Protein AF-0000000085040860 (afdb_homodimer)

Sequence (448 aa):
MHRIMRNIIIPVSHDIFIKDPLSSALGKRILKESLALIEVKGIEAFNFKMLSSKVECTEAAIYRYFENKNKLLLYYINWYWGWLEYNLVYCTANLESPADKLKMAISLLVEGPLYQENQYLNIHSLNRVVWEESNKSFMIRELKSDTKSKMLQQFYDFSERLKDLIIAYKPDFPFPKVLVSTLIWSSILNTFSQRHMADLIEENFNGQNKVDFYYNMVFNSLKRMHRIMRNIIIPVSHDIFIKDPLSSALGKRILKESLALIEVKGIEAFNFKMLSSKVECTEAAIYRYFENKNKLLLYYINWYWGWLEYNLVYCTANLESPADKLKMAISLLVEGPLYQENQYLNIHSLNRVVWEESNKSFMIRELKSDTKSKMLQQFYDFSERLKDLIIAYKPDFPFPKVLVSTLIWSSILNTFSQRHMADLIEENFNGQNKVDFYYNMVFNSLKR

Radius of gyration: 22.67 Å; Cα contacts (8 Å,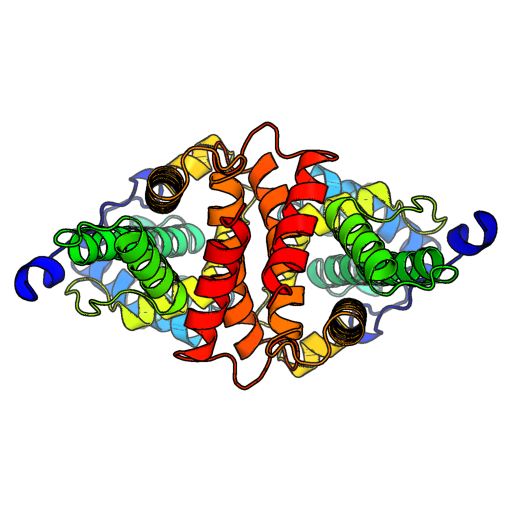 |Δi|>4): 546; chains: 2; bounding box: 59×66×40 Å

Solvent-accessible surface area (backbone atoms only — not comparable to full-atom values): 24306 Å² total; per-residue (Å²): 107,72,66,60,51,26,67,62,74,60,86,67,59,70,88,43,36,74,35,69,36,83,77,41,71,65,33,40,47,49,52,49,52,44,52,55,46,31,57,74,59,29,69,85,73,46,50,58,67,63,43,16,62,74,71,67,53,53,53,69,64,51,48,53,29,26,87,43,71,65,32,49,49,45,49,53,44,29,38,48,32,33,48,40,40,51,41,44,53,62,73,33,65,85,51,81,49,43,64,57,38,42,52,50,47,50,43,34,68,66,73,38,57,85,74,60,61,40,77,83,50,62,42,65,56,49,50,51,35,38,53,70,45,38,66,54,60,75,58,48,70,87,43,51,37,71,55,37,51,56,65,39,40,36,49,51,52,40,50,50,51,52,26,51,36,45,37,68,59,40,71,82,57,89,55,44,38,46,53,42,49,32,52,53,48,21,47,41,48,51,56,40,32,56,75,50,32,77,82,52,37,59,91,74,64,45,72,65,53,40,47,47,49,52,49,44,40,52,55,35,50,66,51,134,109,71,67,60,53,24,67,63,75,60,86,68,58,70,86,43,37,71,35,69,36,82,77,39,71,65,33,41,47,49,53,50,53,44,51,54,45,32,57,74,60,29,70,84,74,46,51,61,65,62,43,16,62,74,72,69,54,53,52,69,62,51,49,53,27,26,87,43,71,65,32,49,50,44,50,52,45,30,38,49,33,36,49,40,40,51,40,44,53,62,71,34,66,85,52,82,50,43,62,59,38,42,52,49,48,50,43,36,69,68,72,37,59,84,73,60,61,40,76,82,50,62,41,66,55,49,52,52,34,37,51,69,47,38,67,55,60,75,57,48,70,84,43,52,38,70,54,37,51,57,65,37,40,35,49,51,51,40,50,50,52,51,25,51,34,46,36,67,61,40,72,82,56,88,54,44,39,47,51,42,49,33,51,53,47,22,47,41,49,51,53,40,33,58,75,50,32,78,84,53,37,58,91,74,64,44,73,67,54,41,47,49,49,53,50,44,40,53,54,34,51,67,50,133

pLDDT: mean 89.94, std 10.3, range [53.0, 98.12]

Structure (mmCIF, N/CA/C/O backbone):
data_AF-0000000085040860-model_v1
#
loop_
_entity.id
_entity.type
_entity.pdbx_description
1 polymer 'Regulatory protein TetR'
#
loop_
_atom_site.group_PDB
_atom_site.id
_atom_site.type_symbol
_atom_site.label_atom_id
_atom_site.label_alt_id
_atom_site.label_comp_id
_atom_site.label_asym_id
_atom_site.label_entity_id
_atom_site.label_seq_id
_atom_site.pdbx_PDB_ins_code
_atom_site.Cartn_x
_atom_site.Cartn_y
_atom_site.Cartn_z
_atom_site.occupancy
_atom_site.B_iso_or_equiv
_atom_site.auth_seq_id
_atom_site.auth_comp_id
_atom_site.auth_asym_id
_atom_site.auth_atom_id
_atom_site.pdbx_PDB_model_num
ATOM 1 N N . MET A 1 1 ? -4.262 -34.125 -9.727 1 55.53 1 MET A N 1
ATOM 2 C CA . MET A 1 1 ? -4.328 -32.656 -9.672 1 55.53 1 MET A CA 1
ATOM 3 C C . MET A 1 1 ? -3.086 -32.094 -9 1 55.53 1 MET A C 1
ATOM 5 O O . MET A 1 1 ? -2.486 -31.141 -9.508 1 55.53 1 MET A O 1
ATOM 9 N N . HIS A 1 2 ? -2.717 -32.781 -8.031 1 63.69 2 HIS A N 1
ATOM 10 C CA . HIS A 1 2 ? -1.529 -32.406 -7.277 1 63.69 2 HIS A CA 1
ATOM 11 C C . HIS A 1 2 ? -0.275 -32.5 -8.141 1 63.69 2 HIS A C 1
ATOM 13 O O . HIS A 1 2 ? 0.582 -31.609 -8.094 1 63.69 2 HIS A O 1
ATOM 19 N N . ARG A 1 3 ? -0.386 -33.406 -9.125 1 69.75 3 ARG A N 1
ATOM 20 C CA . ARG A 1 3 ? 0.808 -33.594 -9.945 1 69.75 3 ARG A CA 1
ATOM 21 C C . ARG A 1 3 ? 0.935 -32.469 -10.969 1 69.75 3 ARG A C 1
ATOM 23 O O . ARG A 1 3 ? 2.033 -31.969 -11.219 1 69.75 3 ARG A O 1
ATOM 30 N N . ILE A 1 4 ? -0.145 -32.062 -11.547 1 73.56 4 ILE A N 1
ATOM 31 C CA . ILE A 1 4 ? -0.14 -31.016 -12.578 1 73.56 4 ILE A CA 1
ATOM 32 C C . ILE A 1 4 ? 0.316 -29.688 -11.977 1 73.56 4 ILE A C 1
ATOM 34 O O . ILE A 1 4 ? 1.155 -29 -12.555 1 73.56 4 ILE A O 1
ATOM 38 N N . MET A 1 5 ? -0.189 -29.375 -10.859 1 77.75 5 MET A N 1
ATOM 39 C CA . MET A 1 5 ? 0.132 -28.109 -10.211 1 77.75 5 MET A CA 1
ATOM 40 C C . MET A 1 5 ? 1.605 -28.047 -9.82 1 77.75 5 MET A C 1
ATOM 42 O O . MET A 1 5 ? 2.23 -26.984 -9.891 1 77.75 5 MET A O 1
ATOM 46 N N . ARG A 1 6 ? 2.119 -29.172 -9.594 1 83.56 6 ARG A N 1
ATOM 47 C CA . ARG A 1 6 ? 3.504 -29.25 -9.133 1 83.56 6 ARG A CA 1
ATOM 48 C C . ARG A 1 6 ? 4.469 -28.828 -10.242 1 83.56 6 ARG A C 1
ATOM 50 O O . ARG A 1 6 ? 5.543 -28.297 -9.969 1 83.56 6 ARG A O 1
ATOM 57 N N . ASN A 1 7 ? 4.023 -28.969 -11.453 1 87.06 7 ASN A N 1
ATOM 58 C CA . ASN A 1 7 ? 4.949 -28.75 -12.562 1 87.06 7 ASN A CA 1
ATOM 59 C C . ASN A 1 7 ? 4.613 -27.469 -13.328 1 87.06 7 ASN A C 1
ATOM 61 O O . ASN A 1 7 ? 5.234 -27.172 -14.352 1 87.06 7 ASN A O 1
ATOM 65 N N . ILE A 1 8 ? 3.736 -26.766 -12.828 1 89.06 8 ILE A N 1
ATOM 66 C CA . ILE A 1 8 ? 3.309 -25.547 -13.523 1 89.06 8 ILE A CA 1
ATOM 67 C C . ILE A 1 8 ? 4.387 -24.484 -13.398 1 89.06 8 ILE A C 1
ATOM 69 O O . ILE A 1 8 ? 4.906 -24.234 -12.305 1 89.06 8 ILE A O 1
ATOM 73 N N . ILE A 1 9 ? 4.734 -23.969 -14.539 1 91.56 9 ILE A N 1
ATOM 74 C CA . ILE A 1 9 ? 5.633 -22.812 -14.578 1 91.56 9 ILE A CA 1
ATOM 75 C C .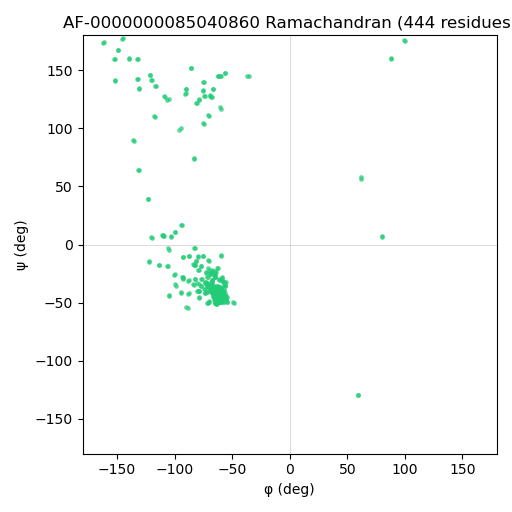 ILE A 1 9 ? 4.848 -21.562 -14.945 1 91.56 9 ILE A C 1
ATOM 77 O O . ILE A 1 9 ? 4.113 -21.547 -15.938 1 91.56 9 ILE A O 1
ATOM 81 N N . ILE A 1 10 ? 4.918 -20.594 -14.164 1 92.12 10 ILE A N 1
ATOM 82 C CA . ILE A 1 10 ? 4.25 -19.328 -14.445 1 92.12 10 ILE A CA 1
ATOM 83 C C . ILE A 1 10 ? 5.09 -18.5 -15.414 1 92.12 10 ILE A C 1
ATOM 85 O O . ILE A 1 10 ? 6.262 -18.219 -15.148 1 92.12 10 ILE A O 1
ATOM 89 N N . PRO A 1 11 ? 4.445 -18.203 -16.484 1 89.94 11 PRO A N 1
ATOM 90 C CA . PRO A 1 11 ? 5.195 -17.375 -17.422 1 89.94 11 PRO A CA 1
ATOM 91 C C . PRO A 1 11 ? 5.469 -15.969 -16.875 1 89.94 11 PRO A C 1
ATOM 93 O O . PRO A 1 11 ? 4.578 -15.344 -16.297 1 89.94 11 PRO A O 1
ATOM 96 N N . VAL A 1 12 ? 6.66 -15.562 -17.016 1 90.88 12 VAL A N 1
ATOM 97 C CA . VAL A 1 12 ? 7.07 -14.219 -16.609 1 90.88 12 VAL A CA 1
ATOM 98 C C . VAL A 1 12 ? 7.602 -13.453 -17.828 1 90.88 12 VAL A C 1
ATOM 100 O O . VAL A 1 12 ? 8.273 -14.023 -18.688 1 90.88 12 VAL A O 1
ATOM 103 N N . SER A 1 13 ? 7.277 -12.188 -17.859 1 88.81 13 SER A N 1
ATOM 104 C CA . SER A 1 13 ? 7.68 -11.336 -18.984 1 88.81 13 SER A CA 1
ATOM 105 C C . SER A 1 13 ? 9.195 -11.359 -19.172 1 88.81 13 SER A C 1
ATOM 107 O O . SER A 1 13 ? 9.945 -11.344 -18.203 1 88.81 13 SER A O 1
ATOM 109 N N . HIS A 1 14 ? 9.617 -11.227 -20.438 1 90.19 14 HIS A N 1
ATOM 110 C CA . HIS A 1 14 ? 11.031 -11.258 -20.766 1 90.19 14 HIS A CA 1
ATOM 111 C C . HIS A 1 14 ? 11.719 -9.953 -20.375 1 90.19 14 HIS A C 1
ATOM 113 O O . HIS A 1 14 ? 12.945 -9.867 -20.375 1 90.19 14 HIS A O 1
ATOM 119 N N . ASP A 1 15 ? 10.945 -9.023 -20.031 1 89.19 15 ASP A N 1
ATOM 120 C CA . ASP A 1 15 ? 11.508 -7.742 -19.641 1 89.19 15 ASP A CA 1
ATOM 121 C C . ASP A 1 15 ? 12.016 -7.793 -18.203 1 89.19 15 ASP A C 1
ATOM 123 O O . ASP A 1 15 ? 12.734 -6.891 -17.75 1 89.19 15 ASP A O 1
ATOM 127 N N . ILE A 1 16 ? 11.703 -8.812 -17.516 1 92.81 16 ILE A N 1
ATOM 128 C CA . ILE A 1 16 ? 11.992 -8.891 -16.094 1 92.81 16 ILE A CA 1
ATOM 129 C C . ILE A 1 16 ? 13.344 -9.57 -15.875 1 92.81 16 ILE A C 1
ATOM 131 O O . ILE A 1 16 ? 14.047 -9.273 -14.906 1 92.81 16 ILE A O 1
ATOM 135 N N . PHE A 1 17 ? 13.695 -10.391 -16.766 1 95.44 17 PHE A N 1
ATOM 136 C CA . PHE A 1 17 ? 14.953 -11.109 -16.625 1 95.44 17 PHE A CA 1
ATOM 137 C C . PHE A 1 17 ? 15.75 -11.047 -17.938 1 95.44 17 PHE A C 1
ATOM 139 O O . PHE A 1 17 ? 15.203 -10.695 -18.984 1 95.44 17 PHE A O 1
ATOM 146 N N . ILE A 1 18 ? 16.984 -11.273 -17.812 1 96.75 18 ILE A N 1
ATOM 147 C CA . ILE A 1 18 ? 17.859 -11.305 -18.984 1 96.75 18 ILE A CA 1
ATOM 148 C C . ILE A 1 18 ? 17.922 -12.727 -19.547 1 96.75 18 ILE A C 1
ATOM 150 O O . ILE A 1 18 ? 17.641 -12.938 -20.734 1 96.75 18 ILE A O 1
ATOM 154 N N . LYS A 1 19 ? 18.25 -13.625 -18.734 1 96.88 19 LYS A N 1
ATOM 155 C CA . LYS A 1 19 ? 18.203 -15.055 -19.016 1 96.88 19 LYS A CA 1
ATOM 156 C C . LYS A 1 19 ? 17.203 -15.773 -18.125 1 96.88 19 LYS A C 1
ATOM 158 O O . LYS A 1 19 ? 17.156 -15.516 -16.906 1 96.88 19 LYS A O 1
ATOM 163 N N . ASP A 1 20 ? 16.438 -16.656 -18.734 1 96.31 20 ASP A N 1
ATOM 164 C CA . ASP A 1 20 ? 15.453 -17.375 -17.938 1 96.31 20 ASP A CA 1
ATOM 165 C C . ASP A 1 20 ? 16.125 -18.188 -16.844 1 96.31 20 ASP A C 1
ATOM 167 O O . ASP A 1 20 ? 16.875 -19.141 -17.109 1 96.31 20 ASP A O 1
ATOM 171 N N . PRO A 1 21 ? 15.781 -17.828 -15.633 1 97.19 21 PRO A N 1
ATOM 172 C CA . PRO A 1 21 ? 16.469 -18.5 -14.539 1 97.19 21 PRO A CA 1
ATOM 173 C C . PRO A 1 21 ? 16.109 -19.984 -14.43 1 97.19 21 PRO A C 1
ATOM 175 O O . PRO A 1 21 ? 16.875 -20.781 -13.891 1 97.19 21 PRO A O 1
ATOM 178 N N . LEU A 1 22 ? 15.031 -20.344 -14.93 1 96 22 LEU A N 1
ATOM 179 C CA . LEU A 1 22 ? 14.602 -21.734 -14.82 1 96 22 LEU A CA 1
ATOM 180 C C . LEU A 1 22 ? 15.258 -22.594 -15.898 1 96 22 LEU A C 1
ATOM 182 O O . LEU A 1 22 ? 15.141 -23.812 -15.883 1 96 22 LEU A O 1
ATOM 186 N N . SER A 1 23 ? 16.031 -21.969 -16.766 1 95.19 23 SER A N 1
ATOM 187 C CA . SER A 1 23 ? 16.625 -22.672 -17.906 1 95.19 23 SER A CA 1
ATOM 188 C C . SER A 1 23 ? 17.969 -23.297 -17.531 1 95.19 23 SER A C 1
ATOM 190 O O . SER A 1 23 ? 18.547 -24.047 -18.312 1 95.19 23 SER A O 1
ATOM 192 N N . SER A 1 24 ? 18.5 -22.984 -16.391 1 96.56 24 SER A N 1
ATOM 193 C CA . SER A 1 24 ? 19.812 -23.484 -15.992 1 96.56 24 SER A CA 1
ATOM 194 C C . SER A 1 24 ? 19.812 -23.875 -14.516 1 96.56 24 SER A C 1
ATOM 196 O O . SER A 1 24 ? 18.969 -23.422 -13.742 1 96.56 24 SER A O 1
ATOM 198 N N . ALA A 1 25 ? 20.75 -24.672 -14.188 1 96.75 25 ALA A N 1
ATOM 199 C CA . ALA A 1 25 ? 20.906 -25.078 -12.797 1 96.75 25 ALA A CA 1
ATOM 200 C C . ALA A 1 25 ? 21.281 -23.891 -11.914 1 96.75 25 ALA A C 1
ATOM 202 O O . ALA A 1 25 ? 20.781 -23.766 -10.797 1 96.75 25 ALA A O 1
ATOM 203 N N . LEU A 1 26 ? 22.109 -23.109 -12.414 1 97.06 26 LEU A N 1
ATOM 204 C CA . LEU A 1 26 ? 22.531 -21.938 -11.656 1 97.06 26 LEU A CA 1
ATOM 205 C C . LEU A 1 26 ? 21.344 -21 -11.422 1 97.06 26 LEU A C 1
ATOM 207 O O . LEU A 1 26 ? 21.141 -20.516 -10.305 1 97.06 26 LEU A O 1
ATOM 211 N N . GLY A 1 27 ? 20.594 -20.75 -12.445 1 97.75 27 GLY A N 1
ATOM 212 C CA . GLY A 1 27 ? 19.422 -19.906 -12.32 1 97.75 27 GLY A CA 1
ATOM 213 C C . GLY A 1 27 ? 18.438 -20.391 -11.281 1 97.75 27 GLY A C 1
ATOM 214 O O . GLY A 1 27 ? 17.906 -19.609 -10.5 1 97.75 27 GLY A O 1
ATOM 215 N N . LYS A 1 28 ? 18.266 -21.672 -11.305 1 97.44 28 LYS A N 1
ATOM 216 C CA . LYS A 1 28 ? 17.359 -22.281 -10.328 1 97.44 28 LYS A CA 1
ATOM 217 C C . LYS A 1 28 ? 17.891 -22.109 -8.906 1 97.44 28 LYS A C 1
ATOM 219 O O . LYS A 1 28 ? 17.109 -21.859 -7.984 1 97.44 28 LYS A O 1
ATOM 224 N N . ARG A 1 29 ? 19.141 -22.25 -8.773 1 97.31 29 ARG A N 1
ATOM 225 C CA . ARG A 1 29 ? 19.75 -22.062 -7.461 1 97.31 29 ARG A CA 1
ATOM 226 C C . ARG A 1 29 ? 19.641 -20.609 -7.016 1 97.31 29 ARG A C 1
ATOM 228 O O . ARG A 1 29 ? 19.406 -20.328 -5.84 1 97.31 29 ARG A O 1
ATOM 235 N N . ILE A 1 30 ? 19.797 -19.75 -7.941 1 98.06 30 ILE A N 1
ATOM 236 C CA . ILE A 1 30 ? 19.688 -18.328 -7.668 1 98.06 30 ILE A CA 1
ATOM 237 C C . ILE A 1 30 ? 18.266 -18.016 -7.16 1 98.06 30 ILE A C 1
ATOM 239 O O . ILE A 1 30 ? 18.109 -17.328 -6.152 1 98.06 30 ILE A O 1
ATOM 243 N N . LEU A 1 31 ? 17.328 -18.578 -7.797 1 97.94 31 LEU A N 1
ATOM 244 C CA . LEU A 1 31 ? 15.938 -18.344 -7.402 1 97.94 31 LEU A CA 1
ATOM 245 C C . LEU A 1 31 ? 15.672 -18.922 -6.016 1 97.94 31 LEU A C 1
ATOM 247 O O . LEU A 1 31 ? 15.094 -18.234 -5.164 1 97.94 31 LEU A O 1
ATOM 251 N N . LYS A 1 32 ? 16.125 -20.078 -5.844 1 97.5 32 LYS A N 1
ATOM 252 C CA . LYS A 1 32 ? 15.875 -20.766 -4.578 1 97.5 32 LYS A CA 1
ATOM 253 C C . LYS A 1 32 ? 16.531 -20.031 -3.412 1 97.5 32 LYS A C 1
ATOM 255 O O . LYS A 1 32 ? 15.859 -19.703 -2.43 1 97.5 32 LYS A O 1
ATOM 260 N N . GLU A 1 33 ? 17.75 -19.719 -3.52 1 97.81 33 GLU A N 1
ATOM 261 C CA . GLU A 1 33 ? 18.516 -19.141 -2.416 1 97.81 33 GLU A CA 1
ATOM 262 C C . GLU A 1 33 ? 18.141 -17.688 -2.186 1 97.81 33 GLU A C 1
ATOM 264 O O . GLU A 1 33 ? 18.125 -17.219 -1.046 1 97.81 33 GLU A O 1
ATOM 269 N N . SER A 1 34 ? 17.922 -17 -3.27 1 98 34 SER A N 1
ATOM 270 C CA . SER A 1 34 ? 17.547 -15.594 -3.105 1 98 34 SER A CA 1
ATOM 271 C C . SER A 1 34 ? 16.172 -15.469 -2.432 1 98 34 SER A C 1
ATOM 273 O O . SER A 1 34 ? 15.977 -14.586 -1.594 1 98 34 SER A O 1
ATOM 275 N N . LEU A 1 35 ? 15.266 -16.328 -2.803 1 97.31 35 LEU A N 1
ATOM 276 C CA . LEU A 1 35 ? 13.945 -16.297 -2.168 1 97.31 35 LEU A CA 1
ATOM 277 C C . LEU A 1 35 ? 14.07 -16.516 -0.664 1 97.31 35 LEU A C 1
ATOM 279 O O . LEU A 1 35 ? 13.453 -15.789 0.122 1 97.31 35 LEU A O 1
ATOM 283 N N . ALA A 1 36 ? 14.891 -17.453 -0.312 1 96.5 36 ALA A N 1
ATOM 284 C CA . ALA A 1 36 ? 15.109 -17.75 1.101 1 96.5 36 ALA A CA 1
ATOM 285 C C . ALA A 1 36 ? 15.758 -16.562 1.814 1 96.5 36 ALA A C 1
ATOM 287 O O . ALA A 1 36 ? 15.359 -16.219 2.928 1 96.5 36 ALA A O 1
ATOM 288 N N . LEU A 1 37 ? 16.703 -15.977 1.196 1 96.75 37 LEU A N 1
ATOM 289 C CA . LEU A 1 37 ? 17.422 -14.844 1.784 1 96.75 37 LEU A CA 1
ATOM 290 C C . LEU A 1 37 ? 16.484 -13.648 1.949 1 96.75 37 LEU A C 1
ATOM 292 O O . LEU A 1 37 ? 16.5 -12.992 2.992 1 96.75 37 LEU A O 1
ATOM 296 N N . ILE A 1 38 ? 15.695 -13.406 0.936 1 94.62 38 ILE A N 1
ATOM 297 C CA . ILE A 1 38 ? 14.797 -12.266 0.969 1 94.62 38 ILE A CA 1
ATOM 298 C C . ILE A 1 38 ? 13.727 -12.484 2.037 1 94.62 38 ILE A C 1
ATOM 300 O O . ILE A 1 38 ? 13.312 -11.539 2.713 1 94.62 38 ILE A O 1
ATOM 304 N N . GLU A 1 39 ? 13.305 -13.672 2.17 1 93.56 39 GLU A N 1
ATOM 305 C CA . GLU A 1 39 ? 12.305 -14 3.182 1 93.56 39 GLU A CA 1
ATOM 306 C C . GLU A 1 39 ? 12.805 -13.664 4.582 1 93.56 39 GLU A C 1
ATOM 308 O O . GLU A 1 39 ? 12.062 -13.133 5.406 1 93.56 39 GLU A O 1
ATOM 313 N N . VAL A 1 40 ? 14.062 -13.891 4.816 1 92.5 40 VAL A N 1
ATOM 314 C CA . VAL A 1 40 ? 14.633 -13.734 6.148 1 92.5 40 VAL A CA 1
ATOM 315 C C . VAL A 1 40 ? 15.094 -12.297 6.355 1 92.5 40 VAL A C 1
ATOM 317 O O . VAL A 1 40 ? 14.781 -11.672 7.371 1 92.5 40 VAL A O 1
ATOM 320 N N . LYS A 1 41 ? 15.727 -11.695 5.355 1 90.44 41 LYS A N 1
ATOM 321 C CA . LYS A 1 41 ? 16.406 -10.422 5.547 1 90.44 41 LYS A CA 1
ATOM 322 C C . LYS A 1 41 ? 15.562 -9.258 5.047 1 90.44 41 LYS A C 1
ATOM 324 O O . LYS A 1 41 ? 15.75 -8.117 5.469 1 90.44 41 LYS A O 1
ATOM 329 N N . GLY A 1 42 ? 14.695 -9.609 4.102 1 88.19 42 GLY A N 1
ATOM 330 C CA . GLY A 1 42 ? 14.016 -8.539 3.398 1 88.19 42 GLY A CA 1
ATOM 331 C C . GLY A 1 42 ? 14.773 -8.039 2.186 1 88.19 42 GLY A C 1
ATOM 332 O O . GLY A 1 42 ? 16 -8.172 2.115 1 88.19 42 GLY A O 1
ATOM 333 N N . ILE A 1 43 ? 14.062 -7.402 1.305 1 87.69 43 ILE A N 1
ATOM 334 C CA . ILE A 1 43 ? 14.633 -7.016 0.017 1 87.69 43 ILE A CA 1
ATOM 335 C C . ILE A 1 43 ? 15.633 -5.883 0.215 1 87.69 43 ILE A C 1
ATOM 337 O O . ILE A 1 43 ? 16.625 -5.789 -0.513 1 87.69 43 ILE A O 1
ATOM 341 N N . GLU A 1 44 ? 15.414 -5.023 1.148 1 81.31 44 GLU A N 1
ATOM 342 C CA . GLU A 1 44 ? 16.297 -3.881 1.369 1 81.31 44 GLU A CA 1
ATOM 343 C C . GLU A 1 44 ? 17.672 -4.332 1.853 1 81.31 44 GLU A C 1
ATOM 345 O O . GLU A 1 44 ? 18.688 -3.82 1.397 1 81.31 44 GLU A O 1
ATOM 350 N N . ALA A 1 45 ? 17.719 -5.246 2.705 1 87.56 45 ALA A N 1
ATOM 351 C CA . ALA A 1 45 ? 18.953 -5.742 3.275 1 87.56 45 ALA A CA 1
ATOM 352 C C . ALA A 1 45 ? 19.609 -6.773 2.355 1 87.56 45 ALA A C 1
ATOM 354 O O . ALA A 1 45 ? 20.797 -7.074 2.496 1 87.56 45 ALA A O 1
ATOM 355 N N . PHE A 1 46 ? 18.859 -7.324 1.431 1 93.19 46 PHE A N 1
ATOM 356 C CA . PHE A 1 46 ? 19.328 -8.305 0.452 1 93.19 46 PHE A CA 1
ATOM 357 C C . PHE A 1 46 ? 20.172 -7.633 -0.628 1 93.19 46 PHE A C 1
ATOM 359 O O . PHE A 1 46 ? 19.891 -6.492 -1.018 1 93.19 46 PHE A O 1
ATOM 366 N N . ASN A 1 47 ? 21.25 -8.273 -1.047 1 95.25 47 ASN A N 1
ATOM 367 C CA . ASN A 1 47 ? 22 -7.812 -2.209 1 95.25 47 ASN A CA 1
ATOM 368 C C . ASN A 1 47 ? 22.656 -8.977 -2.945 1 95.25 47 ASN A C 1
ATOM 370 O O . ASN A 1 47 ? 22.719 -10.094 -2.426 1 95.25 47 ASN A O 1
ATOM 374 N N . PHE A 1 48 ? 23.125 -8.688 -4.129 1 97.38 48 PHE A N 1
ATOM 375 C CA . PHE A 1 48 ? 23.656 -9.742 -4.992 1 97.38 48 PHE A CA 1
ATOM 376 C C . PHE A 1 48 ? 25 -10.234 -4.48 1 97.38 48 PHE A C 1
ATOM 378 O O . PHE A 1 48 ? 25.375 -11.391 -4.711 1 97.38 48 PHE A O 1
ATOM 385 N N . LYS A 1 49 ? 25.688 -9.398 -3.734 1 97.19 49 LYS A N 1
ATOM 386 C CA . LYS A 1 49 ? 26.938 -9.852 -3.123 1 97.19 49 LYS A CA 1
ATOM 387 C C . LYS A 1 49 ? 26.672 -10.977 -2.123 1 97.19 49 LYS A C 1
ATOM 389 O O . LYS A 1 49 ? 27.328 -12.016 -2.164 1 97.19 49 LYS A O 1
ATOM 394 N N . MET A 1 50 ? 25.734 -10.797 -1.222 1 96.94 50 MET A N 1
ATOM 395 C CA . MET A 1 50 ? 25.312 -11.812 -0.254 1 96.94 50 MET A CA 1
ATOM 396 C C . MET A 1 50 ? 24.859 -13.086 -0.959 1 96.94 50 MET A C 1
ATOM 398 O O . MET A 1 50 ? 25.219 -14.188 -0.543 1 96.94 50 MET A O 1
ATOM 402 N N . LEU A 1 51 ? 24.109 -12.922 -2 1 98 51 LEU A N 1
ATOM 403 C CA . LEU A 1 51 ? 23.547 -14.047 -2.746 1 98 51 LEU A CA 1
ATOM 404 C C . LEU A 1 51 ? 24.656 -14.859 -3.406 1 98 51 LEU A C 1
ATOM 406 O O . LEU A 1 51 ? 24.625 -16.094 -3.381 1 98 51 LEU A O 1
ATOM 410 N N . SER A 1 52 ? 25.562 -14.172 -4.07 1 98.06 52 SER A N 1
ATOM 411 C CA . SER A 1 52 ? 26.656 -14.867 -4.746 1 98.06 52 SER A CA 1
ATOM 412 C C . SER A 1 52 ? 27.453 -15.734 -3.775 1 98.06 52 SER A C 1
ATOM 414 O O . SER A 1 52 ? 27.859 -16.844 -4.121 1 98.06 52 SER A O 1
ATOM 416 N N . SER A 1 53 ? 27.656 -15.227 -2.594 1 97.62 53 SER A N 1
ATOM 417 C CA . SER A 1 53 ? 28.344 -15.992 -1.567 1 97.62 53 SER A CA 1
ATOM 418 C C . SER A 1 53 ? 27.562 -17.25 -1.184 1 97.62 53 SER A C 1
ATOM 420 O O . SER A 1 53 ? 28.125 -18.328 -1.05 1 97.62 53 SER A O 1
ATOM 422 N N . LYS A 1 54 ? 26.281 -17.094 -1.027 1 96.62 54 LYS A N 1
ATOM 423 C CA . LYS A 1 54 ? 25.422 -18.188 -0.624 1 96.62 54 LYS A CA 1
ATOM 424 C C . LYS A 1 54 ? 25.359 -19.266 -1.707 1 96.62 54 LYS A C 1
ATOM 426 O O . LYS A 1 54 ? 25.391 -20.453 -1.405 1 96.62 54 LYS A O 1
ATOM 431 N N . VAL A 1 55 ? 25.234 -18.844 -2.961 1 97 55 VAL A N 1
ATOM 432 C CA . VAL A 1 55 ? 25.109 -19.734 -4.109 1 97 55 VAL A CA 1
ATOM 433 C C . VAL A 1 55 ? 26.5 -20.234 -4.527 1 97 55 VAL A C 1
ATOM 435 O O . VAL A 1 55 ? 26.609 -21.234 -5.25 1 97 55 VAL A O 1
ATOM 438 N N . GLU A 1 56 ? 27.516 -19.609 -4.027 1 95.88 56 GLU A N 1
ATOM 439 C CA . GLU A 1 56 ? 28.906 -19.922 -4.375 1 95.88 56 GLU A CA 1
ATOM 440 C C . GLU A 1 56 ? 29.172 -19.688 -5.859 1 95.88 56 GLU A C 1
ATOM 442 O O . GLU A 1 56 ? 29.656 -20.578 -6.562 1 95.88 56 GLU A O 1
ATOM 447 N N . CYS A 1 57 ? 28.938 -18.484 -6.305 1 97.31 57 CYS A N 1
ATOM 448 C CA . CYS A 1 57 ? 29.188 -18.016 -7.656 1 97.31 57 CYS A CA 1
ATOM 449 C C . CYS A 1 57 ? 29.625 -16.547 -7.652 1 97.31 57 CYS A C 1
ATOM 451 O O . CYS A 1 57 ? 29.781 -15.953 -6.586 1 97.31 57 CYS A O 1
ATOM 453 N N . THR A 1 58 ? 29.938 -16.031 -8.766 1 96.38 58 THR A N 1
ATOM 454 C CA . THR A 1 58 ? 30.328 -14.625 -8.844 1 96.38 58 THR A CA 1
ATOM 455 C C . THR A 1 58 ? 29.094 -13.734 -8.992 1 96.38 58 THR A C 1
ATOM 457 O O . THR A 1 58 ? 28.047 -14.172 -9.461 1 96.38 58 THR A O 1
ATOM 460 N N . GLU A 1 59 ? 29.234 -12.523 -8.516 1 96.69 59 GLU A N 1
ATOM 461 C CA . GLU A 1 59 ? 28.156 -11.562 -8.734 1 96.69 59 GLU A CA 1
ATOM 462 C C . GLU A 1 59 ? 27.844 -11.406 -10.219 1 96.69 59 GLU A C 1
ATOM 464 O O . GLU A 1 59 ? 26.688 -11.258 -10.602 1 96.69 59 GLU A O 1
ATOM 469 N N . ALA A 1 60 ? 28.844 -11.477 -11.031 1 96.62 60 ALA A N 1
ATOM 470 C CA . ALA A 1 60 ? 28.688 -11.344 -12.477 1 96.62 60 ALA A CA 1
ATOM 471 C C . ALA A 1 60 ? 27.766 -12.422 -13.023 1 96.62 60 ALA A C 1
ATOM 473 O O . ALA A 1 60 ? 26.969 -12.164 -13.938 1 96.62 60 ALA A O 1
ATOM 474 N N . ALA A 1 61 ? 27.844 -13.547 -12.508 1 97.44 61 ALA A N 1
ATOM 475 C CA . ALA A 1 61 ? 27 -14.656 -12.945 1 97.44 61 ALA A CA 1
ATOM 476 C C . ALA A 1 61 ? 25.531 -14.367 -12.656 1 97.44 61 ALA A C 1
ATOM 478 O O . ALA A 1 61 ? 24.656 -14.727 -13.445 1 97.44 61 ALA A O 1
ATOM 479 N N . ILE A 1 62 ? 25.266 -13.758 -11.523 1 98.12 62 ILE A N 1
ATOM 480 C CA . ILE A 1 62 ? 23.906 -13.414 -11.148 1 98.12 62 ILE A CA 1
ATOM 481 C C . ILE A 1 62 ? 23.344 -12.359 -12.109 1 98.12 62 ILE A C 1
ATOM 483 O O . ILE A 1 62 ? 22.188 -12.445 -12.531 1 98.12 62 ILE A O 1
ATOM 487 N N . TYR A 1 63 ? 24.203 -11.5 -12.492 1 97.69 63 TYR A N 1
ATOM 488 C CA . TYR A 1 63 ? 23.812 -10.398 -13.359 1 97.69 63 TYR A CA 1
ATOM 489 C C . TYR A 1 63 ? 23.5 -10.898 -14.766 1 97.69 63 TYR A C 1
ATOM 491 O O . TYR A 1 63 ? 22.922 -10.172 -15.578 1 97.69 63 TYR A O 1
ATOM 499 N N . ARG A 1 64 ? 23.844 -12.062 -15.062 1 97.31 64 ARG A N 1
ATOM 500 C CA . ARG A 1 64 ? 23.453 -12.68 -16.328 1 97.31 64 ARG A CA 1
ATOM 501 C C . ARG A 1 64 ? 21.953 -12.977 -16.344 1 97.31 64 ARG A C 1
ATOM 503 O O . ARG A 1 64 ? 21.359 -13.148 -17.422 1 97.31 64 ARG A O 1
ATOM 510 N N . TYR A 1 65 ? 21.438 -13.062 -15.188 1 97.94 65 TYR A N 1
ATOM 511 C CA . TYR A 1 65 ? 20.016 -13.422 -15.102 1 97.94 65 TYR A CA 1
ATOM 512 C C . TYR A 1 65 ? 19.172 -12.203 -14.766 1 97.94 65 TYR A C 1
ATOM 514 O O . TYR A 1 65 ? 18.094 -12.016 -15.344 1 97.94 65 TYR A O 1
ATOM 522 N N . PHE A 1 66 ? 19.609 -11.422 -13.852 1 97.38 66 PHE A N 1
ATOM 523 C CA . PHE A 1 66 ? 18.844 -10.281 -13.383 1 97.38 66 PHE A CA 1
ATOM 524 C C . PHE A 1 66 ? 19.688 -9.016 -13.352 1 97.38 66 PHE A C 1
ATOM 526 O O . PHE A 1 66 ? 20.797 -9.023 -12.789 1 97.38 66 PHE A O 1
ATOM 533 N N . GLU A 1 67 ? 19.125 -7.973 -13.859 1 95.44 67 GLU A N 1
ATOM 534 C CA . GLU A 1 67 ? 19.812 -6.691 -13.93 1 95.44 67 GLU A CA 1
ATOM 535 C C . GLU A 1 67 ? 20.031 -6.105 -12.539 1 95.44 67 GLU A C 1
ATOM 537 O O . GLU A 1 67 ? 21.031 -5.422 -12.305 1 95.44 67 GLU A O 1
ATOM 542 N N . ASN A 1 68 ? 19.094 -6.312 -11.648 1 92.06 68 ASN A N 1
ATOM 543 C CA . ASN A 1 68 ? 19.141 -5.82 -10.273 1 92.06 68 ASN A CA 1
ATOM 544 C C . ASN A 1 68 ? 18.156 -6.578 -9.375 1 92.06 68 ASN A C 1
ATOM 546 O O . ASN A 1 68 ? 17.391 -7.41 -9.852 1 92.06 68 ASN A O 1
ATOM 550 N N . LYS A 1 69 ? 18.266 -6.262 -8.164 1 91.88 69 LYS A N 1
ATOM 551 C CA . LYS A 1 69 ? 17.469 -7.012 -7.195 1 91.88 69 LYS A CA 1
ATOM 552 C C . LYS A 1 69 ? 15.984 -6.703 -7.352 1 91.88 69 LYS A C 1
ATOM 554 O O . LYS A 1 69 ? 15.133 -7.52 -6.992 1 91.88 69 LYS A O 1
ATOM 559 N N . ASN A 1 70 ? 15.641 -5.578 -7.855 1 87 70 ASN A N 1
ATOM 560 C CA . ASN A 1 70 ? 14.234 -5.227 -8.055 1 87 70 ASN A CA 1
ATOM 561 C C . ASN A 1 70 ? 13.602 -6.074 -9.156 1 87 70 ASN A C 1
ATOM 563 O O . ASN A 1 70 ? 12.438 -6.465 -9.047 1 87 70 ASN A O 1
ATOM 567 N N . LYS A 1 71 ? 14.32 -6.309 -10.141 1 91.5 71 LYS A N 1
ATOM 568 C CA . LYS A 1 71 ? 13.836 -7.191 -11.203 1 91.5 71 LYS A CA 1
ATOM 569 C C . LYS A 1 71 ? 13.641 -8.617 -10.688 1 91.5 71 LYS A C 1
ATOM 571 O O . LYS A 1 71 ? 12.688 -9.289 -11.07 1 91.5 71 LYS A O 1
ATOM 576 N N . LEU A 1 72 ? 14.547 -9.031 -9.875 1 94.38 72 LEU A N 1
ATOM 577 C CA . LEU A 1 72 ? 14.406 -10.336 -9.234 1 94.38 72 LEU A CA 1
ATOM 578 C C . LEU A 1 72 ? 13.133 -10.391 -8.398 1 94.38 72 LEU A C 1
ATOM 580 O O . LEU A 1 72 ? 12.375 -11.367 -8.469 1 94.38 72 LEU A O 1
ATOM 584 N N . LEU A 1 73 ? 12.875 -9.383 -7.648 1 92.5 73 LEU A N 1
ATOM 585 C CA . LEU A 1 73 ? 11.664 -9.305 -6.844 1 92.5 73 LEU A CA 1
ATOM 586 C C . LEU A 1 73 ? 10.422 -9.328 -7.727 1 92.5 73 LEU A C 1
ATOM 588 O O . LEU A 1 73 ? 9.445 -10.016 -7.41 1 92.5 73 LEU A O 1
ATOM 592 N N . LEU A 1 74 ? 10.484 -8.609 -8.781 1 91.31 74 LEU A N 1
ATOM 593 C CA . LEU A 1 74 ? 9.367 -8.578 -9.719 1 91.31 74 LEU A CA 1
ATOM 594 C C . LEU A 1 74 ? 9.078 -9.977 -10.266 1 91.31 74 LEU A C 1
ATOM 596 O O . LEU A 1 74 ? 7.926 -10.328 -10.516 1 91.31 74 LEU A O 1
ATOM 600 N N . TYR A 1 75 ? 10.133 -10.719 -10.508 1 93.62 75 TYR A N 1
ATOM 601 C CA . TYR A 1 75 ? 9.977 -12.094 -10.945 1 93.62 75 TYR A CA 1
ATOM 602 C C . TYR A 1 75 ? 9.125 -12.891 -9.969 1 93.62 75 TYR A C 1
ATOM 604 O O . TYR A 1 75 ? 8.172 -13.57 -10.367 1 93.62 75 TYR A O 1
ATOM 612 N N . TYR A 1 76 ? 9.414 -12.773 -8.719 1 94.56 76 TYR A N 1
ATOM 613 C CA . TYR A 1 76 ? 8.672 -13.484 -7.68 1 94.56 76 TYR A CA 1
ATOM 614 C C . TYR A 1 76 ? 7.23 -12.992 -7.605 1 94.56 76 TYR A C 1
ATOM 616 O O . TYR A 1 76 ? 6.301 -13.789 -7.461 1 94.56 76 TYR A O 1
ATOM 624 N N . ILE A 1 77 ? 7.031 -11.727 -7.684 1 92.25 77 ILE A N 1
ATOM 625 C CA . ILE A 1 77 ? 5.707 -11.125 -7.613 1 92.25 77 ILE A CA 1
ATOM 626 C C . ILE A 1 77 ? 4.84 -11.641 -8.758 1 92.25 77 ILE A C 1
ATOM 628 O O . ILE A 1 77 ? 3.693 -12.039 -8.547 1 92.25 77 ILE A O 1
ATOM 632 N N . ASN A 1 78 ? 5.438 -11.648 -9.891 1 91.94 78 ASN A N 1
ATOM 633 C CA . ASN A 1 78 ? 4.707 -12.164 -11.039 1 91.94 78 ASN A CA 1
ATOM 634 C C . ASN A 1 78 ? 4.359 -13.641 -10.875 1 91.94 78 ASN A C 1
ATOM 636 O O . ASN A 1 78 ? 3.244 -14.055 -11.18 1 91.94 78 ASN A O 1
ATOM 640 N N . TRP A 1 79 ? 5.301 -14.367 -10.43 1 93.75 79 TRP A N 1
ATOM 641 C CA . TRP A 1 79 ? 5.062 -15.789 -10.195 1 93.75 79 TRP A CA 1
ATOM 642 C C . TRP A 1 79 ? 3.922 -15.992 -9.203 1 93.75 79 TRP A C 1
ATOM 644 O O . TRP A 1 79 ? 3.049 -16.828 -9.414 1 93.75 79 TRP A O 1
ATOM 654 N N . TYR A 1 80 ? 3.885 -15.234 -8.188 1 94.44 80 TYR A N 1
ATOM 655 C CA . TYR A 1 80 ? 2.873 -15.375 -7.141 1 94.44 80 TYR A CA 1
ATOM 656 C C . TYR A 1 80 ? 1.479 -15.094 -7.695 1 94.44 80 TYR A C 1
ATOM 658 O O . TYR A 1 80 ? 0.561 -15.898 -7.504 1 94.44 80 TYR A O 1
ATOM 666 N N . TRP A 1 81 ? 1.344 -14 -8.352 1 93 81 TRP A N 1
ATOM 667 C CA . TRP A 1 81 ? 0.029 -13.617 -8.852 1 93 81 TRP A CA 1
ATOM 668 C C . TRP A 1 81 ? -0.451 -14.586 -9.93 1 93 81 TRP A C 1
ATOM 670 O O . TRP A 1 81 ? -1.647 -14.867 -10.031 1 93 81 TRP A O 1
ATOM 680 N N . GLY A 1 82 ? 0.537 -15.016 -10.75 1 93.75 82 GLY A N 1
ATOM 681 C CA . GLY A 1 82 ? 0.184 -16.062 -11.695 1 93.75 82 GLY A CA 1
ATOM 682 C C . GLY A 1 82 ? -0.275 -17.344 -11.023 1 93.75 82 GLY A C 1
ATOM 683 O O . GLY A 1 82 ? -1.254 -17.953 -11.445 1 93.75 82 GLY A O 1
ATOM 684 N N . TRP A 1 83 ? 0.448 -17.688 -9.992 1 94.5 83 TRP A N 1
ATOM 685 C CA . TRP A 1 83 ? 0.098 -18.875 -9.234 1 94.5 83 TRP A CA 1
ATOM 686 C C . TRP A 1 83 ? -1.285 -18.75 -8.609 1 94.5 83 TRP A C 1
ATOM 688 O O . TRP A 1 83 ? -2.086 -19.688 -8.641 1 94.5 83 TRP A O 1
ATOM 698 N N . LEU A 1 84 ? -1.587 -17.641 -8.086 1 94.25 84 LEU A N 1
ATOM 699 C CA . LEU A 1 84 ? -2.891 -17.375 -7.484 1 94.25 84 LEU A CA 1
ATOM 700 C C . LEU A 1 84 ? -3.998 -17.469 -8.531 1 94.25 84 LEU A C 1
ATOM 702 O O . LEU A 1 84 ? -5.078 -17.984 -8.242 1 94.25 84 LEU A O 1
ATOM 706 N N . GLU A 1 85 ? -3.742 -16.953 -9.656 1 93 85 GLU A N 1
ATOM 707 C CA . GLU A 1 85 ? -4.719 -17.031 -10.742 1 93 85 GLU A CA 1
ATOM 708 C C . GLU A 1 85 ? -5.016 -18.484 -11.109 1 93 85 GLU A C 1
ATOM 710 O O . GLU A 1 85 ? -6.172 -18.844 -11.32 1 93 85 GLU A O 1
ATOM 715 N N . TYR A 1 86 ? -3.975 -19.25 -11.203 1 92 86 TYR A N 1
ATOM 716 C CA . TYR A 1 86 ? -4.16 -20.656 -11.516 1 92 86 TYR A CA 1
ATOM 717 C C . TYR A 1 86 ? -4.992 -21.344 -10.438 1 92 86 TYR A C 1
ATOM 719 O O . TYR A 1 86 ? -5.867 -22.156 -10.75 1 92 86 TYR A O 1
ATOM 727 N N . ASN A 1 87 ? -4.676 -21.047 -9.219 1 94.31 87 ASN A N 1
ATOM 728 C CA . ASN A 1 87 ? -5.488 -21.562 -8.125 1 94.31 87 ASN A CA 1
ATOM 729 C C . ASN A 1 87 ? -6.953 -21.172 -8.273 1 94.31 87 ASN A C 1
ATOM 731 O O . ASN A 1 87 ? -7.848 -22 -8.086 1 94.31 87 ASN A O 1
ATOM 735 N N . LEU A 1 88 ? -7.195 -19.953 -8.617 1 94.12 88 LEU A N 1
ATOM 736 C CA . LEU A 1 88 ? -8.555 -19.453 -8.773 1 94.12 88 LEU A CA 1
ATOM 737 C C . LEU A 1 88 ? -9.305 -20.234 -9.852 1 94.12 88 LEU A C 1
ATOM 739 O O . LEU A 1 88 ? -10.43 -20.672 -9.625 1 94.12 88 LEU A O 1
ATOM 743 N N . VAL A 1 89 ? -8.68 -20.359 -10.953 1 91.81 89 VAL A N 1
ATOM 744 C CA . VAL A 1 89 ? -9.297 -21.062 -12.078 1 91.81 89 VAL A CA 1
ATOM 745 C C . VAL A 1 89 ? -9.609 -22.516 -11.672 1 91.81 89 VAL A C 1
ATOM 747 O O . VAL A 1 89 ? -10.719 -23 -11.906 1 91.81 89 VAL A O 1
ATOM 750 N N . TYR A 1 90 ? -8.688 -23.062 -11.039 1 90.75 90 TYR A N 1
ATOM 751 C CA . TYR A 1 90 ? -8.836 -24.469 -10.641 1 90.75 90 TYR A CA 1
ATOM 752 C C . TYR A 1 90 ? -9.945 -24.625 -9.609 1 90.75 90 TYR A C 1
ATOM 754 O O . TYR A 1 90 ? -10.789 -25.5 -9.727 1 90.75 90 TYR A O 1
ATOM 762 N N . CYS A 1 91 ? -9.953 -23.766 -8.648 1 92.75 91 CYS A N 1
ATOM 763 C CA . CYS A 1 91 ? -10.859 -23.906 -7.512 1 92.75 91 CYS A CA 1
ATOM 764 C C . CYS A 1 91 ? -12.273 -23.484 -7.891 1 92.75 91 CYS A C 1
ATOM 766 O O . CYS A 1 91 ? -13.234 -23.828 -7.195 1 92.75 91 CYS A O 1
ATOM 768 N N . THR A 1 92 ? -12.445 -22.75 -8.938 1 93.5 92 THR A N 1
ATOM 769 C CA . THR A 1 92 ? -13.766 -22.266 -9.305 1 93.5 92 THR A CA 1
ATOM 770 C C . THR A 1 92 ? -14.32 -23.031 -10.5 1 93.5 92 THR A C 1
ATOM 772 O O . THR A 1 92 ? -15.445 -22.797 -10.938 1 93.5 92 THR A O 1
ATOM 775 N N . ALA A 1 93 ? -13.555 -23.938 -11.062 1 90.38 93 ALA A N 1
ATOM 776 C CA . ALA A 1 93 ? -13.914 -24.641 -12.289 1 90.38 93 ALA A CA 1
ATOM 777 C C . ALA A 1 93 ? -15.242 -25.375 -12.133 1 90.38 93 ALA A C 1
ATOM 779 O O . ALA A 1 93 ? -16.047 -25.422 -13.07 1 90.38 93 ALA A O 1
ATOM 780 N N . ASN A 1 94 ? -15.555 -25.844 -10.977 1 90.88 94 ASN A N 1
ATOM 781 C CA . ASN A 1 94 ? -16.75 -26.656 -10.797 1 90.88 94 ASN A CA 1
ATOM 782 C C . ASN A 1 94 ? -17.828 -25.906 -10.016 1 90.88 94 ASN A C 1
ATOM 784 O O . ASN A 1 94 ? -18.828 -26.5 -9.594 1 90.88 94 ASN A O 1
ATOM 788 N N . LEU A 1 95 ? -17.531 -24.688 -9.805 1 93.19 95 LEU A N 1
ATOM 789 C CA . LEU A 1 95 ? -18.531 -23.875 -9.125 1 93.19 95 LEU A CA 1
ATOM 790 C C . LEU A 1 95 ? -19.469 -23.203 -10.125 1 93.19 95 LEU A C 1
ATOM 792 O O . LEU A 1 95 ? -19.031 -22.766 -11.188 1 93.19 95 LEU A O 1
ATOM 796 N N . GLU A 1 96 ? -20.703 -23.281 -9.844 1 89 96 GLU A N 1
ATOM 797 C CA . GLU A 1 96 ? -21.672 -22.688 -10.766 1 89 96 GLU A CA 1
ATOM 798 C C . GLU A 1 96 ? -22.109 -21.297 -10.273 1 89 96 GLU A C 1
ATOM 800 O O . GLU A 1 96 ? -22.25 -20.375 -11.07 1 89 96 GLU A O 1
ATOM 805 N N . SER A 1 97 ? -22.234 -21.062 -9.023 1 94.25 97 SER A N 1
ATOM 806 C CA . SER A 1 97 ? -22.75 -19.844 -8.43 1 94.25 97 SER A CA 1
ATOM 807 C C . SER A 1 97 ? -21.688 -18.75 -8.438 1 94.25 97 SER A C 1
ATOM 809 O O . SER A 1 97 ? -20.594 -18.922 -7.902 1 94.25 97 SER A O 1
ATOM 811 N N . PRO A 1 98 ? -22.094 -17.625 -9.055 1 93.19 98 PRO A N 1
ATOM 812 C CA . PRO A 1 98 ? -21.156 -16.5 -9 1 93.19 98 PRO A CA 1
ATOM 813 C C . PRO A 1 98 ? -20.766 -16.109 -7.574 1 93.19 98 PRO A C 1
ATOM 815 O O . PRO A 1 98 ? -19.625 -15.719 -7.324 1 93.19 98 PRO A O 1
ATOM 818 N N . ALA A 1 99 ? -21.734 -16.234 -6.738 1 95.31 99 ALA A N 1
ATOM 819 C CA . ALA A 1 99 ? -21.469 -15.938 -5.336 1 95.31 99 ALA A CA 1
ATOM 820 C C . ALA A 1 99 ? -20.391 -16.875 -4.766 1 95.31 99 ALA A C 1
ATOM 822 O O . ALA A 1 99 ? -19.484 -16.422 -4.07 1 95.31 99 ALA A O 1
ATOM 823 N N . ASP A 1 100 ? -20.516 -18.094 -5.09 1 96.69 100 ASP A N 1
ATOM 824 C CA . ASP A 1 100 ? -19.562 -19.078 -4.586 1 96.69 100 ASP A CA 1
ATOM 825 C C . ASP A 1 100 ? -18.188 -18.859 -5.195 1 96.69 100 ASP A C 1
ATOM 827 O O . ASP A 1 100 ? -17.172 -19 -4.508 1 96.69 100 ASP A O 1
ATOM 831 N N . LYS A 1 101 ? -18.141 -18.562 -6.441 1 96.75 101 LYS A N 1
ATOM 832 C CA . LYS A 1 101 ? -16.875 -18.266 -7.098 1 96.75 101 LYS A CA 1
ATOM 833 C C . LYS A 1 101 ? -16.203 -17.047 -6.473 1 96.75 101 LYS A C 1
ATOM 835 O O . LYS A 1 101 ? -14.984 -17.062 -6.246 1 96.75 101 LYS A O 1
ATOM 840 N N . LEU A 1 102 ? -17 -16.062 -6.238 1 96.06 102 LEU A N 1
ATOM 841 C CA . LEU A 1 102 ? -16.484 -14.844 -5.625 1 96.06 102 LEU A CA 1
ATOM 842 C C . LEU A 1 102 ? -15.953 -15.117 -4.223 1 96.06 102 LEU A C 1
ATOM 844 O O . LEU A 1 102 ? -14.883 -14.641 -3.852 1 96.06 102 LEU A O 1
ATOM 848 N N . LYS A 1 103 ? -16.672 -15.891 -3.471 1 96.56 103 LYS A N 1
ATOM 849 C CA . LYS A 1 103 ? -16.219 -16.266 -2.139 1 96.56 103 LYS A CA 1
ATOM 850 C C . LYS A 1 103 ? -14.875 -17 -2.201 1 96.56 103 LYS A C 1
ATOM 852 O O . LYS A 1 103 ? -13.984 -16.734 -1.396 1 96.56 103 LYS A O 1
ATOM 857 N N . MET A 1 104 ? -14.773 -17.859 -3.143 1 96.12 104 MET A N 1
ATOM 858 C CA . MET A 1 104 ? -13.523 -18.594 -3.316 1 96.12 104 MET A CA 1
ATOM 859 C C . MET A 1 104 ? -12.375 -17.656 -3.67 1 96.12 104 MET A C 1
ATOM 861 O O . MET A 1 104 ? -11.281 -17.781 -3.121 1 96.12 104 MET A O 1
ATOM 865 N N . ALA A 1 105 ? -12.641 -16.75 -4.555 1 96.12 105 ALA A N 1
ATOM 866 C CA . ALA A 1 105 ? -11.625 -15.773 -4.961 1 96.12 105 ALA A CA 1
ATOM 867 C C . ALA A 1 105 ? -11.156 -14.945 -3.771 1 96.12 105 ALA A C 1
ATOM 869 O O . ALA A 1 105 ? -9.953 -14.727 -3.598 1 96.12 105 ALA A O 1
ATOM 870 N N . ILE A 1 106 ? -12.094 -14.523 -2.955 1 96.31 106 ILE A N 1
ATOM 871 C CA . ILE A 1 106 ? -11.773 -13.734 -1.772 1 96.31 106 ILE A CA 1
ATOM 872 C C . ILE A 1 106 ? -10.922 -14.562 -0.81 1 96.31 106 ILE A C 1
ATOM 874 O O . ILE A 1 106 ? -9.914 -14.078 -0.285 1 96.31 106 ILE A O 1
ATOM 878 N N . SER A 1 107 ? -11.305 -15.773 -0.631 1 96.19 107 SER A N 1
ATOM 879 C CA . SER A 1 107 ? -10.562 -16.656 0.267 1 96.19 107 SER A CA 1
ATOM 880 C C . SER A 1 107 ? -9.125 -16.844 -0.208 1 96.19 107 SER A C 1
ATOM 882 O O . SER A 1 107 ? -8.188 -16.797 0.594 1 96.19 107 SER A O 1
ATOM 884 N N . LEU A 1 108 ? -8.945 -17.016 -1.482 1 95 108 LEU A N 1
ATOM 885 C CA . LEU A 1 108 ? -7.609 -17.203 -2.045 1 95 108 LEU A CA 1
ATOM 886 C C . LEU A 1 108 ? -6.766 -15.945 -1.848 1 95 108 LEU A C 1
ATOM 888 O O . LEU A 1 108 ? -5.578 -16.047 -1.519 1 95 108 LEU A O 1
ATOM 892 N N . LEU A 1 109 ? -7.387 -14.82 -2.029 1 93.38 109 LEU A N 1
ATOM 893 C CA . LEU A 1 109 ? -6.68 -13.555 -1.879 1 93.38 109 LEU A CA 1
ATOM 894 C C . LEU A 1 109 ? -6.254 -13.336 -0.43 1 93.38 109 LEU A C 1
ATOM 896 O O . LEU A 1 109 ? -5.133 -12.891 -0.168 1 93.38 109 LEU A O 1
ATOM 900 N N . VAL A 1 110 ? -7.133 -13.688 0.481 1 93.06 110 VAL A N 1
ATOM 901 C CA . VAL A 1 110 ? -6.953 -13.359 1.891 1 93.06 110 VAL A CA 1
ATOM 902 C C . VAL A 1 110 ? -6.051 -14.398 2.555 1 93.06 110 VAL A C 1
ATOM 904 O O . VAL A 1 110 ? -5.219 -14.055 3.4 1 93.06 110 VAL A O 1
ATOM 907 N N . GLU A 1 111 ? -6.148 -15.594 2.141 1 92.44 111 GLU A N 1
ATOM 908 C CA . GLU A 1 111 ? -5.465 -16.688 2.834 1 92.44 111 GLU A CA 1
ATOM 909 C C . GLU A 1 111 ? -4.254 -17.172 2.041 1 92.44 111 GLU A C 1
ATOM 911 O O . GLU A 1 111 ? -3.379 -17.844 2.586 1 92.44 111 GLU A O 1
ATOM 916 N N . GLY A 1 112 ? -4.254 -16.844 0.802 1 92.5 112 GLY A N 1
ATOM 917 C CA . GLY A 1 112 ? -3.207 -17.391 -0.056 1 92.5 112 GLY A CA 1
ATOM 918 C C . GLY A 1 112 ? -3.664 -18.578 -0.881 1 92.5 112 GLY A C 1
ATOM 919 O O . GLY A 1 112 ? -4.82 -18.984 -0.795 1 92.5 112 GLY A O 1
ATOM 920 N N . PRO A 1 113 ? -2.742 -19 -1.726 1 93.31 113 PRO A N 1
ATOM 921 C CA . PRO A 1 113 ? -3.09 -20.094 -2.627 1 93.31 113 PRO A CA 1
ATOM 922 C C . PRO A 1 113 ? -3.434 -21.391 -1.881 1 93.31 113 PRO A C 1
ATOM 924 O O . PRO A 1 113 ? -2.842 -21.672 -0.838 1 93.31 113 PRO A O 1
ATOM 927 N N . LEU A 1 114 ? -4.352 -22.109 -2.424 1 90.19 114 LEU A N 1
ATOM 928 C CA . LEU A 1 114 ? -4.766 -23.375 -1.833 1 90.19 114 LEU A CA 1
ATOM 929 C C . LEU A 1 114 ? -3.688 -24.438 -2.02 1 90.19 114 LEU A C 1
ATOM 931 O O . LEU A 1 114 ? -3.416 -25.219 -1.104 1 90.19 114 LEU A O 1
ATOM 935 N N . TYR A 1 115 ? -3.131 -24.422 -3.195 1 89.25 115 TYR A N 1
ATOM 936 C CA . TYR A 1 115 ? -2.055 -25.359 -3.494 1 89.25 115 TYR A CA 1
ATOM 937 C C . TYR A 1 115 ? -0.696 -24.75 -3.154 1 89.25 115 TYR A C 1
ATOM 939 O O . TYR A 1 115 ? -0.351 -23.672 -3.637 1 89.25 115 TYR A O 1
ATOM 947 N N . GLN A 1 116 ? 0.073 -25.469 -2.436 1 90 116 GLN A N 1
ATOM 948 C CA . GLN A 1 116 ? 1.306 -24.906 -1.9 1 90 116 GLN A CA 1
ATOM 949 C C . GLN A 1 116 ? 2.525 -25.672 -2.393 1 90 116 GLN A C 1
ATOM 951 O O . GLN A 1 116 ? 3.643 -25.453 -1.921 1 90 116 GLN A O 1
ATOM 956 N N . GLU A 1 117 ? 2.318 -26.578 -3.26 1 90.44 117 GLU A N 1
ATOM 957 C CA . GLU A 1 117 ? 3.424 -27.391 -3.736 1 90.44 117 GLU A CA 1
ATOM 958 C C . GLU A 1 117 ? 3.805 -27.031 -5.168 1 90.44 117 GLU A C 1
ATOM 960 O O . GLU A 1 117 ? 2.953 -27.031 -6.059 1 90.44 117 GLU A O 1
ATOM 965 N N . ASN A 1 118 ? 5.02 -26.75 -5.426 1 92.69 118 ASN A N 1
ATOM 966 C CA . ASN A 1 118 ? 5.605 -26.484 -6.734 1 92.69 118 ASN A CA 1
ATOM 967 C C . ASN A 1 118 ? 7.086 -26.875 -6.77 1 92.69 118 ASN A C 1
ATOM 969 O O . ASN A 1 118 ? 7.797 -26.688 -5.781 1 92.69 118 ASN A O 1
ATOM 973 N N . GLN A 1 119 ? 7.508 -27.406 -7.828 1 91.56 119 GLN A N 1
ATOM 974 C CA . GLN A 1 119 ? 8.859 -27.953 -7.883 1 91.56 119 GLN A CA 1
ATOM 975 C C . GLN A 1 119 ? 9.891 -26.844 -8.102 1 91.56 119 GLN A C 1
ATOM 977 O O . GLN A 1 119 ? 11.078 -27.031 -7.816 1 91.56 119 GLN A O 1
ATOM 982 N N . TYR A 1 120 ? 9.469 -25.766 -8.609 1 92.69 120 TYR A N 1
ATOM 983 C CA . TYR A 1 120 ? 10.414 -24.734 -9.008 1 92.69 120 TYR A CA 1
ATOM 984 C C . TYR A 1 120 ? 10.602 -23.703 -7.898 1 92.69 120 TYR A C 1
ATOM 986 O O . TYR A 1 120 ? 11.719 -23.25 -7.648 1 92.69 120 TYR A O 1
ATOM 994 N N . LEU A 1 121 ? 9.516 -23.359 -7.281 1 94.56 121 LEU A N 1
ATOM 995 C CA . LEU A 1 121 ? 9.586 -22.344 -6.234 1 94.56 121 LEU A CA 1
ATOM 996 C C . LEU A 1 121 ? 8.828 -22.797 -4.988 1 94.56 121 LEU A C 1
ATOM 998 O O . LEU A 1 121 ? 7.797 -23.469 -5.09 1 94.56 121 LEU A O 1
ATOM 1002 N N . ASN A 1 122 ? 9.359 -22.484 -3.828 1 95.19 122 ASN A N 1
ATOM 1003 C CA . ASN A 1 122 ? 8.648 -22.672 -2.568 1 95.19 122 ASN A CA 1
ATOM 1004 C C . ASN A 1 122 ? 7.492 -21.688 -2.42 1 95.19 122 ASN A C 1
ATOM 1006 O O . ASN A 1 122 ? 7.707 -20.5 -2.141 1 95.19 122 ASN A O 1
ATOM 1010 N N . ILE A 1 123 ? 6.316 -22.172 -2.477 1 94.56 123 ILE A N 1
ATOM 1011 C CA . ILE A 1 123 ? 5.133 -21.328 -2.559 1 94.56 123 ILE A CA 1
ATOM 1012 C C . ILE A 1 123 ? 4.906 -20.625 -1.222 1 94.56 123 ILE A C 1
ATOM 1014 O O . ILE A 1 123 ? 4.461 -19.469 -1.186 1 94.56 123 ILE A O 1
ATOM 1018 N N . HIS A 1 124 ? 5.176 -21.281 -0.155 1 93.62 124 HIS A N 1
ATOM 1019 C CA . HIS A 1 124 ? 5.031 -20.656 1.159 1 93.62 124 HIS A CA 1
ATOM 1020 C C . HIS A 1 124 ? 5.941 -19.438 1.301 1 93.62 124 HIS A C 1
ATOM 1022 O O . HIS A 1 124 ? 5.492 -18.375 1.716 1 93.62 124 HIS A O 1
ATOM 1028 N N . SER A 1 125 ? 7.156 -19.625 0.914 1 94.75 125 SER A N 1
ATOM 1029 C CA . SER A 1 125 ? 8.117 -18.531 0.953 1 94.75 125 SER A CA 1
ATOM 1030 C C . SER A 1 125 ? 7.738 -17.422 -0.021 1 94.75 125 SER A C 1
ATOM 1032 O O . SER A 1 125 ? 7.867 -16.25 0.296 1 94.75 125 SER A O 1
ATOM 1034 N N . LEU A 1 126 ? 7.301 -17.875 -1.133 1 94.94 126 LEU A N 1
ATOM 1035 C CA . LEU A 1 126 ? 6.863 -16.922 -2.15 1 94.94 126 LEU A CA 1
ATOM 1036 C C . LEU A 1 126 ? 5.73 -16.047 -1.625 1 94.94 126 LEU A C 1
ATOM 1038 O O . LEU A 1 126 ? 5.77 -14.82 -1.773 1 94.94 126 LEU A O 1
ATOM 1042 N N . ASN A 1 127 ? 4.785 -16.672 -0.995 1 91.81 127 ASN A N 1
ATOM 1043 C CA . ASN A 1 127 ? 3.658 -15.961 -0.393 1 91.81 127 ASN A CA 1
ATOM 1044 C C . ASN A 1 127 ? 4.125 -14.945 0.647 1 91.81 127 ASN A C 1
ATOM 1046 O O . ASN A 1 127 ? 3.703 -13.789 0.624 1 91.81 127 ASN A O 1
ATOM 1050 N N . ARG A 1 128 ? 4.984 -15.367 1.47 1 89.44 128 ARG A N 1
ATOM 1051 C CA . ARG A 1 128 ? 5.496 -14.508 2.533 1 89.44 128 ARG A CA 1
ATOM 1052 C C . ARG A 1 128 ? 6.246 -13.312 1.958 1 89.44 128 ARG A C 1
ATOM 1054 O O . ARG A 1 128 ? 6.043 -12.18 2.395 1 89.44 128 ARG A O 1
ATOM 1061 N N . VAL A 1 129 ? 7.062 -13.562 1 1 91.06 129 VAL A N 1
ATOM 1062 C CA . VAL A 1 129 ? 7.891 -12.516 0.403 1 91.06 129 VAL A CA 1
ATOM 1063 C C . VAL A 1 129 ? 7.004 -11.492 -0.303 1 91.06 129 VAL A C 1
ATOM 1065 O O . VAL A 1 129 ? 7.195 -10.289 -0.15 1 91.06 129 VAL A O 1
ATOM 1068 N N . VAL A 1 130 ? 6.07 -11.969 -1.031 1 87.62 130 VAL A N 1
ATOM 1069 C CA . VAL A 1 130 ? 5.215 -11.07 -1.796 1 87.62 130 VAL A CA 1
ATOM 1070 C C . VAL A 1 130 ? 4.363 -10.234 -0.844 1 87.62 130 VAL A C 1
ATOM 1072 O O . VAL A 1 130 ? 4.211 -9.023 -1.033 1 87.62 130 VAL A O 1
ATOM 1075 N N . TRP A 1 131 ? 3.875 -10.789 0.191 1 83.38 131 TRP A N 1
ATOM 1076 C CA . TRP A 1 131 ? 3.049 -10.078 1.161 1 83.38 131 TRP A CA 1
ATOM 1077 C C . TRP A 1 131 ? 3.871 -9.047 1.924 1 83.38 131 TRP A C 1
ATOM 1079 O O . TRP A 1 131 ? 3.373 -7.965 2.256 1 83.38 131 TRP A O 1
ATOM 1089 N N . GLU A 1 132 ? 5.102 -9.383 2.096 1 81.38 132 GLU A N 1
ATOM 1090 C CA . GLU A 1 132 ? 5.961 -8.516 2.896 1 81.38 132 GLU A CA 1
ATOM 1091 C C . GLU A 1 132 ? 6.598 -7.426 2.041 1 81.38 132 GLU A C 1
ATOM 1093 O O . GLU A 1 132 ? 6.871 -6.324 2.527 1 81.38 132 GLU A O 1
ATOM 1098 N N . GLU A 1 133 ? 6.812 -7.805 0.765 1 79.19 133 GLU A N 1
ATOM 1099 C CA . GLU A 1 133 ? 7.66 -6.926 -0.036 1 79.19 133 GLU A CA 1
ATOM 1100 C C . GLU A 1 133 ? 6.863 -6.27 -1.159 1 79.19 133 GLU A C 1
ATOM 1102 O O . GLU A 1 133 ? 7.336 -5.316 -1.787 1 79.19 133 GLU A O 1
ATOM 1107 N N . SER A 1 134 ? 5.727 -6.797 -1.48 1 70.69 134 SER A N 1
ATOM 1108 C CA . SER A 1 134 ? 5.023 -6.426 -2.705 1 70.69 134 SER A CA 1
ATOM 1109 C C . SER A 1 134 ? 4.652 -4.949 -2.703 1 70.69 134 SER A C 1
ATOM 1111 O O . SER A 1 134 ? 4.656 -4.301 -3.754 1 70.69 134 SER A O 1
ATOM 1113 N N . ASN A 1 135 ? 4.305 -4.516 -1.607 1 64.94 135 ASN A N 1
ATOM 1114 C CA . ASN A 1 135 ? 3.852 -3.127 -1.596 1 64.94 135 ASN A CA 1
ATOM 1115 C C . ASN A 1 135 ? 4.938 -2.182 -2.107 1 64.94 135 ASN A C 1
ATOM 1117 O O . ASN A 1 135 ? 4.633 -1.168 -2.738 1 64.94 135 ASN A O 1
ATOM 1121 N N . LYS A 1 136 ? 6.148 -2.521 -1.941 1 63.34 136 LYS A N 1
ATOM 1122 C CA . LYS A 1 136 ? 7.277 -1.715 -2.395 1 63.34 136 LYS A CA 1
ATOM 1123 C C . LYS A 1 136 ? 7.387 -1.723 -3.916 1 63.34 136 LYS A C 1
ATOM 1125 O O . LYS A 1 136 ? 7.738 -0.71 -4.523 1 63.34 136 LYS A O 1
ATOM 1130 N N . SER A 1 137 ? 7.094 -2.779 -4.457 1 60.41 137 SER A N 1
ATOM 1131 C CA . SER A 1 137 ? 7.277 -2.955 -5.895 1 60.41 137 SER A CA 1
ATOM 1132 C C . SER A 1 137 ? 6.152 -2.295 -6.684 1 60.41 137 SER A C 1
ATOM 1134 O O . SER A 1 137 ? 6.379 -1.758 -7.77 1 60.41 137 SER A O 1
ATOM 1136 N N . PHE A 1 138 ? 4.992 -2.432 -6.164 1 60.56 138 PHE A N 1
ATOM 1137 C CA . PHE A 1 138 ? 3.842 -1.833 -6.832 1 60.56 138 PHE A CA 1
ATOM 1138 C C . PHE A 1 138 ? 3.975 -0.315 -6.883 1 60.56 138 PHE A C 1
ATOM 1140 O O . PHE A 1 138 ? 3.404 0.335 -7.762 1 60.56 138 PHE A O 1
ATOM 1147 N N . MET A 1 139 ? 4.793 0.02 -5.988 1 57.91 139 MET A N 1
ATOM 1148 C CA . MET A 1 139 ? 4.824 1.463 -5.77 1 57.91 139 MET A CA 1
ATOM 1149 C C . MET A 1 139 ? 6.055 2.088 -6.418 1 57.91 139 MET A C 1
ATOM 1151 O O . MET A 1 139 ? 6.336 3.268 -6.215 1 57.91 139 MET A O 1
ATOM 1155 N N . ILE A 1 140 ? 6.727 1.278 -7.109 1 57.47 140 ILE A N 1
ATOM 1156 C CA . ILE A 1 140 ? 7.895 1.826 -7.789 1 57.47 140 ILE A CA 1
ATOM 1157 C C . ILE A 1 140 ? 7.449 2.662 -8.984 1 57.47 140 ILE A C 1
ATOM 1159 O O . ILE A 1 140 ? 6.82 2.146 -9.914 1 57.47 140 ILE A O 1
ATOM 1163 N N . ARG A 1 141 ? 7.5 4.023 -8.828 1 55.75 141 ARG A N 1
ATOM 1164 C CA . ARG A 1 141 ? 7.125 5.039 -9.805 1 55.75 141 ARG A CA 1
ATOM 1165 C C . ARG A 1 141 ? 7.887 4.855 -11.109 1 55.75 141 ARG A C 1
ATOM 1167 O O . ARG A 1 141 ? 7.426 5.281 -12.172 1 55.75 141 ARG A O 1
ATOM 1174 N N . GLU A 1 142 ? 9.117 4.371 -10.992 1 53 142 GLU A N 1
ATOM 1175 C CA . GLU A 1 142 ? 10.023 4.383 -12.133 1 53 142 GLU A CA 1
ATOM 1176 C C . GLU A 1 142 ? 9.453 3.59 -13.305 1 53 142 GLU A C 1
ATOM 1178 O O . GLU A 1 142 ? 9.906 3.734 -14.438 1 53 142 GLU A O 1
ATOM 1183 N N . LEU A 1 143 ? 8.391 2.93 -12.977 1 55.44 143 LEU A N 1
ATOM 1184 C CA . LEU A 1 143 ? 7.914 2.172 -14.125 1 55.44 143 LEU A CA 1
ATOM 1185 C C . LEU A 1 143 ? 6.812 2.932 -14.859 1 55.44 143 LEU A C 1
ATOM 1187 O O . LEU A 1 143 ? 5.848 3.387 -14.242 1 55.44 143 LEU A O 1
ATOM 1191 N N . LYS A 1 144 ? 7.203 3.605 -15.93 1 56.09 144 LYS A N 1
ATOM 1192 C CA . LYS A 1 144 ? 6.16 4.191 -16.766 1 56.09 144 LYS A CA 1
ATOM 1193 C C . LYS A 1 144 ? 4.926 3.299 -16.812 1 56.09 144 LYS A C 1
ATOM 1195 O O . LYS A 1 144 ? 5.035 2.074 -16.719 1 56.09 144 LYS A O 1
ATOM 1200 N N . SER A 1 145 ? 3.787 3.809 -16.875 1 56.75 145 SER A N 1
ATOM 1201 C CA . SER A 1 145 ? 2.512 3.104 -16.812 1 56.75 145 SER A CA 1
ATOM 1202 C C . SER A 1 145 ? 2.49 1.905 -17.75 1 56.75 145 SER A C 1
ATOM 1204 O O . SER A 1 145 ? 2.094 0.806 -17.359 1 56.75 145 SER A O 1
ATOM 1206 N N . ASP A 1 146 ? 2.824 2.113 -18.859 1 55.28 146 ASP A N 1
ATOM 1207 C CA . ASP A 1 146 ? 2.812 1.045 -19.859 1 55.28 146 ASP A CA 1
ATOM 1208 C C . ASP A 1 146 ? 3.781 -0.073 -19.469 1 55.28 146 ASP A C 1
ATOM 1210 O O . ASP A 1 146 ? 3.459 -1.255 -19.609 1 55.28 146 ASP A O 1
ATOM 1214 N N . THR A 1 147 ? 4.879 0.307 -18.953 1 60.81 147 THR A N 1
ATOM 1215 C CA . THR A 1 147 ? 5.895 -0.662 -18.562 1 60.81 147 THR A CA 1
ATOM 1216 C C . THR A 1 147 ? 5.441 -1.447 -17.328 1 60.81 147 THR A C 1
ATOM 1218 O O . THR A 1 147 ? 5.66 -2.658 -17.25 1 60.81 147 THR A O 1
ATOM 1221 N N . LYS A 1 148 ? 4.668 -0.81 -16.625 1 65.88 148 LYS A N 1
ATOM 1222 C CA . LYS A 1 148 ? 4.191 -1.495 -15.438 1 65.88 148 LYS A CA 1
ATOM 1223 C C . LYS A 1 148 ? 3.166 -2.57 -15.789 1 65.88 148 LYS A C 1
ATOM 1225 O O . LYS A 1 148 ? 3.215 -3.682 -15.258 1 65.88 148 LYS A O 1
ATOM 1230 N N . SER A 1 149 ? 2.326 -2.18 -16.703 1 66.62 149 SER A N 1
ATOM 1231 C CA . SER A 1 149 ? 1.307 -3.146 -17.094 1 66.62 149 SER A CA 1
ATOM 1232 C C . SER A 1 149 ? 1.935 -4.402 -17.688 1 66.62 149 SER A C 1
ATOM 1234 O O . SER A 1 149 ? 1.452 -5.516 -17.453 1 66.62 149 SER A O 1
ATOM 1236 N N . LYS A 1 150 ? 2.953 -4.207 -18.219 1 71.88 150 LYS A N 1
ATOM 1237 C CA . LYS A 1 150 ? 3.633 -5.355 -18.812 1 71.88 150 LYS A CA 1
ATOM 1238 C C . LYS A 1 150 ? 4.387 -6.156 -17.75 1 71.88 150 LYS A C 1
ATOM 1240 O O . LYS A 1 150 ? 4.355 -7.387 -17.766 1 71.88 150 LYS A O 1
ATOM 1245 N N . MET A 1 151 ? 4.852 -5.379 -16.812 1 78.94 151 MET A N 1
ATOM 1246 C CA . MET A 1 151 ? 5.699 -6.027 -15.82 1 78.94 151 MET A CA 1
ATOM 1247 C C . MET A 1 151 ? 4.855 -6.688 -14.734 1 78.94 151 MET A C 1
ATOM 1249 O O . MET A 1 151 ? 5.309 -7.617 -14.07 1 78.94 151 MET A O 1
ATOM 1253 N N . LEU A 1 152 ? 3.617 -6.242 -14.711 1 86.25 152 LEU A N 1
ATOM 1254 C CA . LEU A 1 152 ? 2.727 -6.785 -13.688 1 86.25 152 LEU A CA 1
ATOM 1255 C C . LEU A 1 152 ? 1.492 -7.414 -14.328 1 86.25 152 LEU A C 1
ATOM 1257 O O . LEU A 1 152 ? 0.387 -7.301 -13.789 1 86.25 152 LEU A O 1
ATOM 1261 N N . GLN A 1 153 ? 1.723 -8.055 -15.414 1 87.19 153 GLN A N 1
ATOM 1262 C CA . GLN A 1 153 ? 0.619 -8.578 -16.203 1 87.19 153 GLN A CA 1
ATOM 1263 C C . GLN A 1 153 ? -0.203 -9.594 -15.406 1 87.19 153 GLN A C 1
ATOM 1265 O O . GLN A 1 153 ? -1.433 -9.602 -15.492 1 87.19 153 GLN A O 1
ATOM 1270 N N . GLN A 1 154 ? 0.457 -10.383 -14.719 1 88.25 154 GLN A N 1
ATOM 1271 C CA . GLN A 1 154 ? -0.237 -11.414 -13.953 1 88.25 154 GLN A CA 1
ATOM 1272 C C . GLN A 1 154 ? -1.137 -10.805 -12.883 1 88.25 154 GLN A C 1
ATOM 1274 O O . GLN A 1 154 ? -2.23 -11.305 -12.625 1 88.25 154 GLN A O 1
ATOM 1279 N N . PHE A 1 155 ? -0.711 -9.758 -12.32 1 89.19 155 PHE A N 1
ATOM 1280 C CA . PHE A 1 155 ? -1.518 -9.023 -11.344 1 89.19 155 PHE A CA 1
ATOM 1281 C C . PHE A 1 155 ? -2.76 -8.438 -12.008 1 89.19 155 PHE A C 1
ATOM 1283 O O . PHE A 1 155 ? -3.865 -8.562 -11.477 1 89.19 155 PHE A O 1
ATOM 1290 N N . TYR A 1 156 ? -2.561 -7.895 -13.102 1 89.56 156 TYR A N 1
ATOM 1291 C CA . TYR A 1 156 ? -3.664 -7.297 -13.844 1 89.56 156 TYR A CA 1
ATOM 1292 C C . TYR A 1 156 ? -4.68 -8.352 -14.258 1 89.56 156 TYR A C 1
ATOM 1294 O O . TYR A 1 156 ? -5.887 -8.125 -14.18 1 89.56 156 TYR A O 1
ATOM 1302 N N . ASP A 1 157 ? -4.133 -9.453 -14.664 1 91.12 157 ASP A N 1
ATOM 1303 C CA . ASP A 1 157 ? -5.016 -10.539 -15.07 1 91.12 157 ASP A CA 1
ATOM 1304 C C . ASP A 1 157 ? -5.867 -11.031 -13.898 1 91.12 157 ASP A C 1
ATOM 1306 O O . ASP A 1 157 ? -7.07 -11.258 -14.047 1 91.12 157 ASP A O 1
ATOM 1310 N N . PHE A 1 158 ? -5.242 -11.18 -12.82 1 92.56 158 PHE A N 1
ATOM 1311 C CA . PHE A 1 158 ? -5.969 -11.617 -11.633 1 92.56 158 PHE A CA 1
ATOM 1312 C C . PHE A 1 158 ? -7.031 -10.602 -11.242 1 92.56 158 PHE A C 1
ATOM 1314 O O . PHE A 1 158 ? -8.172 -10.969 -10.961 1 92.56 158 PHE A O 1
ATOM 1321 N N . SER A 1 159 ? -6.672 -9.383 -11.219 1 93.5 159 SER A N 1
ATOM 1322 C CA . SER A 1 159 ? -7.598 -8.305 -10.891 1 93.5 159 SER A CA 1
ATOM 1323 C C . SER A 1 159 ? -8.789 -8.297 -11.836 1 93.5 159 SER A C 1
ATOM 1325 O O . SER A 1 159 ? -9.938 -8.117 -11.406 1 93.5 159 SER A O 1
ATOM 1327 N N . GLU A 1 160 ? -8.477 -8.477 -13.078 1 94.19 160 GLU A N 1
ATOM 1328 C CA . GLU A 1 160 ? -9.523 -8.492 -14.094 1 94.19 160 GLU A CA 1
ATOM 1329 C C . GLU A 1 160 ? -10.484 -9.664 -13.875 1 94.19 160 GLU A C 1
ATOM 1331 O O . GLU A 1 160 ? -11.695 -9.523 -14.062 1 94.19 160 GLU A O 1
ATOM 1336 N N . ARG A 1 161 ? -9.992 -10.734 -13.523 1 93.88 161 ARG A N 1
ATOM 1337 C CA . ARG A 1 161 ? -10.828 -11.906 -13.25 1 93.88 161 ARG A CA 1
ATOM 1338 C C . ARG A 1 161 ? -11.758 -11.641 -12.078 1 93.88 161 ARG A C 1
ATOM 1340 O O . ARG A 1 161 ? -12.93 -12.031 -12.102 1 93.88 161 ARG A O 1
ATOM 1347 N N . LEU A 1 162 ? -11.227 -11.062 -11.055 1 95.44 162 LEU A N 1
ATOM 1348 C CA . LEU A 1 162 ? -12.055 -10.719 -9.898 1 95.44 162 LEU A CA 1
ATOM 1349 C C . LEU A 1 162 ? -13.156 -9.742 -10.289 1 95.44 162 LEU A C 1
ATOM 1351 O O . LEU A 1 162 ? -14.297 -9.875 -9.852 1 95.44 162 LEU A O 1
ATOM 1355 N N . LYS A 1 163 ? -12.758 -8.789 -11.055 1 96.5 163 LYS A N 1
ATOM 1356 C CA . LYS A 1 163 ? -13.727 -7.828 -11.562 1 96.5 163 LYS A CA 1
ATOM 1357 C C . LYS A 1 163 ? -14.867 -8.531 -12.297 1 96.5 163 LYS A C 1
ATOM 1359 O O . LYS A 1 163 ? -16.047 -8.227 -12.07 1 96.5 163 LYS A O 1
ATOM 1364 N N . ASP A 1 164 ? -14.523 -9.5 -13.141 1 96.06 164 ASP A N 1
ATOM 1365 C CA . ASP A 1 164 ? -15.516 -10.25 -13.898 1 96.06 164 ASP A CA 1
ATOM 1366 C C . ASP A 1 164 ? -16.453 -11.023 -12.977 1 96.06 164 ASP A C 1
ATOM 1368 O O . ASP A 1 164 ? -17.641 -11.141 -13.25 1 96.06 164 ASP A O 1
ATOM 1372 N N . LEU A 1 165 ? -15.93 -11.523 -11.93 1 96.06 165 LEU A N 1
ATOM 1373 C CA . LEU A 1 165 ? -16.734 -12.258 -10.961 1 96.06 165 LEU A CA 1
ATOM 1374 C C . LEU A 1 165 ? -17.734 -11.328 -10.266 1 96.06 165 LEU A C 1
ATOM 1376 O O . LEU A 1 165 ? -18.875 -11.711 -10.023 1 96.06 165 LEU A O 1
ATOM 1380 N N . ILE A 1 166 ? -17.297 -10.141 -9.953 1 96.69 166 ILE A N 1
ATOM 1381 C CA . ILE A 1 166 ? -18.156 -9.156 -9.312 1 96.69 166 ILE A CA 1
ATOM 1382 C C . ILE A 1 166 ? -19.297 -8.781 -10.25 1 96.69 166 ILE A C 1
ATOM 1384 O O . ILE A 1 166 ? -20.469 -8.719 -9.844 1 96.69 166 ILE A O 1
ATOM 1388 N N . ILE A 1 167 ? -18.938 -8.57 -11.5 1 96.44 167 ILE A N 1
ATOM 1389 C CA . ILE A 1 167 ? -19.922 -8.18 -12.492 1 96.44 167 ILE A CA 1
ATOM 1390 C C . ILE A 1 167 ? -20.922 -9.32 -12.695 1 96.44 167 ILE A C 1
ATOM 1392 O O . ILE A 1 167 ? -22.125 -9.07 -12.883 1 96.44 167 ILE A O 1
ATOM 1396 N N . ALA A 1 168 ? -20.453 -10.531 -12.695 1 95.31 168 ALA A N 1
ATOM 1397 C CA . ALA A 1 168 ? -21.328 -11.688 -12.82 1 95.31 168 ALA A CA 1
ATOM 1398 C C . ALA A 1 168 ? -22.312 -11.766 -11.648 1 95.31 168 ALA A C 1
ATOM 1400 O O . ALA A 1 168 ? -23.469 -12.164 -11.82 1 95.31 168 ALA A O 1
ATOM 1401 N N . TYR A 1 169 ? -21.875 -11.398 -10.516 1 95.56 169 TYR A N 1
ATOM 1402 C CA . TYR A 1 169 ? -22.703 -11.43 -9.32 1 95.56 169 TYR A CA 1
ATOM 1403 C C . TYR A 1 169 ? -23.656 -10.242 -9.281 1 95.56 169 TYR A C 1
ATOM 1405 O O . TYR A 1 169 ? -24.828 -10.383 -8.969 1 95.56 169 TYR A O 1
ATOM 1413 N N . LYS A 1 170 ? -23.188 -9.047 -9.555 1 96.06 170 LYS A N 1
ATOM 1414 C CA . LYS A 1 170 ? -23.938 -7.797 -9.586 1 96.06 170 LYS A CA 1
ATOM 1415 C C . LYS A 1 170 ? -23.578 -6.965 -10.812 1 96.06 170 LYS A C 1
ATOM 1417 O O . LYS A 1 170 ? -22.781 -6.031 -10.719 1 96.06 170 LYS A O 1
ATOM 1422 N N . PRO A 1 171 ? -24.25 -7.145 -11.922 1 94.81 171 PRO A N 1
ATOM 1423 C CA . PRO A 1 171 ? -23.891 -6.543 -13.203 1 94.81 171 PRO A CA 1
ATOM 1424 C C . PRO A 1 171 ? -23.984 -5.02 -13.188 1 94.81 171 PRO A C 1
ATOM 1426 O O . PRO A 1 171 ? -23.281 -4.34 -13.938 1 94.81 171 PRO A O 1
ATOM 1429 N N . ASP A 1 172 ? -24.781 -4.418 -12.297 1 93.56 172 ASP A N 1
ATOM 1430 C CA . ASP A 1 172 ? -25.016 -2.977 -12.344 1 93.56 172 ASP A CA 1
ATOM 1431 C C . ASP A 1 172 ? -24.141 -2.252 -11.32 1 93.56 172 ASP A C 1
ATOM 1433 O O . ASP A 1 172 ? -24.328 -1.062 -11.062 1 93.56 172 ASP A O 1
ATOM 1437 N N . PHE A 1 173 ? -23.203 -2.977 -10.758 1 94.5 173 PHE A N 1
ATOM 1438 C CA . PHE A 1 173 ? -22.328 -2.328 -9.789 1 94.5 173 PHE A CA 1
ATOM 1439 C C . PHE A 1 173 ? -21.406 -1.325 -10.484 1 94.5 173 PHE A C 1
ATOM 1441 O O . PHE A 1 173 ? -20.719 -1.671 -11.438 1 94.5 173 PHE A O 1
ATOM 1448 N N . PRO A 1 174 ? -21.344 -0.131 -10.031 1 93.62 174 PRO A N 1
ATOM 1449 C CA . PRO A 1 174 ? -20.703 0.941 -10.797 1 93.62 174 PRO A CA 1
ATOM 1450 C C . PRO A 1 174 ? -19.188 0.882 -10.742 1 93.62 174 PRO A C 1
ATOM 1452 O O . PRO A 1 174 ? -18.516 1.322 -11.68 1 93.62 174 PRO A O 1
ATOM 1455 N N . PHE A 1 175 ? -18.578 0.387 -9.68 1 96.06 175 PHE A N 1
ATOM 1456 C CA . PHE A 1 175 ? -17.141 0.478 -9.5 1 96.06 175 PHE A CA 1
ATOM 1457 C C . PHE A 1 175 ? -16.547 -0.878 -9.125 1 96.06 175 PHE A C 1
ATOM 1459 O O . PHE A 1 175 ? -15.93 -1.021 -8.07 1 96.06 175 PHE A O 1
ATOM 1466 N N . PRO A 1 176 ? -16.672 -1.794 -10.047 1 97 176 PRO A N 1
ATOM 1467 C CA . PRO A 1 176 ? -16.141 -3.123 -9.734 1 97 176 PRO A CA 1
ATOM 1468 C C . PRO A 1 176 ? -14.609 -3.146 -9.656 1 97 176 PRO A C 1
ATOM 1470 O O . PRO A 1 176 ? -14.039 -3.869 -8.836 1 97 176 PRO A O 1
ATOM 1473 N N . LYS A 1 177 ? -13.914 -2.375 -10.484 1 96.94 177 LYS A N 1
ATOM 1474 C CA . LYS A 1 177 ? -12.453 -2.348 -10.469 1 96.94 177 LYS A CA 1
ATOM 1475 C C . LYS A 1 177 ? -11.93 -1.775 -9.156 1 96.94 177 LYS A C 1
ATOM 1477 O O . LYS A 1 177 ? -11.008 -2.326 -8.555 1 96.94 177 LYS A O 1
ATOM 1482 N N . VAL A 1 178 ? -12.555 -0.731 -8.688 1 96.88 178 VAL A N 1
ATOM 1483 C CA . VAL A 1 178 ? -12.141 -0.089 -7.445 1 96.88 178 VAL A CA 1
ATOM 1484 C C . VAL A 1 178 ? -12.375 -1.037 -6.273 1 96.88 178 VAL A C 1
ATOM 1486 O O . VAL A 1 178 ? -11.555 -1.104 -5.352 1 96.88 178 VAL A O 1
ATOM 1489 N N . LEU A 1 179 ? -13.484 -1.711 -6.281 1 97.38 179 LEU A N 1
ATOM 1490 C CA . LEU A 1 179 ? -13.773 -2.658 -5.211 1 97.38 179 LEU A CA 1
ATOM 1491 C C . LEU A 1 179 ? -12.727 -3.766 -5.168 1 97.38 179 LEU A C 1
ATOM 1493 O O . LEU A 1 179 ? -12.242 -4.129 -4.094 1 97.38 179 LEU A O 1
ATOM 1497 N N . VAL A 1 180 ? -12.352 -4.254 -6.336 1 96.88 180 VAL A N 1
ATOM 1498 C CA . VAL A 1 180 ? -11.336 -5.297 -6.43 1 96.88 180 VAL A CA 1
ATOM 1499 C C . VAL A 1 180 ? -10.008 -4.766 -5.902 1 96.88 180 VAL A C 1
ATOM 1501 O O . VAL A 1 180 ? -9.352 -5.418 -5.082 1 96.88 180 VAL A O 1
ATOM 1504 N N . SER A 1 181 ? -9.648 -3.625 -6.371 1 94.44 181 SER A N 1
ATOM 1505 C CA . SER A 1 181 ? -8.398 -3.016 -5.93 1 94.44 181 SER A CA 1
ATOM 1506 C C . SER A 1 181 ? -8.391 -2.793 -4.422 1 94.44 181 SER A C 1
ATOM 1508 O O . SER A 1 181 ? -7.391 -3.053 -3.752 1 94.44 181 SER A O 1
ATOM 1510 N N . THR A 1 182 ? -9.484 -2.297 -3.912 1 95.75 182 THR A N 1
ATOM 1511 C CA . THR A 1 182 ? -9.633 -2.1 -2.475 1 95.75 182 THR A CA 1
ATOM 1512 C C . THR A 1 182 ? -9.414 -3.408 -1.723 1 95.75 182 THR A C 1
ATOM 1514 O O . THR A 1 182 ? -8.688 -3.445 -0.729 1 95.75 182 THR A O 1
ATOM 1517 N N . LEU A 1 183 ? -10.023 -4.402 -2.252 1 96.12 183 LEU A N 1
ATOM 1518 C CA . LEU A 1 183 ? -9.914 -5.723 -1.646 1 96.12 183 LEU A CA 1
ATOM 1519 C C . LEU A 1 183 ? -8.461 -6.203 -1.652 1 96.12 183 LEU A C 1
ATOM 1521 O O . LEU A 1 183 ? -7.945 -6.641 -0.623 1 96.12 183 LEU A O 1
ATOM 1525 N N . ILE A 1 184 ? -7.836 -6.078 -2.73 1 92.94 184 ILE A N 1
ATOM 1526 C CA . ILE A 1 184 ? -6.465 -6.551 -2.893 1 92.94 184 ILE A CA 1
ATOM 1527 C C . ILE A 1 184 ? -5.535 -5.754 -1.979 1 92.94 184 ILE A C 1
ATOM 1529 O O . ILE A 1 184 ? -4.828 -6.332 -1.15 1 92.94 184 ILE A O 1
ATOM 1533 N N . TRP A 1 185 ? -5.613 -4.457 -2.014 1 89.19 185 TRP A N 1
ATOM 1534 C CA . TRP A 1 185 ? -4.715 -3.594 -1.254 1 89.19 185 TRP A CA 1
ATOM 1535 C C . TRP A 1 185 ? -4.918 -3.783 0.245 1 89.19 185 TRP A C 1
ATOM 1537 O O . TRP A 1 185 ? -3.949 -3.943 0.994 1 89.19 185 TRP A O 1
ATOM 1547 N N . SER A 1 186 ? -6.066 -3.773 0.603 1 92.94 186 SER A N 1
ATOM 1548 C CA . SER A 1 186 ? -6.332 -3.857 2.035 1 92.94 186 SER A CA 1
ATOM 1549 C C . SER A 1 186 ? -5.938 -5.223 2.59 1 92.94 186 SER A C 1
ATOM 1551 O O . SER A 1 186 ? -5.441 -5.324 3.715 1 92.94 186 SER A O 1
ATOM 1553 N N . SER A 1 187 ? -6.199 -6.277 1.816 1 91.94 187 SER A N 1
ATOM 1554 C CA . SER A 1 187 ? -5.824 -7.605 2.285 1 91.94 187 SER A CA 1
ATOM 1555 C C . SER A 1 187 ? -4.316 -7.711 2.506 1 91.94 187 SER A C 1
ATOM 1557 O O . SER A 1 187 ? -3.871 -8.219 3.535 1 91.94 187 SER A O 1
ATOM 1559 N N . ILE A 1 188 ? -3.625 -7.191 1.602 1 87.5 188 ILE A N 1
ATOM 1560 C CA . ILE A 1 188 ? -2.168 -7.25 1.673 1 87.5 188 ILE A CA 1
ATOM 1561 C C . ILE A 1 188 ? -1.671 -6.355 2.805 1 87.5 188 ILE A C 1
ATOM 1563 O O . ILE A 1 188 ? -0.935 -6.805 3.686 1 87.5 188 ILE A O 1
ATOM 1567 N N . LEU A 1 189 ? -2.105 -5.176 2.873 1 88 189 LEU A N 1
ATOM 1568 C CA . LEU A 1 189 ? -1.542 -4.184 3.779 1 88 189 LEU A CA 1
ATOM 1569 C C . LEU A 1 189 ? -2.027 -4.414 5.207 1 88 189 LEU A C 1
ATOM 1571 O O . LEU A 1 189 ? -1.295 -4.156 6.164 1 88 189 LEU A O 1
ATOM 1575 N N . ASN A 1 190 ? -3.232 -4.832 5.324 1 90.81 190 ASN A N 1
ATOM 1576 C CA . ASN A 1 190 ? -3.678 -5.168 6.672 1 90.81 190 ASN A CA 1
ATOM 1577 C C . ASN A 1 190 ? -2.893 -6.344 7.25 1 90.81 190 ASN A C 1
ATOM 1579 O O . ASN A 1 190 ? -2.617 -6.383 8.445 1 90.81 190 ASN A O 1
ATOM 1583 N N . THR A 1 191 ? -2.602 -7.27 6.422 1 87.19 191 THR A N 1
ATOM 1584 C CA . THR A 1 191 ? -1.764 -8.375 6.859 1 87.19 191 THR A CA 1
ATOM 1585 C C . THR A 1 191 ? -0.371 -7.883 7.242 1 87.19 191 THR A C 1
ATOM 1587 O O . THR A 1 191 ? 0.167 -8.273 8.281 1 87.19 191 THR A O 1
ATOM 1590 N N . PHE A 1 192 ? 0.14 -7.066 6.492 1 84.31 192 PHE A N 1
ATOM 1591 C CA . PHE A 1 192 ? 1.433 -6.461 6.789 1 84.31 192 PHE A CA 1
ATOM 1592 C C . PHE A 1 192 ? 1.378 -5.684 8.094 1 84.31 192 PHE A C 1
ATOM 1594 O O . PHE A 1 192 ? 2.25 -5.836 8.953 1 84.31 192 PHE A O 1
ATOM 1601 N N . SER A 1 193 ? 0.367 -4.855 8.18 1 86.69 193 SER A N 1
ATOM 1602 C CA . SER A 1 193 ? 0.216 -4.012 9.359 1 86.69 193 SER A CA 1
ATOM 1603 C C . SER A 1 193 ? 0.073 -4.855 10.625 1 86.69 193 SER A C 1
ATOM 1605 O O . SER A 1 193 ? 0.56 -4.473 11.695 1 86.69 193 SER A O 1
ATOM 1607 N N . GLN A 1 194 ? -0.593 -5.895 10.516 1 87.06 194 GLN A N 1
ATOM 1608 C CA . GLN A 1 194 ? -0.78 -6.781 11.664 1 87.06 194 GLN A CA 1
ATOM 1609 C C . GLN A 1 194 ? 0.56 -7.285 12.188 1 87.06 194 GLN A C 1
ATOM 1611 O O . GLN A 1 194 ? 0.731 -7.457 13.398 1 87.06 194 GLN A O 1
ATOM 1616 N N . ARG A 1 195 ? 1.463 -7.418 11.367 1 80.69 195 ARG A N 1
ATOM 1617 C CA . ARG A 1 195 ? 2.756 -7.988 11.734 1 80.69 195 ARG A CA 1
ATOM 1618 C C . ARG A 1 195 ? 3.742 -6.898 12.133 1 80.69 195 ARG A C 1
ATOM 1620 O O . ARG A 1 195 ? 4.594 -7.113 13 1 80.69 195 ARG A O 1
ATOM 1627 N N . HIS A 1 196 ? 3.592 -5.723 11.57 1 80.88 196 HIS A N 1
ATOM 1628 C CA . HIS A 1 196 ? 4.688 -4.77 11.711 1 80.88 196 HIS A CA 1
ATOM 1629 C C . HIS A 1 196 ? 4.211 -3.477 12.367 1 80.88 196 HIS A C 1
ATOM 1631 O O . HIS A 1 196 ? 5.027 -2.629 12.742 1 80.88 196 HIS A O 1
ATOM 1637 N N . MET A 1 197 ? 2.928 -3.35 12.398 1 83.56 197 MET A N 1
ATOM 1638 C CA . MET A 1 197 ? 2.396 -2.119 12.977 1 83.56 197 MET A CA 1
ATOM 1639 C C . MET A 1 197 ? 1.55 -2.422 14.211 1 83.56 197 MET A C 1
ATOM 1641 O O . MET A 1 197 ? 0.399 -2.846 14.086 1 83.56 197 MET A O 1
ATOM 1645 N N . ALA A 1 198 ? 2.123 -2.025 15.258 1 81.38 198 ALA A N 1
ATOM 1646 C CA . ALA A 1 198 ? 1.489 -2.371 16.531 1 81.38 198 ALA A CA 1
ATOM 1647 C C . ALA A 1 198 ? 0.164 -1.633 16.703 1 81.38 198 ALA A C 1
ATOM 1649 O O . ALA A 1 198 ? 0.079 -0.429 16.438 1 81.38 198 ALA A O 1
ATOM 1650 N N . ASP A 1 199 ? -0.887 -2.334 16.969 1 86.38 199 ASP A N 1
ATOM 1651 C CA . ASP A 1 199 ? -2.16 -1.805 17.453 1 86.38 199 ASP A CA 1
ATOM 1652 C C . ASP A 1 199 ? -2.979 -1.218 16.312 1 86.38 199 ASP A C 1
ATOM 1654 O O . ASP A 1 199 ? -4.016 -0.589 16.531 1 86.38 199 ASP A O 1
ATOM 1658 N N . LEU A 1 200 ? -2.537 -1.382 15.102 1 89.94 200 LEU A N 1
ATOM 1659 C CA . LEU A 1 200 ? -3.297 -0.833 13.984 1 89.94 200 LEU A CA 1
ATOM 1660 C C . LEU A 1 200 ? -4.438 -1.767 13.594 1 89.94 200 LEU A C 1
ATOM 1662 O O . LEU A 1 200 ? -5.457 -1.319 13.062 1 89.94 200 LEU A O 1
ATOM 1666 N N . ILE A 1 201 ? -4.18 -3.002 13.828 1 93.31 201 ILE A N 1
ATOM 1667 C CA . ILE A 1 201 ? -5.141 -4.039 13.461 1 93.31 201 ILE A CA 1
ATOM 1668 C C . ILE A 1 201 ? -5.547 -4.828 14.711 1 93.31 201 ILE A C 1
ATOM 1670 O O . ILE A 1 201 ? -4.738 -5.016 15.617 1 93.31 201 ILE A O 1
ATOM 1674 N N . GLU A 1 202 ? -6.77 -5.246 14.742 1 95.75 202 GLU A N 1
ATOM 1675 C CA . GLU A 1 202 ? -7.238 -6.062 15.859 1 95.75 202 GLU A CA 1
ATOM 1676 C C . GLU A 1 202 ? -6.438 -7.359 15.969 1 95.75 202 GLU A C 1
ATOM 1678 O O . GLU A 1 202 ? -6.105 -7.973 14.953 1 95.75 202 GLU A O 1
ATOM 1683 N N . GLU A 1 203 ? -6.199 -7.828 17.156 1 91.25 203 GLU A N 1
ATOM 1684 C CA . GLU A 1 203 ? -5.383 -9.016 17.406 1 91.25 203 GLU A CA 1
ATOM 1685 C C . GLU A 1 203 ? -6.066 -10.273 16.875 1 91.25 203 GLU A C 1
ATOM 1687 O O . GLU A 1 203 ? -5.398 -11.227 16.469 1 91.25 203 GLU A O 1
ATOM 1692 N N . ASN A 1 204 ? -7.379 -10.258 16.891 1 92.31 204 ASN A N 1
ATOM 1693 C CA . ASN A 1 204 ? -8.117 -11.453 16.5 1 92.31 204 ASN A CA 1
ATOM 1694 C C . ASN A 1 204 ? -8.484 -11.422 15.016 1 92.31 204 ASN A C 1
ATOM 1696 O O . ASN A 1 204 ? -9.344 -12.18 14.57 1 92.31 204 ASN A O 1
ATOM 1700 N N . PHE A 1 205 ? -7.84 -10.594 14.312 1 93.94 205 PHE A N 1
ATOM 1701 C CA . PHE A 1 205 ? -8.055 -10.516 12.875 1 93.94 205 PHE A CA 1
ATOM 1702 C C . PHE A 1 205 ? -7.23 -11.57 12.148 1 93.94 205 PHE A C 1
ATOM 1704 O O . PHE A 1 205 ? -6.227 -11.242 11.508 1 93.94 205 PHE A O 1
ATOM 1711 N N . ASN A 1 206 ? -7.695 -12.797 12.25 1 91.25 206 ASN A N 1
ATOM 1712 C CA . ASN A 1 206 ? -7.008 -13.938 11.648 1 91.25 206 ASN A CA 1
ATOM 1713 C C . ASN A 1 206 ? -7.98 -15.062 11.305 1 91.25 206 ASN A C 1
ATOM 1715 O O . ASN A 1 206 ? -9.133 -15.039 11.734 1 91.25 206 ASN A O 1
ATOM 1719 N N . GLY A 1 207 ? -7.492 -15.898 10.406 1 91.25 207 GLY A N 1
ATOM 1720 C CA . GLY A 1 207 ? -8.297 -17.062 10.062 1 91.25 207 GLY A CA 1
ATOM 1721 C C . GLY A 1 207 ? -9.664 -16.688 9.516 1 91.25 207 GLY A C 1
ATOM 1722 O O . GLY A 1 207 ? -9.773 -15.891 8.586 1 91.25 207 GLY A O 1
ATOM 1723 N N . GLN A 1 208 ? -10.672 -17.281 10.062 1 94.06 208 GLN A N 1
ATOM 1724 C CA . GLN A 1 208 ? -12.039 -17.125 9.562 1 94.06 208 GLN A CA 1
ATOM 1725 C C . GLN A 1 208 ? -12.539 -15.703 9.781 1 94.06 208 GLN A C 1
ATOM 1727 O O . GLN A 1 208 ? -13.305 -15.172 8.969 1 94.06 208 GLN A O 1
ATOM 1732 N N . ASN A 1 209 ? -12.109 -15.07 10.867 1 95.19 209 ASN A N 1
ATOM 1733 C CA . ASN A 1 209 ? -12.492 -13.688 11.117 1 95.19 209 ASN A CA 1
ATOM 1734 C C . ASN A 1 209 ? -12.055 -12.766 9.977 1 95.19 209 ASN A C 1
ATOM 1736 O O . ASN A 1 209 ? -12.812 -11.891 9.555 1 95.19 209 ASN A O 1
ATOM 1740 N N . LYS A 1 210 ? -10.883 -13.023 9.547 1 94.94 210 LYS A N 1
ATOM 1741 C CA . LYS A 1 210 ? -10.328 -12.242 8.445 1 94.94 210 LYS A CA 1
ATOM 1742 C C . LYS A 1 210 ? -11.125 -12.453 7.164 1 94.94 210 LYS A C 1
ATOM 1744 O O . LYS A 1 210 ? -11.516 -11.484 6.508 1 94.94 210 LYS A O 1
ATOM 1749 N N . VAL A 1 211 ? -11.391 -13.68 6.855 1 96 211 VAL A N 1
ATOM 1750 C CA . VAL A 1 211 ? -12.133 -14.023 5.645 1 96 211 VAL A CA 1
ATOM 1751 C C . VAL A 1 211 ? -13.539 -13.438 5.723 1 96 211 VAL A C 1
ATOM 1753 O O . VAL A 1 211 ? -14.023 -12.836 4.758 1 96 211 VAL A O 1
ATOM 1756 N N . ASP A 1 212 ? -14.148 -13.555 6.852 1 95.94 212 ASP A N 1
ATOM 1757 C CA . ASP A 1 212 ? -15.516 -13.07 7.043 1 95.94 212 ASP A CA 1
ATOM 1758 C C . ASP A 1 212 ? -15.578 -11.547 6.895 1 95.94 212 ASP A C 1
ATOM 1760 O O . ASP A 1 212 ? -16.562 -11.016 6.379 1 95.94 212 ASP A O 1
ATOM 1764 N N . PHE A 1 213 ? -14.602 -10.953 7.387 1 96.88 213 PHE A N 1
ATOM 1765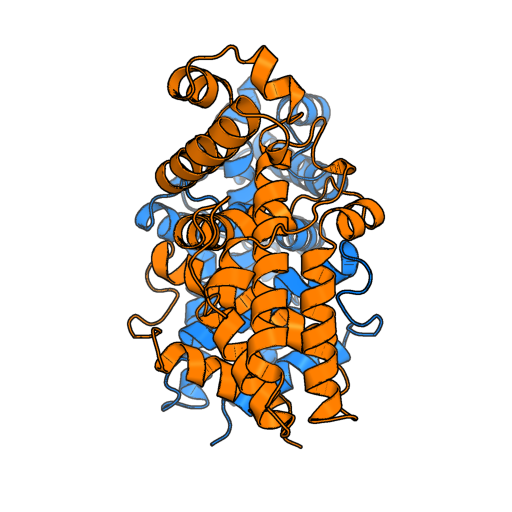 C CA . PHE A 1 213 ? -14.555 -9.508 7.254 1 96.88 213 PHE A CA 1
ATOM 1766 C C . PHE A 1 213 ? -14.625 -9.094 5.785 1 96.88 213 PHE A C 1
ATOM 1768 O O . PHE A 1 213 ? -15.438 -8.25 5.41 1 96.88 213 PHE A O 1
ATOM 1775 N N . TYR A 1 214 ? -13.812 -9.703 5.008 1 96.81 214 TYR A N 1
ATOM 1776 C CA . TYR A 1 214 ? -13.742 -9.312 3.602 1 96.81 214 TYR A CA 1
ATOM 1777 C C . TYR A 1 214 ? -14.969 -9.805 2.842 1 96.81 214 TYR A C 1
ATOM 1779 O O . TYR A 1 214 ? -15.43 -9.148 1.906 1 96.81 214 TYR A O 1
ATOM 1787 N N . TYR A 1 215 ? -15.508 -10.984 3.242 1 96 215 TYR A N 1
ATOM 1788 C CA . TYR A 1 215 ? -16.797 -11.391 2.688 1 96 215 TYR A CA 1
ATOM 1789 C C . TYR A 1 215 ? -17.859 -10.32 2.9 1 96 215 TYR A C 1
ATOM 1791 O O . TYR A 1 215 ? -18.5 -9.867 1.944 1 96 215 TYR A O 1
ATOM 1799 N N . ASN A 1 216 ? -17.922 -9.891 4.109 1 94.56 216 ASN A N 1
ATOM 1800 C CA . ASN A 1 216 ? -18.938 -8.906 4.469 1 94.56 216 ASN A CA 1
ATOM 1801 C C . ASN A 1 216 ? -18.703 -7.578 3.75 1 94.56 216 ASN A C 1
ATOM 1803 O O . ASN A 1 216 ? -19.656 -6.957 3.262 1 94.56 216 ASN A O 1
ATOM 1807 N N . MET A 1 217 ? -17.5 -7.211 3.715 1 94.69 217 MET A N 1
ATOM 1808 C CA . MET A 1 217 ? -17.172 -5.949 3.055 1 94.69 217 MET A CA 1
ATOM 1809 C C . MET A 1 217 ? -17.594 -5.977 1.59 1 94.69 217 MET A C 1
ATOM 1811 O O . MET A 1 217 ? -18.266 -5.059 1.114 1 94.69 217 MET A O 1
ATOM 1815 N N . VAL A 1 218 ? -17.25 -7.066 0.897 1 96 218 VAL A N 1
ATOM 1816 C CA . VAL A 1 218 ? -17.516 -7.168 -0.533 1 96 218 VAL A CA 1
ATOM 1817 C C . VAL A 1 218 ? -19.016 -7.348 -0.765 1 96 218 VAL A C 1
ATOM 1819 O O . VAL A 1 218 ? -19.625 -6.57 -1.493 1 96 218 VAL A O 1
ATOM 1822 N N . PHE A 1 219 ? -19.625 -8.25 -0.115 1 95.38 219 PHE A N 1
ATOM 1823 C CA . PHE A 1 219 ? -21.016 -8.586 -0.407 1 95.38 219 PHE A CA 1
ATOM 1824 C C . PHE A 1 219 ? -21.953 -7.488 0.084 1 95.38 219 PHE A C 1
ATOM 1826 O O . PHE A 1 219 ? -22.984 -7.234 -0.529 1 95.38 219 PHE A O 1
ATOM 1833 N N . ASN A 1 220 ? -21.609 -6.812 1.159 1 93.81 220 ASN A N 1
ATOM 1834 C CA . ASN A 1 220 ? -22.422 -5.68 1.603 1 93.81 220 ASN A CA 1
ATOM 1835 C C . ASN A 1 220 ? -22.297 -4.496 0.649 1 93.81 220 ASN A C 1
ATOM 1837 O O . ASN A 1 220 ? -23.25 -3.748 0.451 1 93.81 220 ASN A O 1
ATOM 1841 N N . SER A 1 221 ? -21.109 -4.352 0.15 1 92.75 221 SER A N 1
ATOM 1842 C CA . SER A 1 221 ? -20.906 -3.279 -0.823 1 92.75 221 SER A CA 1
ATOM 1843 C C . SER A 1 221 ? -21.719 -3.529 -2.09 1 92.75 221 SER A C 1
ATOM 1845 O O . SER A 1 221 ? -22.078 -2.586 -2.803 1 92.75 221 SER A O 1
ATOM 1847 N N . LEU A 1 222 ? -21.984 -4.812 -2.295 1 92.94 222 LEU A N 1
ATOM 1848 C CA . LEU A 1 222 ? -22.688 -5.188 -3.52 1 92.94 222 LEU A CA 1
ATOM 1849 C C . LEU A 1 222 ? -24.188 -5.234 -3.295 1 92.94 222 LEU A C 1
ATOM 1851 O O . LEU A 1 222 ? -24.953 -5.398 -4.246 1 92.94 222 LEU A O 1
ATOM 1855 N N . LYS A 1 223 ? -24.547 -5.152 -2.07 1 83.44 223 LYS A N 1
ATOM 1856 C CA . LYS A 1 223 ? -25.969 -5.172 -1.756 1 83.44 223 LYS A CA 1
ATOM 1857 C C . LYS A 1 223 ? -26.625 -3.834 -2.094 1 83.44 223 LYS A C 1
ATOM 1859 O O . LYS A 1 223 ? -25.969 -2.789 -2.057 1 83.44 223 LYS A O 1
ATOM 1864 N N . ARG A 1 224 ? -27.875 -3.746 -2.826 1 62.97 224 ARG A N 1
ATOM 1865 C CA . ARG A 1 224 ? -28.766 -2.629 -3.135 1 62.97 224 ARG A CA 1
ATOM 1866 C C . ARG A 1 224 ? -29.25 -1.944 -1.859 1 62.97 224 ARG A C 1
ATOM 1868 O O . ARG A 1 224 ? -29.469 -2.604 -0.841 1 62.97 224 ARG A O 1
ATOM 1875 N N . MET B 1 1 ? -10.648 31.984 11.531 1 54.88 1 MET B N 1
ATOM 1876 C CA . MET B 1 1 ? -10.352 30.562 11.469 1 54.88 1 MET B CA 1
ATOM 1877 C C . MET B 1 1 ? -9.203 30.281 10.508 1 54.88 1 MET B C 1
ATOM 1879 O O . MET B 1 1 ? -8.281 29.531 10.836 1 54.88 1 MET B O 1
ATOM 1883 N N . HIS B 1 2 ? -9.258 31.016 9.5 1 63.41 2 HIS B N 1
ATOM 1884 C CA . HIS B 1 2 ? -8.234 30.922 8.461 1 63.41 2 HIS B CA 1
ATOM 1885 C C . HIS B 1 2 ? -6.875 31.359 8.984 1 63.41 2 HIS B C 1
ATOM 1887 O O . HIS B 1 2 ? -5.859 30.719 8.695 1 63.41 2 HIS B O 1
ATOM 1893 N N . ARG B 1 3 ? -6.969 32.219 10.008 1 70.19 3 ARG B N 1
ATOM 1894 C CA . ARG B 1 3 ? -5.695 32.75 10.5 1 70.19 3 ARG B CA 1
ATOM 1895 C C . ARG B 1 3 ? -5.023 31.734 11.43 1 70.19 3 ARG B C 1
ATOM 1897 O O . ARG B 1 3 ? -3.809 31.531 11.367 1 70.19 3 ARG B O 1
ATOM 1904 N N . ILE B 1 4 ? -5.781 31.078 12.25 1 73.69 4 ILE B N 1
ATOM 1905 C CA . ILE B 1 4 ? -5.246 30.125 13.211 1 73.69 4 ILE B CA 1
ATOM 1906 C C . ILE B 1 4 ? -4.625 28.938 12.477 1 73.69 4 ILE B C 1
ATOM 1908 O O . ILE B 1 4 ? -3.514 28.516 12.805 1 73.69 4 ILE B O 1
ATOM 1912 N N . MET B 1 5 ? -5.293 28.453 11.508 1 77.94 5 MET B N 1
ATOM 1913 C CA . MET B 1 5 ? -4.82 27.281 10.758 1 77.94 5 MET B CA 1
ATOM 1914 C C . MET B 1 5 ? -3.531 27.609 10.008 1 77.94 5 MET B C 1
ATOM 1916 O O . MET B 1 5 ? -2.65 26.75 9.891 1 77.94 5 MET B O 1
ATOM 1920 N N . ARG B 1 6 ? -3.406 28.812 9.695 1 83.75 6 ARG B N 1
ATOM 1921 C CA . ARG B 1 6 ? -2.254 29.234 8.906 1 83.75 6 ARG B CA 1
ATOM 1922 C C . ARG B 1 6 ? -0.968 29.125 9.719 1 83.75 6 ARG B C 1
ATOM 1924 O O . ARG B 1 6 ? 0.106 28.891 9.164 1 83.75 6 ARG B O 1
ATOM 1931 N N . ASN B 1 7 ? -1.115 29.172 11 1 87.31 7 ASN B N 1
ATOM 1932 C CA . ASN B 1 7 ? 0.086 29.25 11.828 1 87.31 7 ASN B CA 1
ATOM 1933 C C . ASN B 1 7 ? 0.309 27.969 12.617 1 87.31 7 ASN B C 1
ATOM 1935 O O . ASN B 1 7 ? 1.226 27.891 13.438 1 87.31 7 ASN B O 1
ATOM 1939 N N . ILE B 1 8 ? -0.441 27.031 12.328 1 89.19 8 ILE B N 1
ATOM 1940 C CA . ILE B 1 8 ? -0.341 25.781 13.07 1 89.19 8 ILE B CA 1
ATOM 1941 C C . ILE B 1 8 ? 0.916 25.016 12.641 1 89.19 8 ILE B C 1
ATOM 1943 O O . ILE B 1 8 ? 1.188 24.891 11.445 1 89.19 8 ILE B O 1
ATOM 1947 N N . ILE B 1 9 ? 1.669 24.672 13.633 1 91.81 9 ILE B N 1
ATOM 1948 C CA . ILE B 1 9 ? 2.824 23.812 13.406 1 91.81 9 ILE B CA 1
ATOM 1949 C C . ILE B 1 9 ? 2.518 22.406 13.906 1 91.81 9 ILE B C 1
ATOM 1951 O O . ILE B 1 9 ? 2.09 22.219 15.047 1 91.81 9 ILE B O 1
ATOM 1955 N N . ILE B 1 10 ? 2.658 21.453 13.102 1 92.25 10 ILE B N 1
ATOM 1956 C CA . ILE B 1 10 ? 2.443 20.062 13.492 1 92.25 10 ILE B CA 1
ATOM 1957 C C . ILE B 1 10 ? 3.689 19.531 14.195 1 92.25 10 ILE B C 1
ATOM 1959 O O . ILE B 1 10 ? 4.789 19.562 13.633 1 92.25 10 ILE B O 1
ATOM 1963 N N . PRO B 1 11 ? 3.428 19.109 15.383 1 90 11 PRO B N 1
ATOM 1964 C CA . PRO B 1 11 ? 4.586 18.547 16.078 1 90 11 PRO B CA 1
ATOM 1965 C C . PRO B 1 11 ? 5.082 17.25 15.43 1 90 11 PRO B C 1
ATOM 1967 O O . PRO B 1 11 ? 4.277 16.391 15.062 1 90 11 PRO B O 1
ATOM 1970 N N . VAL B 1 12 ? 6.332 17.172 15.258 1 90.88 12 VAL B N 1
ATOM 1971 C CA . VAL B 1 12 ? 6.969 15.977 14.719 1 90.88 12 VAL B CA 1
ATOM 1972 C C . VAL B 1 12 ? 7.973 15.422 15.727 1 90.88 12 VAL B C 1
ATOM 1974 O O . VAL B 1 12 ? 8.664 16.188 16.406 1 90.88 12 VAL B O 1
ATOM 1977 N N . SER B 1 13 ? 8.016 14.117 15.789 1 88.88 13 SER B N 1
ATOM 1978 C CA . SER B 1 13 ? 8.898 13.445 16.734 1 88.88 13 SER B CA 1
ATOM 1979 C C . SER B 1 13 ? 10.352 13.875 16.547 1 88.88 13 SER B C 1
ATOM 1981 O O . SER B 1 13 ? 10.812 14.031 15.406 1 88.88 13 SER B O 1
ATOM 1983 N N . HIS B 1 14 ? 11.102 13.898 17.641 1 90.19 14 HIS B N 1
ATOM 1984 C CA . HIS B 1 14 ? 12.492 14.312 17.609 1 90.19 14 HIS B CA 1
ATOM 1985 C C . HIS B 1 14 ? 13.383 13.227 17.016 1 90.19 14 HIS B C 1
ATOM 1987 O O . HIS B 1 14 ? 14.547 13.477 16.688 1 90.19 14 HIS B O 1
ATOM 1993 N N . ASP B 1 15 ? 12.82 12.125 16.844 1 89.19 15 ASP B N 1
ATOM 1994 C CA . ASP B 1 15 ? 13.586 11.023 16.266 1 89.19 15 ASP B CA 1
ATOM 1995 C C . ASP B 1 15 ? 13.68 11.156 14.75 1 89.19 15 ASP B C 1
ATOM 1997 O O . ASP B 1 15 ? 14.469 10.461 14.109 1 89.19 15 ASP B O 1
ATOM 2001 N N . ILE B 1 16 ? 12.953 12.039 14.211 1 92.88 16 ILE B N 1
ATOM 2002 C CA . ILE B 1 16 ? 12.844 12.148 12.766 1 92.88 16 ILE B CA 1
ATOM 2003 C C . ILE B 1 16 ? 13.867 13.156 12.242 1 92.88 16 ILE B C 1
ATOM 2005 O O . ILE B 1 16 ? 14.352 13.023 11.117 1 92.88 16 ILE B O 1
ATOM 2009 N N . PHE B 1 17 ? 14.195 14.07 13.039 1 95.5 17 PHE B N 1
ATOM 2010 C CA . PHE B 1 17 ? 15.148 15.094 12.625 1 95.5 17 PHE B CA 1
ATOM 2011 C C . PHE B 1 17 ? 16.234 15.289 13.68 1 95.5 17 PHE B C 1
ATOM 2013 O O . PHE B 1 17 ? 16.078 14.844 14.82 1 95.5 17 PHE B O 1
ATOM 2020 N N . ILE B 1 18 ? 17.297 15.828 13.266 1 96.75 18 ILE B N 1
ATOM 2021 C CA . ILE B 1 18 ? 18.391 16.141 14.172 1 96.75 18 ILE B CA 1
ATOM 2022 C C . ILE B 1 18 ? 18.203 17.531 14.758 1 96.75 18 ILE B C 1
ATOM 2024 O O . ILE B 1 18 ? 18.188 17.703 15.977 1 96.75 18 ILE B O 1
ATOM 2028 N N . LYS B 1 19 ? 18.062 18.469 13.906 1 96.94 19 LYS B N 1
ATOM 2029 C CA . LYS B 1 19 ? 17.719 19.844 14.25 1 96.94 19 LYS B CA 1
ATOM 2030 C C . LYS B 1 19 ? 16.375 20.234 13.656 1 96.94 19 LYS B C 1
ATOM 2032 O O . LYS B 1 19 ? 16.078 19.938 12.5 1 96.94 19 LYS B O 1
ATOM 2037 N N . ASP B 1 20 ? 15.586 20.891 14.477 1 96.38 20 ASP B N 1
ATOM 2038 C CA . ASP B 1 20 ? 14.273 21.312 13.992 1 96.38 20 ASP B CA 1
ATOM 2039 C C . ASP B 1 20 ? 14.398 22.234 12.781 1 96.38 20 ASP B C 1
ATOM 2041 O O . ASP B 1 20 ? 14.914 23.344 12.891 1 96.38 20 ASP B O 1
ATOM 2045 N N . PRO B 1 21 ? 13.875 21.75 11.695 1 97.25 21 PRO B N 1
ATOM 2046 C CA . PRO B 1 21 ? 14.062 22.547 10.477 1 97.25 21 PRO B CA 1
ATOM 2047 C C . PRO B 1 21 ? 13.305 23.859 10.523 1 97.25 21 PRO B C 1
ATOM 2049 O O . PRO B 1 21 ? 13.672 24.812 9.828 1 97.25 21 PRO B O 1
ATOM 2052 N N . LEU B 1 22 ? 12.328 23.953 11.297 1 96.12 22 LEU B N 1
ATOM 2053 C CA . LEU B 1 22 ? 11.539 25.172 11.344 1 96.12 22 LEU B CA 1
ATOM 2054 C C . LEU B 1 22 ? 12.195 26.203 12.25 1 96.12 22 LEU B C 1
ATOM 2056 O O . LEU B 1 22 ? 11.758 27.359 12.312 1 96.12 22 LEU B O 1
ATOM 2060 N N . SER B 1 23 ? 13.297 25.844 12.875 1 95.31 23 SER B N 1
ATOM 2061 C CA . SER B 1 23 ? 13.953 26.719 13.844 1 95.31 23 SER B CA 1
ATOM 2062 C C . SER B 1 23 ? 14.938 27.656 13.164 1 95.31 23 SER B C 1
ATOM 2064 O O . SER B 1 23 ? 15.477 28.562 13.805 1 95.31 23 SER B O 1
ATOM 2066 N N . SER B 1 24 ? 15.227 27.469 11.914 1 96.62 24 SER B N 1
ATOM 2067 C CA . SER B 1 24 ? 16.203 28.281 11.211 1 96.62 24 SER B CA 1
ATOM 2068 C C . SER B 1 24 ? 15.734 28.609 9.797 1 96.62 24 SER B C 1
ATOM 2070 O O . SER B 1 24 ? 14.875 27.922 9.25 1 96.62 24 SER B O 1
ATOM 2072 N N . ALA B 1 25 ? 16.328 29.609 9.266 1 96.81 25 ALA B N 1
ATOM 2073 C CA . ALA B 1 25 ? 16.016 30 7.895 1 96.81 25 ALA B CA 1
ATOM 2074 C C . ALA B 1 25 ? 16.453 28.922 6.906 1 96.81 25 ALA B C 1
ATOM 2076 O O . ALA B 1 25 ? 15.727 28.625 5.949 1 96.81 25 ALA B O 1
ATOM 2077 N N . LEU B 1 26 ? 17.547 28.406 7.164 1 97.12 26 LEU B N 1
ATOM 2078 C CA . LEU B 1 26 ? 18.062 27.359 6.289 1 97.12 26 LEU B CA 1
ATOM 2079 C C . LEU B 1 26 ? 17.156 26.141 6.328 1 97.12 26 LEU B C 1
ATOM 2081 O O . LEU B 1 26 ? 16.797 25.578 5.281 1 97.12 26 LEU B O 1
ATOM 2085 N N . GLY B 1 27 ? 16.766 25.734 7.5 1 97.75 27 GLY B N 1
ATOM 2086 C CA . GLY B 1 27 ? 15.875 24.594 7.652 1 97.75 27 GLY B CA 1
ATOM 2087 C C . GLY B 1 27 ? 14.562 24.781 6.914 1 97.75 27 GLY B C 1
ATOM 2088 O O . GLY B 1 27 ? 14.078 23.844 6.27 1 97.75 27 GLY B O 1
ATOM 2089 N N . LYS B 1 28 ? 14.07 25.969 7.004 1 97.5 28 LYS B N 1
ATOM 2090 C CA . LYS B 1 28 ? 12.82 26.281 6.316 1 97.5 28 LYS B CA 1
ATOM 2091 C C . LYS B 1 28 ? 12.992 26.203 4.801 1 97.5 28 LYS B C 1
ATOM 2093 O O . LYS B 1 28 ? 12.109 25.719 4.094 1 97.5 28 LYS B O 1
ATOM 2098 N N . ARG B 1 29 ? 14.094 26.656 4.363 1 97.38 29 ARG B N 1
ATOM 2099 C CA . ARG B 1 29 ? 14.383 26.578 2.936 1 97.38 29 ARG B CA 1
ATOM 2100 C C . ARG B 1 29 ? 14.547 25.141 2.484 1 97.38 29 ARG B C 1
ATOM 2102 O O . ARG B 1 29 ? 14.109 24.766 1.395 1 97.38 29 ARG B O 1
ATOM 2109 N N . ILE B 1 30 ? 15.156 24.391 3.305 1 98.12 30 ILE B N 1
ATOM 2110 C CA . ILE B 1 30 ? 15.352 22.969 3.023 1 98.12 30 ILE B CA 1
ATOM 2111 C C . ILE B 1 30 ? 14 22.281 2.879 1 98.12 30 ILE B C 1
ATOM 2113 O O . ILE B 1 30 ? 13.773 21.547 1.92 1 98.12 30 ILE B O 1
ATOM 2117 N N . LEU B 1 31 ? 13.133 22.594 3.762 1 97.94 31 LEU B N 1
ATOM 2118 C CA . LEU B 1 31 ? 11.805 22 3.723 1 97.94 31 LEU B CA 1
ATOM 2119 C C . LEU B 1 31 ? 11.055 22.422 2.465 1 97.94 31 LEU B C 1
ATOM 2121 O O . LEU B 1 31 ? 10.477 21.578 1.768 1 97.94 31 LEU B O 1
ATOM 2125 N N . LYS B 1 32 ? 11.125 23.656 2.227 1 97.56 32 LYS B N 1
ATOM 2126 C CA . LYS B 1 32 ? 10.391 24.203 1.092 1 97.56 32 LYS B CA 1
ATOM 2127 C C . LYS B 1 32 ? 10.898 23.625 -0.226 1 97.56 32 LYS B C 1
ATOM 2129 O O . LYS B 1 32 ? 10.117 23.094 -1.018 1 97.56 32 LYS B O 1
ATOM 2134 N N . GLU B 1 33 ? 12.156 23.672 -0.446 1 97.88 33 GLU B N 1
ATOM 2135 C CA . GLU B 1 33 ? 12.734 23.281 -1.727 1 97.88 33 GLU B CA 1
ATOM 2136 C C . GLU B 1 33 ? 12.719 21.766 -1.904 1 97.88 33 GLU B C 1
ATOM 2138 O O . GLU B 1 33 ? 12.539 21.266 -3.018 1 97.88 33 GLU B O 1
ATOM 2143 N N . SER B 1 34 ? 12.969 21.078 -0.83 1 98.06 34 SER B N 1
ATOM 2144 C CA . SER B 1 34 ? 12.945 19.609 -0.94 1 98.06 34 SER B CA 1
ATOM 2145 C C . SER B 1 34 ? 11.539 19.109 -1.253 1 98.06 34 SER B C 1
ATOM 2147 O O . SER B 1 34 ? 11.375 18.172 -2.041 1 98.06 34 SER B O 1
ATOM 2149 N N . LEU B 1 35 ? 10.555 19.688 -0.637 1 97.38 35 LEU B N 1
ATOM 2150 C CA . LEU B 1 35 ? 9.18 19.297 -0.919 1 97.38 35 LEU B CA 1
ATOM 2151 C C . LEU B 1 35 ? 8.852 19.484 -2.396 1 97.38 35 LEU B C 1
ATOM 2153 O O . LEU B 1 35 ? 8.273 18.594 -3.027 1 97.38 35 LEU B O 1
ATOM 2157 N N . ALA B 1 36 ? 9.273 20.609 -2.908 1 96.56 36 ALA B N 1
ATOM 2158 C CA . ALA B 1 36 ? 9.047 20.906 -4.32 1 96.56 36 ALA B CA 1
ATOM 2159 C C . ALA B 1 36 ? 9.789 19.922 -5.215 1 96.56 36 ALA B C 1
ATOM 2161 O O . ALA B 1 36 ? 9.234 19.438 -6.203 1 96.56 36 ALA B O 1
ATOM 2162 N N . LEU B 1 37 ? 10.984 19.625 -4.875 1 96.81 37 LEU B N 1
ATOM 2163 C CA . LEU B 1 37 ? 11.797 18.703 -5.66 1 96.81 37 LEU B CA 1
ATOM 2164 C C . LEU B 1 37 ? 11.211 17.297 -5.629 1 96.81 37 LEU B C 1
ATOM 2166 O O . LEU B 1 37 ? 11.133 16.625 -6.664 1 96.81 37 LEU B O 1
ATOM 2170 N N . ILE B 1 38 ? 10.797 16.875 -4.469 1 94.75 38 ILE B N 1
ATOM 2171 C CA . ILE B 1 38 ? 10.25 15.531 -4.312 1 94.75 38 ILE B CA 1
ATOM 2172 C C . ILE B 1 38 ? 8.93 15.422 -5.074 1 94.75 38 ILE B C 1
ATOM 2174 O O . ILE B 1 38 ? 8.625 14.375 -5.652 1 94.75 38 ILE B O 1
ATOM 2178 N N . GLU B 1 39 ? 8.188 16.453 -5.055 1 93.75 39 GLU B N 1
ATOM 2179 C CA . GLU B 1 39 ? 6.918 16.469 -5.773 1 93.75 39 GLU B CA 1
ATOM 2180 C C . GLU B 1 39 ? 7.125 16.234 -7.266 1 93.75 39 GLU B C 1
ATOM 2182 O O . GLU B 1 39 ? 6.363 15.492 -7.891 1 93.75 39 GLU B O 1
ATOM 2187 N N . VAL B 1 40 ? 8.164 16.781 -7.793 1 92.56 40 VAL B N 1
ATOM 2188 C CA . VAL B 1 40 ? 8.406 16.734 -9.234 1 92.56 40 VAL B CA 1
ATOM 2189 C C . VAL B 1 40 ? 9.172 15.469 -9.594 1 92.56 40 VAL B C 1
ATOM 2191 O O . VAL B 1 40 ? 8.789 14.75 -10.516 1 92.56 40 VAL B O 1
ATOM 2194 N N . LYS B 1 41 ? 10.164 15.086 -8.805 1 90.62 41 LYS B N 1
ATOM 2195 C CA . LYS B 1 41 ? 11.102 14.039 -9.203 1 90.62 41 LYS B CA 1
ATOM 2196 C C . LYS B 1 41 ? 10.742 12.711 -8.547 1 90.62 41 LYS B C 1
ATOM 2198 O O . LYS B 1 41 ? 11.125 11.648 -9.039 1 90.62 41 LYS B O 1
ATOM 2203 N N . GLY B 1 42 ? 10.086 12.852 -7.414 1 88.19 42 GLY B N 1
ATOM 2204 C CA . GLY B 1 42 ? 9.914 11.664 -6.598 1 88.19 42 GLY B CA 1
ATOM 2205 C C . GLY B 1 42 ? 11.062 11.43 -5.637 1 88.19 42 GLY B C 1
ATOM 2206 O O . GLY B 1 42 ? 12.18 11.898 -5.871 1 88.19 42 GLY B O 1
ATOM 2207 N N . ILE B 1 43 ? 10.797 10.648 -4.629 1 87.69 43 ILE B N 1
ATOM 2208 C CA . ILE B 1 43 ? 11.75 10.469 -3.539 1 87.69 43 ILE B CA 1
ATOM 2209 C C . ILE B 1 43 ? 12.938 9.648 -4.023 1 87.69 43 ILE B C 1
ATOM 2211 O O . ILE B 1 43 ? 14.07 9.852 -3.574 1 87.69 43 ILE B O 1
ATOM 2215 N N . GLU B 1 44 ? 12.727 8.734 -4.898 1 81.38 44 GLU B N 1
ATOM 2216 C CA . GLU B 1 44 ? 13.797 7.863 -5.371 1 81.38 44 GLU B CA 1
ATOM 2217 C C . GLU B 1 44 ? 14.828 8.648 -6.176 1 81.38 44 GLU B C 1
ATOM 2219 O O . GLU B 1 44 ? 16.031 8.445 -6.016 1 81.38 44 GLU B O 1
ATOM 2224 N N . ALA B 1 45 ? 14.398 9.508 -6.984 1 87.44 45 ALA B N 1
ATOM 2225 C CA . ALA B 1 45 ? 15.281 10.305 -7.836 1 87.44 45 ALA B CA 1
ATOM 2226 C C . ALA B 1 45 ? 15.844 11.5 -7.082 1 87.44 45 ALA B C 1
ATOM 2228 O O . ALA B 1 45 ? 16.812 12.117 -7.52 1 87.44 45 ALA B O 1
ATOM 2229 N N . PHE B 1 46 ? 15.242 11.859 -5.973 1 93.31 46 PHE B N 1
ATOM 2230 C CA . PHE B 1 46 ? 15.656 12.961 -5.109 1 93.31 46 PHE B CA 1
ATOM 2231 C C . PHE B 1 46 ? 16.891 12.57 -4.297 1 93.31 46 PHE B C 1
ATOM 2233 O O . PHE B 1 46 ? 17.031 11.414 -3.898 1 93.31 46 PHE B O 1
ATOM 2240 N N . ASN B 1 47 ? 17.828 13.5 -4.137 1 95.25 47 ASN B N 1
ATOM 2241 C CA . ASN B 1 47 ? 18.953 13.305 -3.213 1 95.25 47 ASN B CA 1
ATOM 2242 C C . ASN B 1 47 ? 19.438 14.625 -2.625 1 95.25 47 ASN B C 1
ATOM 2244 O O . ASN B 1 47 ? 19.047 15.695 -3.1 1 95.25 47 ASN B O 1
ATOM 2248 N N . PHE B 1 48 ? 20.25 14.508 -1.612 1 97.44 48 PHE B N 1
ATOM 2249 C CA . PHE B 1 48 ? 20.672 15.688 -0.872 1 97.44 48 PHE B CA 1
ATOM 2250 C C . PHE B 1 48 ? 21.672 16.516 -1.688 1 97.44 48 PHE B C 1
ATOM 2252 O O . PHE B 1 48 ? 21.75 17.734 -1.523 1 97.44 48 PHE B O 1
ATOM 2259 N N . LYS B 1 49 ? 22.328 15.867 -2.602 1 97.19 49 LYS B N 1
ATOM 2260 C CA . LYS B 1 49 ? 23.219 16.625 -3.488 1 97.19 49 LYS B CA 1
ATOM 2261 C C . LYS B 1 49 ? 22.422 17.594 -4.352 1 97.19 49 LYS B C 1
ATOM 2263 O O . LYS B 1 49 ? 22.766 18.781 -4.441 1 97.19 49 LYS B O 1
ATOM 2268 N N . MET B 1 50 ? 21.375 17.141 -4.992 1 96.94 50 MET B N 1
ATOM 2269 C CA . MET B 1 50 ? 20.469 17.969 -5.789 1 96.94 50 MET B CA 1
ATOM 2270 C C . MET B 1 50 ? 19.891 19.094 -4.949 1 96.94 50 MET B C 1
ATOM 2272 O O . MET B 1 50 ? 19.828 20.234 -5.402 1 96.94 50 MET B O 1
ATOM 2276 N N . LEU B 1 51 ? 19.5 18.766 -3.758 1 98.06 51 LEU B N 1
ATOM 2277 C CA . LEU B 1 51 ? 18.875 19.734 -2.857 1 98.06 51 LEU B CA 1
ATOM 2278 C C . LEU B 1 51 ? 19.844 20.828 -2.471 1 98.06 51 LEU B C 1
ATOM 2280 O O . LEU B 1 51 ? 19.484 22.016 -2.443 1 98.06 51 LEU B O 1
ATOM 2284 N N . SER B 1 52 ? 21.031 20.453 -2.088 1 98.06 52 SER B N 1
ATOM 2285 C CA . SER B 1 52 ? 22.031 21.422 -1.683 1 98.06 52 SER B CA 1
ATOM 2286 C C . SER B 1 52 ? 22.297 22.438 -2.789 1 98.06 52 SER B C 1
ATOM 2288 O O . SER B 1 52 ? 22.469 23.625 -2.516 1 98.06 52 SER B O 1
ATOM 2290 N N . SER B 1 53 ? 22.328 21.969 -4 1 97.62 53 SER B N 1
ATOM 2291 C CA . SER B 1 53 ? 22.5 22.859 -5.141 1 97.62 53 SER B CA 1
ATOM 2292 C C . SER B 1 53 ? 21.344 23.828 -5.266 1 97.62 53 SER B C 1
ATOM 2294 O O . SER B 1 53 ? 21.547 25.031 -5.504 1 97.62 53 SER B O 1
ATOM 2296 N N . LYS B 1 54 ? 20.172 23.344 -5.098 1 96.62 54 LYS B N 1
ATOM 2297 C CA . LYS B 1 54 ? 18.969 24.156 -5.234 1 96.62 54 LYS B CA 1
ATOM 2298 C C . LYS B 1 54 ? 18.891 25.203 -4.133 1 96.62 54 LYS B C 1
ATOM 2300 O O . LYS B 1 54 ? 18.531 26.359 -4.387 1 96.62 54 LYS B O 1
ATOM 2305 N N . VAL B 1 55 ? 19.219 24.812 -2.904 1 97.06 55 VAL B N 1
ATOM 2306 C CA . VAL B 1 55 ? 19.156 25.672 -1.729 1 97.06 55 VAL B CA 1
ATOM 2307 C C . VAL B 1 55 ? 20.406 26.547 -1.653 1 97.06 55 VAL B C 1
ATOM 2309 O O . VAL B 1 55 ? 20.438 27.547 -0.94 1 97.06 55 VAL B O 1
ATOM 2312 N N . GLU B 1 56 ? 21.391 26.203 -2.422 1 95.88 56 GLU B N 1
ATOM 2313 C CA . GLU B 1 56 ? 22.688 26.891 -2.422 1 95.88 56 GLU B CA 1
ATOM 2314 C C . GLU B 1 56 ? 23.375 26.781 -1.062 1 95.88 56 GLU B C 1
ATOM 2316 O O . GLU B 1 56 ? 23.766 27.797 -0.474 1 95.88 56 GLU B O 1
ATOM 2321 N N . CYS B 1 57 ? 23.578 25.578 -0.611 1 97.31 57 CYS B N 1
ATOM 2322 C CA . CYS B 1 57 ? 24.297 25.234 0.615 1 97.31 57 CYS B CA 1
ATOM 2323 C C . CYS B 1 57 ? 25.078 23.953 0.442 1 97.31 57 CYS B C 1
ATOM 2325 O O . CYS B 1 57 ? 25.109 23.375 -0.648 1 97.31 57 CYS B O 1
ATOM 2327 N N . THR B 1 58 ? 25.797 23.562 1.424 1 96.31 58 THR B N 1
ATOM 2328 C CA . THR B 1 58 ? 26.547 22.312 1.35 1 96.31 58 THR B CA 1
ATOM 2329 C C . THR B 1 58 ? 25.688 21.125 1.764 1 96.31 58 THR B C 1
ATOM 2331 O O . THR B 1 58 ? 24.719 21.297 2.504 1 96.31 58 THR B O 1
ATOM 2334 N N . GLU B 1 59 ? 26.016 19.969 1.22 1 96.62 59 GLU B N 1
ATOM 2335 C CA . GLU B 1 59 ? 25.328 18.766 1.664 1 96.62 59 GLU B CA 1
ATOM 2336 C C . GLU B 1 59 ? 25.453 18.578 3.174 1 96.62 59 GLU B C 1
ATOM 2338 O O . GLU B 1 59 ? 24.516 18.141 3.832 1 96.62 59 GLU B O 1
ATOM 2343 N N . ALA B 1 60 ? 26.562 18.953 3.713 1 96.56 60 ALA B N 1
ATOM 2344 C CA . ALA B 1 60 ? 26.828 18.828 5.145 1 96.56 60 ALA B CA 1
ATOM 2345 C C . ALA B 1 60 ? 25.812 19.641 5.957 1 96.56 60 ALA B C 1
ATOM 2347 O O . ALA B 1 60 ? 25.375 19.203 7.027 1 96.56 60 ALA B O 1
ATOM 2348 N N . ALA B 1 61 ? 25.453 20.719 5.469 1 97.44 61 ALA B N 1
ATOM 2349 C CA . ALA B 1 61 ? 24.484 21.578 6.148 1 97.44 61 ALA B CA 1
ATOM 2350 C C . ALA B 1 61 ? 23.125 20.906 6.23 1 97.44 61 ALA B C 1
ATOM 2352 O O . ALA B 1 61 ? 22.406 21.031 7.227 1 97.44 61 ALA B O 1
ATOM 2353 N N . ILE B 1 62 ? 22.766 20.203 5.184 1 98.12 62 ILE B N 1
ATOM 2354 C CA . ILE B 1 62 ? 21.484 19.5 5.152 1 98.12 62 ILE B CA 1
ATOM 2355 C C . ILE B 1 62 ? 21.484 18.375 6.184 1 98.12 62 ILE B C 1
ATOM 2357 O O . ILE B 1 62 ? 20.5 18.172 6.887 1 98.12 62 ILE B O 1
ATOM 2361 N N . TYR B 1 63 ? 22.594 17.781 6.309 1 97.69 63 TYR B N 1
ATOM 2362 C CA . TYR B 1 63 ? 22.75 16.641 7.207 1 97.69 63 TYR B CA 1
ATOM 2363 C C . TYR B 1 63 ? 22.672 17.078 8.664 1 97.69 63 TYR B C 1
ATOM 2365 O O . TYR B 1 63 ? 22.531 16.25 9.57 1 97.69 63 TYR B O 1
ATOM 2373 N N . ARG B 1 64 ? 22.766 18.328 8.906 1 97.31 64 ARG B N 1
ATOM 2374 C CA . ARG B 1 64 ? 22.562 18.844 10.25 1 97.31 64 ARG B CA 1
ATOM 2375 C C . ARG B 1 64 ? 21.094 18.75 10.656 1 97.31 64 ARG B C 1
ATOM 2377 O O . ARG B 1 64 ? 20.766 18.781 11.844 1 97.31 64 ARG B O 1
ATOM 2384 N N . TYR B 1 65 ? 20.297 18.641 9.664 1 97.94 65 TYR B N 1
ATOM 2385 C CA . TYR B 1 65 ? 18.859 18.609 9.945 1 97.94 65 TYR B CA 1
ATOM 2386 C C . TYR B 1 65 ? 18.312 17.188 9.797 1 97.94 65 TYR B C 1
ATOM 2388 O O . TYR B 1 65 ? 17.5 16.75 10.617 1 97.94 65 TYR B O 1
ATOM 2396 N N . PHE B 1 66 ? 18.703 16.531 8.773 1 97.44 66 PHE B N 1
ATOM 2397 C CA . PHE B 1 66 ? 18.172 15.203 8.477 1 97.44 66 PHE B CA 1
ATOM 2398 C C . PHE B 1 66 ? 19.281 14.219 8.188 1 97.44 66 PHE B C 1
ATOM 2400 O O . PHE B 1 66 ? 20.172 14.492 7.367 1 97.44 66 PHE B O 1
ATOM 2407 N N . GLU B 1 67 ? 19.156 13.078 8.781 1 95.44 67 GLU B N 1
ATOM 2408 C CA . GLU B 1 67 ? 20.172 12.031 8.633 1 95.44 67 GLU B CA 1
ATOM 2409 C C . GLU B 1 67 ? 20.188 11.477 7.215 1 95.44 67 GLU B C 1
ATOM 2411 O O . GLU B 1 67 ? 21.234 11.078 6.711 1 95.44 67 GLU B O 1
ATOM 2416 N N . ASN B 1 68 ? 19.016 11.391 6.602 1 92.12 68 ASN B N 1
ATOM 2417 C CA . ASN B 1 68 ? 18.844 10.883 5.246 1 92.12 68 ASN B CA 1
ATOM 2418 C C . ASN B 1 68 ? 17.516 11.32 4.648 1 92.12 68 ASN B C 1
ATOM 2420 O O . ASN B 1 68 ? 16.688 11.93 5.332 1 92.12 68 ASN B O 1
ATOM 2424 N N . LYS B 1 69 ? 17.391 11 3.432 1 92 69 LYS B N 1
ATOM 2425 C CA . LYS B 1 69 ? 16.203 11.477 2.723 1 92 69 LYS B CA 1
ATOM 2426 C C . LYS B 1 69 ? 14.938 10.789 3.238 1 92 69 LYS B C 1
ATOM 2428 O O . LYS B 1 69 ? 13.844 11.336 3.133 1 92 69 LYS B O 1
ATOM 2433 N N . ASN B 1 70 ? 15.039 9.633 3.777 1 87.06 70 ASN B N 1
ATOM 2434 C CA . ASN B 1 70 ? 13.883 8.93 4.312 1 87.06 70 ASN B CA 1
ATOM 2435 C C .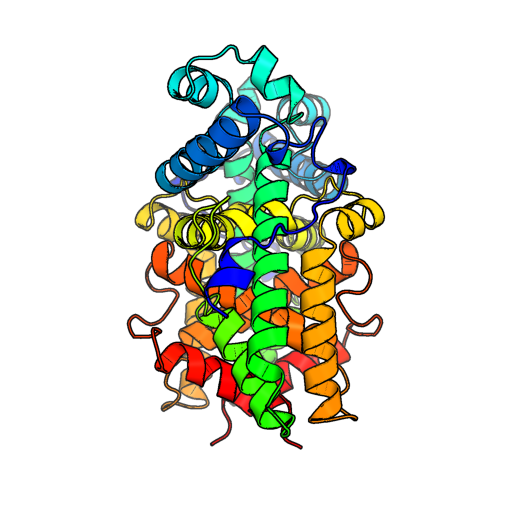 ASN B 1 70 ? 13.336 9.609 5.562 1 87.06 70 ASN B C 1
ATOM 2437 O O . ASN B 1 70 ? 12.125 9.672 5.766 1 87.06 70 ASN B O 1
ATOM 2441 N N . LYS B 1 71 ? 14.203 10.07 6.344 1 91.5 71 LYS B N 1
ATOM 2442 C CA . LYS B 1 71 ? 13.781 10.828 7.52 1 91.5 71 LYS B CA 1
ATOM 2443 C C . LYS B 1 71 ? 13.086 12.125 7.117 1 91.5 71 LYS B C 1
ATOM 2445 O O . LYS B 1 71 ? 12.117 12.539 7.758 1 91.5 71 LYS B O 1
ATOM 2450 N N . LEU B 1 72 ? 13.609 12.742 6.121 1 94.44 72 LEU B N 1
ATOM 2451 C CA . LEU B 1 72 ? 12.977 13.938 5.582 1 94.44 72 LEU B CA 1
ATOM 2452 C C . LEU B 1 72 ? 11.562 13.625 5.094 1 94.44 72 LEU B C 1
ATOM 2454 O O . LEU B 1 72 ? 10.617 14.367 5.391 1 94.44 72 LEU B O 1
ATOM 2458 N N . LEU B 1 73 ? 11.406 12.555 4.406 1 92.56 73 LEU B N 1
ATOM 2459 C CA . LEU B 1 73 ? 10.094 12.133 3.928 1 92.56 73 LEU B CA 1
ATOM 2460 C C . LEU B 1 73 ? 9.156 11.859 5.094 1 92.56 73 LEU B C 1
ATOM 2462 O O . LEU B 1 73 ? 7.984 12.242 5.059 1 92.56 73 LEU B O 1
ATOM 2466 N N . LEU B 1 74 ? 9.672 11.211 6.082 1 91.31 74 LEU B N 1
ATOM 2467 C CA . LEU B 1 74 ? 8.875 10.922 7.27 1 91.31 74 LEU B CA 1
ATOM 2468 C C . LEU B 1 74 ? 8.375 12.211 7.918 1 91.31 74 LEU B C 1
ATOM 2470 O O . LEU B 1 74 ? 7.27 12.25 8.461 1 91.31 74 LEU B O 1
ATOM 2474 N N . TYR B 1 75 ? 9.219 13.211 7.906 1 93.62 75 TYR B N 1
ATOM 2475 C CA . TYR B 1 75 ? 8.812 14.516 8.422 1 93.62 75 TYR B CA 1
ATOM 2476 C C . TYR B 1 75 ? 7.559 15.016 7.715 1 93.62 75 TYR B C 1
ATOM 2478 O O . TYR B 1 75 ? 6.598 15.43 8.367 1 93.62 75 TYR B O 1
ATOM 2486 N N . TYR B 1 76 ? 7.535 14.938 6.426 1 94.56 76 TYR B N 1
ATOM 2487 C CA . TYR B 1 76 ? 6.398 15.391 5.637 1 94.56 76 TYR B CA 1
ATOM 2488 C C . TYR B 1 76 ? 5.172 14.523 5.906 1 94.56 76 TYR B C 1
ATOM 2490 O O . TYR B 1 76 ? 4.055 15.039 6.027 1 94.56 76 TYR B O 1
ATOM 2498 N N . ILE B 1 77 ? 5.355 13.258 5.992 1 92.25 77 ILE B N 1
ATOM 2499 C CA . ILE B 1 77 ? 4.262 12.32 6.238 1 92.25 77 ILE B CA 1
ATOM 2500 C C . ILE B 1 77 ? 3.609 12.625 7.582 1 92.25 77 ILE B C 1
ATOM 2502 O O . ILE B 1 77 ? 2.383 12.695 7.684 1 92.25 77 ILE B O 1
ATOM 2506 N N . ASN B 1 78 ? 4.445 12.836 8.523 1 91.94 78 ASN B N 1
ATOM 2507 C CA . ASN B 1 78 ? 3.92 13.18 9.844 1 91.94 78 ASN B CA 1
ATOM 2508 C C . ASN B 1 78 ? 3.156 14.5 9.82 1 91.94 78 ASN B C 1
ATOM 2510 O O . ASN B 1 78 ? 2.084 14.609 10.414 1 91.94 78 ASN B O 1
ATOM 2514 N N . TRP B 1 79 ? 3.725 15.43 9.172 1 93.88 79 TRP B N 1
ATOM 2515 C CA . TRP B 1 79 ? 3.062 16.719 9.047 1 93.88 79 TRP B CA 1
ATOM 2516 C C . TRP B 1 79 ? 1.697 16.578 8.383 1 93.88 79 TRP B C 1
ATOM 2518 O O . TRP B 1 79 ? 0.713 17.172 8.844 1 93.88 79 TRP B O 1
ATOM 2528 N N . TYR B 1 80 ? 1.613 15.797 7.387 1 94.44 80 TYR B N 1
ATOM 2529 C CA . TYR B 1 80 ? 0.375 15.617 6.637 1 94.44 80 TYR B CA 1
ATOM 2530 C C . TYR B 1 80 ? -0.709 15 7.516 1 94.44 80 TYR B C 1
ATOM 2532 O O . TYR B 1 80 ? -1.827 15.516 7.586 1 94.44 80 TYR B O 1
ATOM 2540 N N . TRP B 1 81 ? -0.379 13.945 8.156 1 93 81 TRP B N 1
ATOM 2541 C CA . TRP B 1 81 ? -1.374 13.242 8.961 1 93 81 TRP B CA 1
ATOM 2542 C C . TRP B 1 81 ? -1.81 14.086 10.148 1 93 81 TRP B C 1
ATOM 2544 O O . TRP B 1 81 ? -2.973 14.047 10.562 1 93 81 TRP B O 1
ATOM 2554 N N . GLY B 1 82 ? -0.793 14.797 10.711 1 93.88 82 GLY B N 1
ATOM 2555 C CA . GLY B 1 82 ? -1.164 15.75 11.742 1 93.88 82 GLY B CA 1
ATOM 2556 C C . GLY B 1 82 ? -2.102 16.828 11.25 1 93.88 82 GLY B C 1
ATOM 2557 O O . GLY B 1 82 ? -3.068 17.188 11.93 1 93.88 82 GLY B O 1
ATOM 2558 N N . TRP B 1 83 ? -1.779 17.328 10.086 1 94.56 83 TRP B N 1
ATOM 2559 C CA . TRP B 1 83 ? -2.613 18.359 9.484 1 94.56 83 TRP B CA 1
ATOM 2560 C C . TRP B 1 83 ? -4.02 17.828 9.219 1 94.56 83 TRP B C 1
ATOM 2562 O O . TRP B 1 83 ? -5.008 18.531 9.477 1 94.56 83 TRP B O 1
ATOM 2572 N N . LEU B 1 84 ? -4.137 16.656 8.75 1 94.31 84 LEU B N 1
ATOM 2573 C CA . LEU B 1 84 ? -5.426 16.031 8.492 1 94.31 84 LEU B CA 1
ATOM 2574 C C . LEU B 1 84 ? -6.227 15.875 9.781 1 94.31 84 LEU B C 1
ATOM 2576 O O . LEU B 1 84 ? -7.441 16.078 9.789 1 94.31 84 LEU B O 1
ATOM 2580 N N . GLU B 1 85 ? -5.566 15.477 10.789 1 93.12 85 GLU B N 1
ATOM 2581 C CA . GLU B 1 85 ? -6.227 15.336 12.086 1 93.12 85 GLU B CA 1
ATOM 2582 C C . GLU B 1 85 ? -6.793 16.672 12.562 1 93.12 85 GLU B C 1
ATOM 2584 O O . GLU B 1 85 ? -7.914 16.719 13.07 1 93.12 85 GLU B O 1
ATOM 2589 N N . TYR B 1 86 ? -6.008 17.688 12.414 1 92.12 86 TYR B N 1
ATOM 2590 C CA . TYR B 1 86 ? -6.48 19.016 12.805 1 92.12 86 TYR B CA 1
ATOM 2591 C C . TYR B 1 86 ? -7.707 19.422 11.992 1 92.12 86 TYR B C 1
ATOM 2593 O O . TYR B 1 86 ? -8.656 19.984 12.539 1 92.12 86 TYR B O 1
ATOM 2601 N N . ASN B 1 87 ? -7.637 19.172 10.727 1 94.5 87 ASN B N 1
ATOM 2602 C CA . ASN B 1 87 ? -8.805 19.406 9.891 1 94.5 87 ASN B CA 1
ATOM 2603 C C . ASN B 1 87 ? -10.023 18.641 10.391 1 94.5 87 ASN B C 1
ATOM 2605 O O . ASN B 1 87 ? -11.125 19.203 10.461 1 94.5 87 ASN B O 1
ATOM 2609 N N . LEU B 1 88 ? -9.844 17.422 10.742 1 94.19 88 LEU B N 1
ATOM 2610 C CA . LEU B 1 88 ? -10.93 16.578 11.219 1 94.19 88 LEU B CA 1
ATOM 2611 C C . LEU B 1 88 ? -11.57 17.172 12.477 1 94.19 88 LEU B C 1
ATOM 2613 O O . LEU B 1 88 ? -12.797 17.297 12.555 1 94.19 88 LEU B O 1
ATOM 2617 N N . VAL B 1 89 ? -10.742 17.516 13.391 1 92 89 VAL B N 1
ATOM 2618 C CA . VAL B 1 89 ? -11.234 18.078 14.648 1 92 89 VAL B CA 1
ATOM 2619 C C . VAL B 1 89 ? -12.008 19.359 14.383 1 92 89 VAL B C 1
ATOM 2621 O O . VAL B 1 89 ? -13.109 19.547 14.898 1 92 89 VAL B O 1
ATOM 2624 N N . TYR B 1 90 ? -11.453 20.125 13.562 1 90.94 90 TYR B N 1
ATOM 2625 C CA . TYR B 1 90 ? -12.062 21.406 13.25 1 90.94 90 TYR B CA 1
ATOM 2626 C C . TYR B 1 90 ? -13.391 21.234 12.531 1 90.94 90 TYR B C 1
ATOM 2628 O O . TYR B 1 90 ? -14.391 21.859 12.883 1 90.94 90 TYR B O 1
ATOM 2636 N N . CYS B 1 91 ? -13.422 20.359 11.586 1 92.75 91 CYS B N 1
ATOM 2637 C CA . CYS B 1 91 ? -14.586 20.203 10.719 1 92.75 91 CYS B CA 1
ATOM 2638 C C . CYS B 1 91 ? -15.695 19.438 11.43 1 92.75 91 CYS B C 1
ATOM 2640 O O . CYS B 1 91 ? -16.859 19.484 11.008 1 92.75 91 CYS B O 1
ATOM 2642 N N . THR B 1 92 ? -15.391 18.734 12.461 1 93.56 92 THR B N 1
ATOM 2643 C CA . THR B 1 92 ? -16.406 17.922 13.133 1 93.56 92 THR B CA 1
ATOM 2644 C C . THR B 1 92 ? -16.828 18.578 14.445 1 93.56 92 THR B C 1
ATOM 2646 O O . THR B 1 92 ? -17.703 18.062 15.141 1 93.56 92 THR B O 1
ATOM 2649 N N . ALA B 1 93 ? -16.219 19.656 14.836 1 90.44 93 ALA B N 1
ATOM 2650 C CA . ALA B 1 93 ? -16.422 20.297 16.141 1 90.44 93 ALA B CA 1
ATOM 2651 C C . ALA B 1 93 ? -17.906 20.641 16.344 1 90.44 93 ALA B C 1
ATOM 2653 O O . ALA B 1 93 ? -18.422 20.5 17.453 1 90.44 93 ALA B O 1
ATOM 2654 N N . ASN B 1 94 ? -18.609 20.953 15.312 1 90.81 94 ASN B N 1
ATOM 2655 C CA . ASN B 1 94 ? -19.984 21.406 15.461 1 90.81 94 ASN B CA 1
ATOM 2656 C C . ASN B 1 94 ? -20.984 20.375 14.953 1 90.81 94 ASN B C 1
ATOM 2658 O O . ASN B 1 94 ? -22.172 20.656 14.805 1 90.81 94 ASN B O 1
ATOM 2662 N N . LEU B 1 95 ? -20.438 19.266 14.648 1 93.12 95 LEU B N 1
ATOM 2663 C CA . LEU B 1 95 ? -21.312 18.188 14.211 1 93.12 95 LEU B CA 1
ATOM 2664 C C . LEU B 1 95 ? -21.766 17.344 15.398 1 93.12 95 LEU B C 1
ATOM 2666 O O . LEU B 1 95 ? -20.969 17.062 16.297 1 93.12 95 LEU B O 1
ATOM 2670 N N . GLU B 1 96 ? -23 17.062 15.438 1 88.88 96 GLU B N 1
ATOM 2671 C CA . GLU B 1 96 ? -23.5 16.266 16.547 1 88.88 96 GLU B CA 1
ATOM 2672 C C . GLU B 1 96 ? -23.672 14.797 16.156 1 88.88 96 GLU B C 1
ATOM 2674 O O . GLU B 1 96 ? -23.359 13.898 16.938 1 88.88 96 GLU B O 1
ATOM 2679 N N . SER B 1 97 ? -24.031 14.484 14.961 1 94.19 97 SER B N 1
ATOM 2680 C CA . SER B 1 97 ? -24.328 13.133 14.477 1 94.19 97 SER B CA 1
ATOM 2681 C C . SER B 1 97 ? -23.031 12.367 14.18 1 94.19 97 SER B C 1
ATOM 2683 O O . SER B 1 97 ? -22.203 12.82 13.398 1 94.19 97 SER B O 1
ATOM 2685 N N . PRO B 1 98 ? -22.969 11.195 14.844 1 93.12 98 PRO B N 1
ATOM 2686 C CA . PRO B 1 98 ? -21.797 10.367 14.516 1 93.12 98 PRO B CA 1
ATOM 2687 C C . PRO B 1 98 ? -21.703 10.047 13.031 1 93.12 98 PRO B C 1
ATOM 2689 O O . PRO B 1 98 ? -20.594 9.961 12.484 1 93.12 98 PRO B O 1
ATOM 2692 N N . ALA B 1 99 ? -22.828 9.891 12.461 1 95.19 99 ALA B N 1
ATOM 2693 C CA . ALA B 1 99 ? -22.859 9.617 11.031 1 95.19 99 ALA B CA 1
ATOM 2694 C C . ALA B 1 99 ? -22.266 10.773 10.242 1 95.19 99 ALA B C 1
ATOM 2696 O O . ALA B 1 99 ? -21.469 10.57 9.32 1 95.19 99 ALA B O 1
ATOM 2697 N N . ASP B 1 100 ? -22.625 11.93 10.625 1 96.69 100 ASP B N 1
ATOM 2698 C CA . ASP B 1 100 ? -22.125 13.117 9.938 1 96.69 100 ASP B CA 1
ATOM 2699 C C . ASP B 1 100 ? -20.625 13.305 10.164 1 96.69 100 ASP B C 1
ATOM 2701 O O . ASP B 1 100 ? -19.891 13.695 9.258 1 96.69 100 ASP B O 1
ATOM 2705 N N . LYS B 1 101 ? -20.188 13.062 11.352 1 96.75 101 LYS B N 1
ATOM 2706 C CA . LYS B 1 101 ? -18.766 13.148 11.656 1 96.75 101 LYS B CA 1
ATOM 2707 C C . LYS B 1 101 ? -17.969 12.133 10.844 1 96.75 101 LYS B C 1
ATOM 2709 O O . LYS B 1 101 ? -16.906 12.453 10.32 1 96.75 101 LYS B O 1
ATOM 2714 N N . LEU B 1 102 ? -18.516 10.961 10.781 1 96.06 102 LEU B N 1
ATOM 2715 C CA . LEU B 1 102 ? -17.859 9.906 10.016 1 96.06 102 LEU B CA 1
ATOM 2716 C C . LEU B 1 102 ? -17.797 10.266 8.539 1 96.06 102 LEU B C 1
ATOM 2718 O O . LEU B 1 102 ? -16.766 10.07 7.895 1 96.06 102 LEU B O 1
ATOM 2722 N N . LYS B 1 103 ? -18.859 10.781 8.023 1 96.56 103 LYS B N 1
ATOM 2723 C CA . LYS B 1 103 ? -18.875 11.227 6.629 1 96.56 103 LYS B CA 1
ATOM 2724 C C . LYS B 1 103 ? -17.797 12.281 6.379 1 96.56 103 LYS B C 1
ATOM 2726 O O . LYS B 1 103 ? -17.094 12.234 5.367 1 96.56 103 LYS B O 1
ATOM 2731 N N . MET B 1 104 ? -17.703 13.164 7.293 1 96.12 104 MET B N 1
ATOM 2732 C CA . MET B 1 104 ? -16.703 14.219 7.172 1 96.12 104 MET B CA 1
ATOM 2733 C C . MET B 1 104 ? -15.289 13.633 7.191 1 96.12 104 MET B C 1
ATOM 2735 O O . MET B 1 104 ? -14.438 14.023 6.391 1 96.12 104 MET B O 1
ATOM 2739 N N . ALA B 1 105 ? -15.062 12.727 8.086 1 96.12 105 ALA B N 1
ATOM 2740 C CA . ALA B 1 105 ? -13.766 12.07 8.188 1 96.12 105 ALA B CA 1
ATOM 2741 C C . ALA B 1 105 ? -13.398 11.359 6.891 1 96.12 105 ALA B C 1
ATOM 2743 O O . ALA B 1 105 ? -12.266 11.469 6.414 1 96.12 105 ALA B O 1
ATOM 2744 N N . ILE B 1 106 ? -14.367 10.68 6.32 1 96.31 106 ILE B N 1
ATOM 2745 C CA . ILE B 1 106 ? -14.156 9.961 5.07 1 96.31 106 ILE B CA 1
ATOM 2746 C C . ILE B 1 106 ? -13.828 10.945 3.953 1 96.31 106 ILE B C 1
ATOM 2748 O O . ILE B 1 106 ? -12.898 10.727 3.176 1 96.31 106 ILE B O 1
ATOM 2752 N N . SER B 1 107 ? -14.555 12 3.918 1 96.19 107 SER B N 1
ATOM 2753 C CA . SER B 1 107 ? -14.32 13.016 2.891 1 96.19 107 SER B CA 1
ATOM 2754 C C . SER B 1 107 ? -12.922 13.594 2.994 1 96.19 107 SER B C 1
ATOM 2756 O O . SER B 1 107 ? -12.242 13.773 1.98 1 96.19 107 SER B O 1
ATOM 2758 N N . LEU B 1 108 ? -12.469 13.859 4.191 1 95 108 LEU B N 1
ATOM 2759 C CA . LEU B 1 108 ? -11.141 14.414 4.402 1 95 108 LEU B CA 1
ATOM 2760 C C . LEU B 1 108 ? -10.062 13.422 3.957 1 95 108 LEU B C 1
ATOM 2762 O O . LEU B 1 108 ? -9.07 13.812 3.34 1 95 108 LEU B O 1
ATOM 2766 N N . LEU B 1 109 ? -10.289 12.18 4.25 1 93.44 109 LEU B N 1
ATOM 2767 C CA . LEU B 1 109 ? -9.336 11.141 3.883 1 93.44 109 LEU B CA 1
ATOM 2768 C C . LEU B 1 109 ? -9.242 11 2.367 1 93.44 109 LEU B C 1
ATOM 2770 O O . LEU B 1 109 ? -8.148 10.867 1.815 1 93.44 109 LEU B O 1
ATOM 2774 N N . VAL B 1 110 ? -10.391 11.07 1.717 1 93.12 110 VAL B N 1
ATOM 2775 C CA . VAL B 1 110 ? -10.484 10.75 0.297 1 93.12 110 VAL B CA 1
ATOM 2776 C C . VAL B 1 110 ? -10.094 11.969 -0.538 1 93.12 110 VAL B C 1
ATOM 2778 O O . VAL B 1 110 ? -9.445 11.836 -1.578 1 93.12 110 VAL B O 1
ATOM 2781 N N . GLU B 1 111 ? -10.398 13.109 -0.065 1 92.5 111 GLU B N 1
ATOM 2782 C CA . GLU B 1 111 ? -10.227 14.32 -0.868 1 92.5 111 GLU B CA 1
ATOM 2783 C C . GLU B 1 111 ? -9.039 15.133 -0.386 1 92.5 111 GLU B C 1
ATOM 2785 O O . GLU B 1 111 ? -8.539 16 -1.109 1 92.5 111 GLU B O 1
ATOM 2790 N N . GLY B 1 112 ? -8.6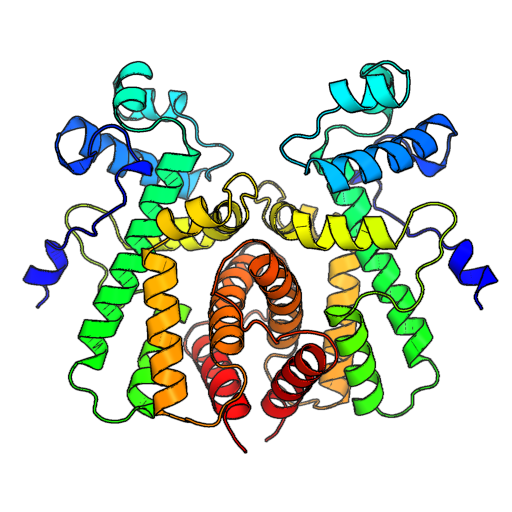33 14.867 0.795 1 92.56 112 GLY B N 1
ATOM 2791 C CA . GLY B 1 112 ? -7.594 15.688 1.385 1 92.56 112 GLY B CA 1
ATOM 2792 C C . GLY B 1 112 ? -8.125 16.734 2.338 1 92.56 112 GLY B C 1
ATOM 2793 O O . GLY B 1 112 ? -9.336 16.828 2.559 1 92.56 112 GLY B O 1
ATOM 2794 N N . PRO B 1 113 ? -7.172 17.422 2.936 1 93.5 113 PRO B N 1
ATOM 2795 C CA . PRO B 1 113 ? -7.566 18.422 3.932 1 93.5 113 PRO B CA 1
ATOM 2796 C C . PRO B 1 113 ? -8.414 19.547 3.338 1 93.5 113 PRO B C 1
ATOM 2798 O O . PRO B 1 113 ? -8.203 19.938 2.189 1 93.5 113 PRO B O 1
ATOM 2801 N N . LEU B 1 114 ? -9.336 20.016 4.121 1 90.69 114 LEU B N 1
ATOM 2802 C CA . LEU B 1 114 ? -10.203 21.109 3.695 1 90.69 114 LEU B CA 1
ATOM 2803 C C . LEU B 1 114 ? -9.438 22.422 3.65 1 90.69 114 LEU B C 1
ATOM 2805 O O . LEU B 1 114 ? -9.617 23.219 2.729 1 90.69 114 LEU B O 1
ATOM 2809 N N . TYR B 1 115 ? -8.617 22.594 4.652 1 89.62 115 TYR B N 1
ATOM 2810 C CA . TYR B 1 115 ? -7.789 23.797 4.707 1 89.62 115 TYR B CA 1
ATOM 2811 C C . TYR B 1 115 ? -6.453 23.562 4.012 1 89.62 115 TYR B C 1
ATOM 2813 O O . TYR B 1 115 ? -5.719 22.641 4.348 1 89.62 115 TYR B O 1
ATOM 2821 N N . GLN B 1 116 ? -6.113 24.453 3.148 1 90.31 116 GLN B N 1
ATOM 2822 C CA . GLN B 1 116 ? -4.957 24.219 2.293 1 90.31 116 GLN B CA 1
ATOM 2823 C C . GLN B 1 116 ? -3.9 25.297 2.486 1 90.31 116 GLN B C 1
ATOM 2825 O O . GLN B 1 116 ? -2.926 25.359 1.733 1 90.31 116 GLN B O 1
ATOM 2830 N N . GLU B 1 117 ? -4.102 26.141 3.418 1 90.62 117 GLU B N 1
ATOM 2831 C CA . GLU B 1 117 ? -3.166 27.234 3.629 1 90.62 117 GLU B CA 1
ATOM 2832 C C . GLU B 1 117 ? -2.359 27.031 4.91 1 90.62 117 GLU B C 1
ATOM 2834 O O . GLU B 1 117 ? -2.93 26.828 5.98 1 90.62 117 GLU B O 1
ATOM 2839 N N . ASN B 1 118 ? -1.083 27.094 4.844 1 93 118 ASN B N 1
ATOM 2840 C CA . ASN B 1 118 ? -0.14 27.047 5.957 1 93 118 ASN B CA 1
ATOM 2841 C C . ASN B 1 118 ? 1.142 27.812 5.637 1 93 118 ASN B C 1
ATOM 2843 O O . ASN B 1 118 ? 1.607 27.797 4.496 1 93 118 ASN B O 1
ATOM 2847 N N . GLN B 1 119 ? 1.646 28.484 6.57 1 91.75 119 GLN B N 1
ATOM 2848 C CA . GLN B 1 119 ? 2.771 29.375 6.305 1 91.75 119 GLN B CA 1
ATOM 2849 C C . GLN B 1 119 ? 4.0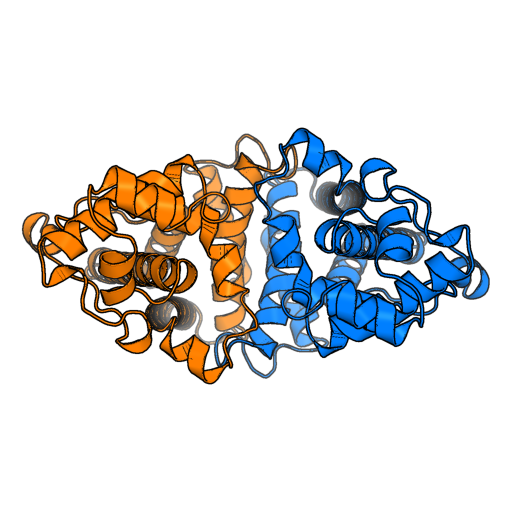78 28.594 6.215 1 91.75 119 GLN B C 1
ATOM 2851 O O . GLN B 1 119 ? 5.059 29.078 5.645 1 91.75 119 GLN B O 1
ATOM 2856 N N . TYR B 1 120 ? 4.105 27.469 6.77 1 93 120 TYR B N 1
ATOM 2857 C CA . TYR B 1 120 ? 5.367 26.734 6.879 1 93 120 TYR B CA 1
ATOM 2858 C C . TYR B 1 120 ? 5.539 25.766 5.727 1 93 120 TYR B C 1
ATOM 2860 O O . TYR B 1 120 ? 6.637 25.609 5.188 1 93 120 TYR B O 1
ATOM 2868 N N . LEU B 1 121 ? 4.461 25.109 5.391 1 94.75 121 LEU B N 1
ATOM 2869 C CA . LEU B 1 121 ? 4.535 24.109 4.324 1 94.75 121 LEU B CA 1
ATOM 2870 C C . LEU B 1 121 ? 3.4 24.312 3.322 1 94.75 121 LEU B C 1
ATOM 2872 O O . LEU B 1 121 ? 2.287 24.688 3.701 1 94.75 121 LEU B O 1
ATOM 2876 N N . ASN B 1 122 ? 3.688 24.109 2.053 1 95.31 122 ASN B N 1
ATOM 2877 C CA . ASN B 1 122 ? 2.658 24.062 1.019 1 95.31 122 ASN B CA 1
ATOM 2878 C C . ASN B 1 122 ? 1.811 22.797 1.128 1 95.31 122 ASN B C 1
ATOM 2880 O O . ASN B 1 122 ? 2.26 21.703 0.761 1 95.31 122 ASN B O 1
ATOM 2884 N N . ILE B 1 123 ? 0.593 22.953 1.485 1 94.75 123 ILE B N 1
ATOM 2885 C CA . ILE B 1 123 ? -0.26 21.812 1.829 1 94.75 123 ILE B CA 1
ATOM 2886 C C . ILE B 1 123 ? -0.615 21.031 0.565 1 94.75 123 ILE B C 1
ATOM 2888 O O . ILE B 1 123 ? -0.73 19.812 0.599 1 94.75 123 ILE B O 1
ATOM 2892 N N . HIS B 1 124 ? -0.794 21.703 -0.512 1 93.75 124 HIS B N 1
ATOM 2893 C CA . HIS B 1 124 ? -1.09 21.031 -1.77 1 93.75 124 HIS B CA 1
ATOM 2894 C C . HIS B 1 124 ? 0.047 20.094 -2.176 1 93.75 124 HIS B C 1
ATOM 2896 O O . HIS B 1 124 ? -0.187 18.938 -2.502 1 93.75 124 HIS B O 1
ATOM 2902 N N . SER B 1 125 ? 1.221 20.609 -2.09 1 94.88 125 SER B N 1
ATOM 2903 C CA . SER B 1 125 ? 2.4 19.812 -2.402 1 94.88 125 SER B CA 1
ATOM 2904 C C . SER B 1 125 ? 2.578 18.672 -1.404 1 94.88 125 SER B C 1
ATOM 2906 O O . SER B 1 125 ? 2.934 17.562 -1.785 1 94.88 125 SER B O 1
ATOM 2908 N N . LEU B 1 126 ? 2.324 19.031 -0.204 1 95 126 LEU B N 1
ATOM 2909 C CA . LEU B 1 126 ? 2.422 18.031 0.858 1 95 126 LEU B CA 1
ATOM 2910 C C . LEU B 1 126 ? 1.471 16.859 0.6 1 95 126 LEU B C 1
ATOM 2912 O O . LEU B 1 126 ? 1.869 15.703 0.689 1 95 126 LEU B O 1
ATOM 2916 N N . ASN B 1 127 ? 0.274 17.203 0.249 1 91.81 127 ASN B N 1
ATOM 2917 C CA . ASN B 1 127 ? -0.736 16.203 -0.077 1 91.81 127 ASN B CA 1
ATOM 2918 C C . ASN B 1 127 ? -0.29 15.312 -1.232 1 91.81 127 ASN B C 1
ATOM 2920 O O . ASN B 1 127 ? -0.37 14.086 -1.144 1 91.81 127 ASN B O 1
ATOM 2924 N N . ARG B 1 128 ? 0.192 15.914 -2.23 1 89.62 128 ARG B N 1
ATOM 2925 C CA . ARG B 1 128 ? 0.632 15.18 -3.416 1 89.62 128 ARG B CA 1
ATOM 2926 C C . ARG B 1 128 ? 1.791 14.25 -3.086 1 89.62 128 ARG B C 1
ATOM 2928 O O . ARG B 1 128 ? 1.794 13.086 -3.496 1 89.62 128 ARG B O 1
ATOM 2935 N N . VAL B 1 129 ? 2.723 14.742 -2.354 1 91.19 129 VAL B N 1
ATOM 2936 C CA . VAL B 1 129 ? 3.916 13.977 -2.018 1 91.19 129 VAL B CA 1
ATOM 2937 C C . VAL B 1 129 ? 3.535 12.773 -1.152 1 91.19 129 VAL B C 1
ATOM 2939 O O . VAL B 1 129 ? 4 11.656 -1.39 1 91.19 129 VAL B O 1
ATOM 2942 N N . VAL B 1 130 ? 2.723 13 -0.209 1 87.62 130 VAL B N 1
ATOM 2943 C CA . VAL B 1 130 ? 2.352 11.93 0.71 1 87.62 130 VAL B CA 1
ATOM 2944 C C . VAL B 1 130 ? 1.542 10.867 -0.031 1 87.62 130 VAL B C 1
ATOM 2946 O O . VAL B 1 130 ? 1.768 9.672 0.148 1 87.62 130 VAL B O 1
ATOM 2949 N N . TRP B 1 131 ? 0.681 11.25 -0.889 1 83.31 131 TRP B N 1
ATOM 2950 C CA . TRP B 1 131 ? -0.138 10.312 -1.654 1 83.31 131 TRP B CA 1
ATOM 2951 C C . TRP B 1 131 ? 0.719 9.508 -2.629 1 83.31 131 TRP B C 1
ATOM 2953 O O . TRP B 1 131 ? 0.457 8.328 -2.869 1 83.31 131 TRP B O 1
ATOM 2963 N N . GLU B 1 132 ? 1.744 10.148 -3.07 1 81.5 132 GLU B N 1
ATOM 2964 C CA . GLU B 1 132 ? 2.58 9.523 -4.086 1 81.5 132 GLU B CA 1
ATOM 2965 C C . GLU B 1 132 ? 3.672 8.664 -3.453 1 81.5 132 GLU B C 1
ATOM 2967 O O . GLU B 1 132 ? 4.094 7.66 -4.027 1 81.5 132 GLU B O 1
ATOM 2972 N N . GLU B 1 133 ? 4.082 9.133 -2.266 1 79.44 133 GLU B N 1
ATOM 2973 C CA . GLU B 1 133 ? 5.301 8.539 -1.731 1 79.44 133 GLU B CA 1
ATOM 2974 C C . GLU B 1 133 ? 5.016 7.738 -0.465 1 79.44 133 GLU B C 1
ATOM 2976 O O . GLU B 1 133 ? 5.863 6.969 -0.007 1 79.44 133 GLU B O 1
ATOM 2981 N N . SER B 1 134 ? 3.896 7.961 0.157 1 71 134 SER B N 1
ATOM 2982 C CA . SER B 1 134 ? 3.648 7.465 1.507 1 71 134 SER B CA 1
ATOM 2983 C C . SER B 1 134 ? 3.697 5.941 1.556 1 71 134 SER B C 1
ATOM 2985 O O . SER B 1 134 ? 4.145 5.363 2.547 1 71 134 SER B O 1
ATOM 2987 N N . ASN B 1 135 ? 3.195 5.391 0.566 1 65.12 135 ASN B N 1
ATOM 2988 C CA . ASN B 1 135 ? 3.143 3.936 0.627 1 65.12 135 ASN B CA 1
ATOM 2989 C C . ASN B 1 135 ? 4.535 3.33 0.796 1 65.12 135 ASN B C 1
ATOM 2991 O O . ASN B 1 135 ? 4.688 2.293 1.442 1 65.12 135 ASN B O 1
ATOM 2995 N N . LYS B 1 136 ? 5.523 3.977 0.338 1 63.12 136 LYS B N 1
ATOM 2996 C CA . LYS B 1 136 ? 6.906 3.518 0.448 1 63.12 136 LYS B CA 1
ATOM 2997 C C . LYS B 1 136 ? 7.398 3.604 1.89 1 63.12 136 LYS B C 1
ATOM 2999 O O . LYS B 1 136 ? 8.148 2.738 2.346 1 63.12 136 LYS B O 1
ATOM 3004 N N . SER B 1 137 ? 6.98 4.559 2.527 1 60.44 137 SER B N 1
ATOM 3005 C CA . SER B 1 137 ? 7.48 4.824 3.873 1 60.44 137 SER B CA 1
ATOM 3006 C C . SER B 1 137 ? 6.816 3.918 4.902 1 60.44 137 SER B C 1
ATOM 3008 O O . SER B 1 137 ? 7.457 3.484 5.859 1 60.44 137 SER B O 1
ATOM 3010 N N . PHE B 1 138 ? 5.562 3.732 4.719 1 60.41 138 PHE B N 1
ATOM 3011 C CA . PHE B 1 138 ? 4.828 2.883 5.645 1 60.41 138 PHE B CA 1
ATOM 3012 C C . PHE B 1 138 ? 5.359 1.456 5.613 1 60.41 138 PHE B C 1
ATOM 3014 O O . PHE B 1 138 ? 5.23 0.716 6.59 1 60.41 138 PHE B O 1
ATOM 3021 N N . MET B 1 139 ? 5.98 1.304 4.527 1 58 139 MET B N 1
ATOM 3022 C CA . MET B 1 139 ? 6.324 -0.091 4.266 1 58 139 MET B CA 1
ATOM 3023 C C . MET B 1 139 ? 7.797 -0.352 4.559 1 58 139 MET B C 1
ATOM 3025 O O . MET B 1 139 ? 8.32 -1.415 4.223 1 58 139 MET B O 1
ATOM 3029 N N . ILE B 1 140 ? 8.375 0.627 5.105 1 57.62 140 ILE B N 1
ATOM 3030 C CA . ILE B 1 140 ? 9.781 0.429 5.445 1 57.62 140 ILE B CA 1
ATOM 3031 C C . ILE B 1 140 ? 9.898 -0.462 6.68 1 57.62 140 ILE B C 1
ATOM 3033 O O . ILE B 1 140 ? 9.414 -0.105 7.758 1 57.62 140 ILE B O 1
ATOM 3037 N N . ARG B 1 141 ? 10.281 -1.754 6.465 1 56.12 141 ARG B N 1
ATOM 3038 C CA . ARG B 1 141 ? 10.445 -2.803 7.469 1 56.12 141 ARG B CA 1
ATOM 3039 C C . ARG B 1 141 ? 11.445 -2.387 8.539 1 56.12 141 ARG B C 1
ATOM 3041 O O . ARG B 1 141 ? 11.414 -2.893 9.664 1 56.12 141 ARG B O 1
ATOM 3048 N N . GLU B 1 142 ? 12.414 -1.609 8.125 1 53.5 142 GLU B N 1
ATOM 3049 C CA . GLU B 1 142 ? 13.555 -1.343 8.992 1 53.5 142 GLU B CA 1
ATOM 3050 C C . GLU B 1 142 ? 13.117 -0.676 10.289 1 53.5 142 GLU B C 1
ATOM 3052 O O . GLU B 1 142 ? 13.875 -0.658 11.266 1 53.5 142 GLU B O 1
ATOM 3057 N N . LEU B 1 143 ? 11.891 -0.311 10.25 1 55.78 143 LEU B N 1
ATOM 3058 C CA . LEU B 1 143 ? 11.531 0.339 11.508 1 55.78 143 LEU B CA 1
ATOM 3059 C C . LEU B 1 143 ? 10.898 -0.658 12.477 1 55.78 143 LEU B C 1
ATOM 3061 O O . LEU B 1 143 ? 9.969 -1.382 12.109 1 55.78 143 LEU B O 1
ATOM 3065 N N . LYS B 1 144 ? 11.703 -1.122 13.414 1 56.34 144 LYS B N 1
ATOM 3066 C CA . LYS B 1 144 ? 11.102 -1.94 14.461 1 56.34 144 LYS B CA 1
ATOM 3067 C C . LYS B 1 144 ? 9.727 -1.418 14.844 1 56.34 144 LYS B C 1
ATOM 3069 O O . LYS B 1 144 ? 9.461 -0.216 14.758 1 56.34 144 LYS B O 1
ATOM 3074 N N . SER B 1 145 ? 8.828 -2.219 15.172 1 56.97 145 SER B N 1
ATOM 3075 C CA . SER B 1 145 ? 7.434 -1.892 15.445 1 56.97 145 SER B CA 1
ATOM 3076 C C . SER B 1 145 ? 7.324 -0.712 16.406 1 56.97 145 SER B C 1
ATOM 3078 O O . SER B 1 145 ? 6.555 0.221 16.172 1 56.97 145 SER B O 1
ATOM 3080 N N . ASP B 1 146 ? 7.977 -0.79 17.391 1 55.12 146 ASP B N 1
ATOM 3081 C CA . ASP B 1 146 ? 7.93 0.271 18.391 1 55.12 146 ASP B CA 1
ATOM 3082 C C . ASP B 1 146 ? 8.43 1.595 17.812 1 55.12 146 ASP B C 1
ATOM 3084 O O . ASP B 1 146 ? 7.848 2.65 18.078 1 55.12 146 ASP B O 1
ATOM 3088 N N . THR B 1 147 ? 9.398 1.498 17.016 1 60.75 147 THR B N 1
ATOM 3089 C CA . THR B 1 147 ? 9.977 2.691 16.406 1 60.75 147 THR B CA 1
ATOM 3090 C C . THR B 1 147 ? 9.031 3.281 15.359 1 60.75 147 THR B C 1
ATOM 3092 O O . THR B 1 147 ? 8.883 4.5 15.273 1 60.75 147 THR B O 1
ATOM 3095 N N . LYS B 1 148 ? 8.312 2.438 14.859 1 65.88 148 LYS B N 1
ATOM 3096 C CA . LYS B 1 148 ? 7.379 2.922 13.852 1 65.88 148 LYS B CA 1
ATOM 3097 C C . LYS B 1 148 ? 6.23 3.693 14.5 1 65.88 148 LYS B C 1
ATOM 3099 O O . LYS B 1 148 ? 5.836 4.754 14.008 1 65.88 148 LYS B O 1
ATOM 3104 N N . SER B 1 149 ? 5.797 3.125 15.578 1 66.69 149 SER B N 1
ATOM 3105 C CA . SER B 1 149 ? 4.688 3.795 16.25 1 66.69 149 SER B CA 1
ATOM 3106 C C . SER B 1 149 ? 5.082 5.195 16.703 1 66.69 149 SER B C 1
ATOM 3108 O O . SER B 1 149 ? 4.277 6.125 16.656 1 66.69 149 SER B O 1
ATOM 3110 N N . LYS B 1 150 ? 6.219 5.293 16.969 1 71.38 150 LYS B N 1
ATOM 3111 C CA . LYS B 1 150 ? 6.699 6.602 17.406 1 71.38 150 LYS B CA 1
ATOM 3112 C C . LYS B 1 150 ? 6.91 7.539 16.219 1 71.38 150 LYS B C 1
ATOM 3114 O O . LYS B 1 150 ? 6.551 8.719 16.281 1 71.38 150 LYS B O 1
ATOM 3119 N N . MET B 1 151 ? 7.309 6.887 15.164 1 78.81 151 MET B N 1
ATOM 3120 C CA . MET B 1 151 ? 7.672 7.707 14.016 1 78.81 151 MET B CA 1
ATOM 3121 C C . MET B 1 151 ? 6.438 8.078 13.195 1 78.81 151 MET B C 1
ATOM 3123 O O . MET B 1 151 ? 6.438 9.078 12.477 1 78.81 151 MET B O 1
ATOM 3127 N N . LEU B 1 152 ? 5.398 7.312 13.477 1 86.25 152 LEU B N 1
ATOM 3128 C CA . LEU B 1 152 ? 4.164 7.559 12.734 1 86.25 152 LEU B CA 1
ATOM 3129 C C . LEU B 1 152 ? 3.01 7.855 13.68 1 86.25 152 LEU B C 1
ATOM 3131 O O . LEU B 1 152 ? 1.877 7.434 13.438 1 86.25 152 LEU B O 1
ATOM 3135 N N . GLN B 1 153 ? 3.328 8.578 14.695 1 87.19 153 GLN B N 1
ATOM 3136 C CA . GLN B 1 153 ? 2.357 8.82 15.758 1 87.19 153 GLN B CA 1
ATOM 3137 C C . GLN B 1 153 ? 1.127 9.547 15.219 1 87.19 153 GLN B C 1
ATOM 3139 O O . GLN B 1 153 ? -0.001 9.234 15.617 1 87.19 153 GLN B O 1
ATOM 3144 N N . GLN B 1 154 ? 1.363 10.453 14.414 1 88.31 154 GLN B N 1
ATOM 3145 C CA . GLN B 1 154 ? 0.253 11.242 13.883 1 88.31 154 GLN B CA 1
ATOM 3146 C C . GLN B 1 154 ? -0.688 10.367 13.055 1 88.31 154 GLN B C 1
ATOM 3148 O O . GLN B 1 154 ? -1.906 10.555 13.094 1 88.31 154 GLN B O 1
ATOM 3153 N N . PHE B 1 155 ? -0.161 9.445 12.367 1 89.12 155 PHE B N 1
ATOM 3154 C CA . PHE B 1 155 ? -0.958 8.492 11.609 1 89.12 155 PHE B CA 1
ATOM 3155 C C . PHE B 1 155 ? -1.791 7.621 12.539 1 89.12 155 PHE B C 1
ATOM 3157 O O . PHE B 1 155 ? -2.986 7.422 12.312 1 89.12 155 PHE B O 1
ATOM 3164 N N . TYR B 1 156 ? -1.183 7.191 13.523 1 89.56 156 TYR B N 1
ATOM 3165 C CA . TYR B 1 156 ? -1.865 6.348 14.5 1 89.56 156 TYR B CA 1
ATOM 3166 C C . TYR B 1 156 ? -2.986 7.113 15.195 1 89.56 156 TYR B C 1
ATOM 3168 O O . TYR B 1 156 ? -4.074 6.57 15.414 1 89.56 156 TYR B O 1
ATOM 3176 N N . ASP B 1 157 ? -2.666 8.336 15.492 1 91.12 157 ASP B N 1
ATOM 3177 C CA . ASP B 1 157 ? -3.676 9.164 16.141 1 91.12 157 ASP B CA 1
ATOM 3178 C C . ASP B 1 157 ? -4.891 9.359 15.234 1 91.12 157 ASP B C 1
ATOM 3180 O O . ASP B 1 157 ? -6.031 9.266 15.688 1 91.12 157 ASP B O 1
ATOM 3184 N N . PHE B 1 158 ? -4.625 9.625 14.039 1 92.56 158 PHE B N 1
ATOM 3185 C CA . PHE B 1 158 ? -5.711 9.812 13.086 1 92.56 158 PHE B CA 1
ATOM 3186 C C . PHE B 1 158 ? -6.527 8.531 12.938 1 92.56 158 PHE B C 1
ATOM 3188 O O . PHE B 1 158 ? -7.762 8.57 12.961 1 92.56 158 PHE B O 1
ATOM 3195 N N . SER B 1 159 ? -5.875 7.457 12.781 1 93.44 159 SER B N 1
ATOM 3196 C CA . SER B 1 159 ? -6.531 6.16 12.664 1 93.44 159 SER B CA 1
ATOM 3197 C C . SER B 1 159 ? -7.402 5.867 13.883 1 93.44 159 SER B C 1
ATOM 3199 O O . SER B 1 159 ? -8.523 5.379 13.742 1 93.44 159 SER B O 1
ATOM 3201 N N . GLU B 1 160 ? -6.848 6.168 15.008 1 94.19 160 GLU B N 1
ATOM 3202 C CA . GLU B 1 160 ? -7.578 5.941 16.25 1 94.19 160 GLU B CA 1
ATOM 3203 C C . GLU B 1 160 ? -8.836 6.805 16.328 1 94.19 160 GLU B C 1
ATOM 3205 O O . GLU B 1 160 ? -9.875 6.359 16.812 1 94.19 160 GLU B O 1
ATOM 3210 N N . ARG B 1 161 ? -8.742 7.957 15.891 1 93.81 161 ARG B N 1
ATOM 3211 C CA . ARG B 1 161 ? -9.898 8.844 15.875 1 93.81 161 ARG B CA 1
ATOM 3212 C C . ARG B 1 161 ? -11 8.305 14.961 1 93.81 161 ARG B C 1
ATOM 3214 O O . ARG B 1 161 ? -12.18 8.359 15.305 1 93.81 161 ARG B O 1
ATOM 3221 N N . LEU B 1 162 ? -10.602 7.852 13.82 1 95.44 162 LEU B N 1
ATOM 3222 C CA . LEU B 1 162 ? -11.562 7.258 12.898 1 95.44 162 LEU B CA 1
ATOM 3223 C C . LEU B 1 162 ? -12.227 6.035 13.523 1 95.44 162 LEU B C 1
ATOM 3225 O O . LEU B 1 162 ? -13.438 5.844 13.391 1 95.44 162 LEU B O 1
ATOM 3229 N N . LYS B 1 163 ? -11.414 5.254 14.125 1 96.5 163 LYS B N 1
ATOM 3230 C CA . LYS B 1 163 ? -11.938 4.086 14.836 1 96.5 163 LYS B CA 1
ATOM 3231 C C . LYS B 1 163 ? -13 4.488 15.852 1 96.5 163 LYS B C 1
ATOM 3233 O O . LYS B 1 163 ? -14.07 3.877 15.922 1 96.5 163 LYS B O 1
ATOM 3238 N N . ASP B 1 164 ? -12.727 5.539 16.625 1 96.06 164 ASP B N 1
ATOM 3239 C CA . ASP B 1 164 ? -13.656 6.02 17.625 1 96.06 164 ASP B CA 1
ATOM 3240 C C . ASP B 1 164 ? -14.969 6.48 17 1 96.06 164 ASP B C 1
ATOM 3242 O O . ASP B 1 164 ? -16.047 6.289 17.578 1 96.06 164 ASP B O 1
ATOM 3246 N N . LEU B 1 165 ? -14.875 7.07 15.867 1 96.06 165 LEU B N 1
ATOM 3247 C CA . LEU B 1 165 ? -16.062 7.523 15.164 1 96.06 165 LEU B CA 1
ATOM 3248 C C . LEU B 1 165 ? -16.922 6.344 14.703 1 96.06 165 LEU B C 1
ATOM 3250 O O . LEU B 1 165 ? -18.141 6.391 14.773 1 96.06 165 LEU B O 1
ATOM 3254 N N . ILE B 1 166 ? -16.281 5.305 14.25 1 96.69 166 ILE B N 1
ATOM 3255 C CA . ILE B 1 166 ? -16.984 4.105 13.812 1 96.69 166 ILE B CA 1
ATOM 3256 C C . ILE B 1 166 ? -17.703 3.469 15 1 96.69 166 ILE B C 1
ATOM 3258 O O . ILE B 1 166 ? -18.875 3.092 14.891 1 96.69 166 ILE B O 1
ATOM 3262 N N . ILE B 1 167 ? -16.984 3.41 16.109 1 96.44 167 ILE B N 1
ATOM 3263 C CA . ILE B 1 167 ? -17.562 2.809 17.312 1 96.44 167 ILE B CA 1
ATOM 3264 C C . ILE B 1 167 ? -18.75 3.643 17.797 1 96.44 167 ILE B C 1
ATOM 3266 O O . ILE B 1 167 ? -19.75 3.098 18.266 1 96.44 167 ILE B O 1
ATOM 3270 N N . ALA B 1 168 ? -18.625 4.934 17.719 1 95.31 168 ALA B N 1
ATOM 3271 C CA . ALA B 1 168 ? -19.719 5.82 18.094 1 95.31 168 ALA B CA 1
ATOM 3272 C C . ALA B 1 168 ? -20.938 5.59 17.219 1 95.31 168 ALA B C 1
ATOM 3274 O O . ALA B 1 168 ? -22.078 5.672 17.688 1 95.31 168 ALA B O 1
ATOM 3275 N N . TYR B 1 169 ? -20.719 5.32 15.992 1 95.5 169 TYR B N 1
ATOM 3276 C CA . TYR B 1 169 ? -21.812 5.086 15.047 1 95.5 169 TYR B CA 1
ATOM 3277 C C . TYR B 1 169 ? -22.375 3.682 15.211 1 95.5 169 TYR B C 1
ATOM 3279 O O . TYR B 1 169 ? -23.609 3.5 15.211 1 95.5 169 TYR B O 1
ATOM 3287 N N . LYS B 1 170 ? -21.562 2.67 15.32 1 96.06 170 LYS B N 1
ATOM 3288 C CA . LYS B 1 170 ? -21.922 1.265 15.492 1 96.06 170 LYS B CA 1
ATOM 3289 C C . LYS B 1 170 ? -21.047 0.603 16.562 1 96.06 170 LYS B C 1
ATOM 3291 O O . LYS B 1 170 ? -20.078 -0.084 16.234 1 96.06 170 LYS B O 1
ATOM 3296 N N . PRO B 1 171 ? -21.469 0.633 17.812 1 94.75 171 PRO B N 1
ATOM 3297 C CA . PRO B 1 171 ? -20.641 0.192 18.938 1 94.75 171 PRO B CA 1
ATOM 3298 C C . PRO B 1 171 ? -20.328 -1.303 18.891 1 94.75 171 PRO B C 1
ATOM 3300 O O . PRO B 1 171 ? -19.297 -1.737 19.406 1 94.75 171 PRO B O 1
ATOM 3303 N N . ASP B 1 172 ? -21.125 -2.131 18.203 1 93.56 172 ASP B N 1
ATOM 3304 C CA . ASP B 1 172 ? -20.938 -3.578 18.25 1 93.56 172 ASP B CA 1
ATOM 3305 C C . ASP B 1 172 ? -20.188 -4.074 17.016 1 93.56 172 ASP B C 1
ATOM 3307 O O . ASP B 1 172 ? -20.125 -5.281 16.766 1 93.56 172 ASP B O 1
ATOM 3311 N N . PHE B 1 173 ? -19.656 -3.15 16.266 1 94.5 173 PHE B N 1
ATOM 3312 C CA . PHE B 1 173 ? -18.906 -3.572 15.086 1 94.5 173 PHE B CA 1
ATOM 3313 C C . PHE B 1 173 ? -17.609 -4.273 15.492 1 94.5 173 PHE B C 1
ATOM 3315 O O . PHE B 1 173 ? -16.812 -3.723 16.25 1 94.5 173 PHE B O 1
ATOM 3322 N N . PRO B 1 174 ? -17.359 -5.418 15 1 93.62 174 PRO B N 1
ATOM 3323 C CA . PRO B 1 174 ? -16.281 -6.258 15.539 1 93.62 174 PRO B CA 1
ATOM 3324 C C . PRO B 1 174 ? -14.898 -5.797 15.102 1 93.62 174 PRO B C 1
ATOM 3326 O O . PRO B 1 174 ? -13.914 -6.012 15.828 1 93.62 174 PRO B O 1
ATOM 3329 N N . PHE B 1 175 ? -14.727 -5.195 13.953 1 96.06 175 PHE B N 1
ATOM 3330 C CA . PHE B 1 175 ? -13.406 -4.906 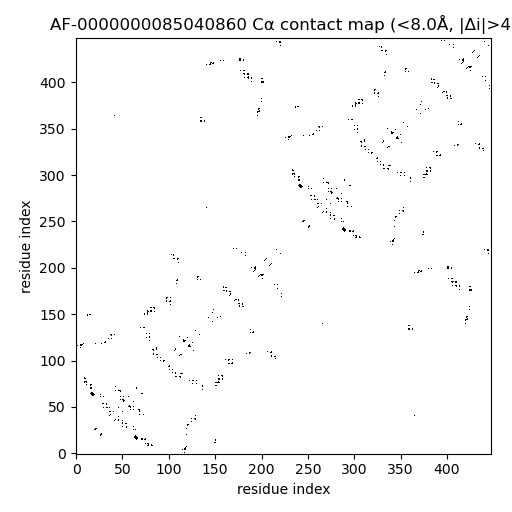13.414 1 96.06 175 PHE B CA 1
ATOM 3331 C C . PHE B 1 175 ? -13.312 -3.457 12.945 1 96.06 175 PHE B C 1
ATOM 3333 O O . PHE B 1 175 ? -13.039 -3.191 11.773 1 96.06 175 PHE B O 1
ATOM 3340 N N . PRO B 1 176 ? -13.438 -2.568 13.898 1 97 176 PRO B N 1
ATOM 3341 C CA . PRO B 1 176 ? -13.383 -1.157 13.516 1 97 176 PRO B CA 1
ATOM 3342 C C . PRO B 1 176 ? -11.984 -0.731 13.055 1 97 176 PRO B C 1
ATOM 3344 O O . PRO B 1 176 ? -11.859 0.088 12.141 1 97 176 PRO B O 1
ATOM 3347 N N . LYS B 1 177 ? -10.93 -1.26 13.664 1 96.94 177 LYS B N 1
ATOM 3348 C CA . LYS B 1 177 ? -9.57 -0.897 13.273 1 96.94 177 LYS B CA 1
ATOM 3349 C C . LYS B 1 177 ? -9.258 -1.36 11.852 1 96.94 177 LYS B C 1
ATOM 3351 O O . LYS B 1 177 ? -8.695 -0.606 11.062 1 96.94 177 LYS B O 1
ATOM 3356 N N . VAL B 1 178 ? -9.68 -2.543 11.531 1 96.81 178 VAL B N 1
ATOM 3357 C CA . VAL B 1 178 ? -9.43 -3.098 10.203 1 96.81 178 VAL B CA 1
ATOM 3358 C C . VAL B 1 178 ? -10.195 -2.285 9.156 1 96.81 178 VAL B C 1
ATOM 3360 O O . VAL B 1 178 ? -9.68 -2.035 8.062 1 96.81 178 VAL B O 1
ATOM 3363 N N . LEU B 1 179 ? -11.406 -1.933 9.461 1 97.38 179 LEU B N 1
ATOM 3364 C CA . LEU B 1 179 ? -12.195 -1.135 8.531 1 97.38 179 LEU B CA 1
ATOM 3365 C C . LEU B 1 179 ? -11.523 0.209 8.266 1 97.38 179 LEU B C 1
ATOM 3367 O O . LEU B 1 179 ? -11.438 0.648 7.113 1 97.38 179 LEU B O 1
ATOM 3371 N N . VAL B 1 180 ? -11.016 0.822 9.32 1 96.88 180 VAL B N 1
ATOM 3372 C CA . VAL B 1 180 ? -10.328 2.1 9.188 1 96.88 180 VAL B CA 1
ATOM 3373 C C . VAL B 1 180 ? -9.078 1.929 8.328 1 96.88 180 VAL B C 1
ATOM 3375 O O . VAL B 1 180 ? -8.852 2.701 7.391 1 96.88 180 VAL B O 1
ATOM 3378 N N . SER B 1 181 ? -8.32 0.939 8.656 1 94.38 181 SER B N 1
ATOM 3379 C CA . SER B 1 181 ? -7.105 0.669 7.895 1 94.38 181 SER B CA 1
ATOM 3380 C C . SER B 1 181 ? -7.422 0.404 6.426 1 94.38 181 SER B C 1
ATOM 3382 O O . SER B 1 181 ? -6.727 0.897 5.535 1 94.38 181 SER B O 1
ATOM 3384 N N . THR B 1 182 ? -8.43 -0.378 6.188 1 95.75 182 THR B N 1
ATOM 3385 C CA . THR B 1 182 ? -8.875 -0.658 4.828 1 95.75 182 THR B CA 1
ATOM 3386 C C . THR B 1 182 ? -9.211 0.636 4.09 1 95.75 182 THR B C 1
ATOM 3388 O O . THR B 1 182 ? -8.789 0.833 2.949 1 95.75 182 THR B O 1
ATOM 3391 N N . LEU B 1 183 ? -9.914 1.442 4.785 1 96.12 183 LEU B N 1
ATOM 3392 C CA . LEU B 1 183 ? -10.32 2.725 4.219 1 96.12 183 LEU B CA 1
ATOM 3393 C C . LEU B 1 183 ? -9.102 3.574 3.879 1 96.12 183 LEU B C 1
ATOM 3395 O O . LEU B 1 183 ? -8.992 4.098 2.766 1 96.12 183 LEU B O 1
ATOM 3399 N N . ILE B 1 184 ? -8.211 3.662 4.754 1 93 184 ILE B N 1
ATOM 3400 C CA . ILE B 1 184 ? -7.02 4.492 4.582 1 93 184 ILE B CA 1
ATOM 3401 C C . ILE B 1 184 ? -6.172 3.945 3.439 1 93 184 ILE B C 1
ATOM 3403 O O . ILE B 1 184 ? -5.875 4.66 2.48 1 93 184 ILE B O 1
ATOM 3407 N N . TRP B 1 185 ? -5.883 2.68 3.453 1 88.88 185 TRP B N 1
ATOM 3408 C CA . TRP B 1 185 ? -5.004 2.064 2.467 1 88.88 185 TRP B CA 1
ATOM 3409 C C . TRP B 1 185 ? -5.621 2.131 1.072 1 88.88 185 TRP B C 1
ATOM 3411 O O . TRP B 1 185 ? -4.949 2.512 0.109 1 88.88 185 TRP B O 1
ATOM 3421 N N . SER B 1 186 ? -6.773 1.801 1.007 1 92.94 186 SER B N 1
ATOM 3422 C CA . SER B 1 186 ? -7.406 1.757 -0.309 1 92.94 186 SER B CA 1
ATOM 3423 C C . SER B 1 186 ? -7.547 3.156 -0.9 1 92.94 186 SER B C 1
ATOM 3425 O O . SER B 1 186 ? -7.398 3.344 -2.109 1 92.94 186 SER B O 1
ATOM 3427 N N . SER B 1 187 ? -7.883 4.133 -0.049 1 92 187 SER B N 1
ATOM 3428 C CA . SER B 1 187 ? -8.016 5.496 -0.552 1 92 187 SER B CA 1
ATOM 3429 C C . SER B 1 187 ? -6.699 5.996 -1.14 1 92 187 SER B C 1
ATOM 3431 O O . SER B 1 187 ? -6.676 6.566 -2.232 1 92 187 SER B O 1
ATOM 3433 N N . ILE B 1 188 ? -5.688 5.715 -0.454 1 87.56 188 ILE B N 1
ATOM 3434 C CA . ILE B 1 188 ? -4.371 6.164 -0.886 1 87.56 188 ILE B CA 1
ATOM 3435 C C . ILE B 1 188 ? -3.945 5.395 -2.135 1 87.56 188 ILE B C 1
ATOM 3437 O O . ILE B 1 188 ? -3.602 5.996 -3.154 1 87.56 188 ILE B O 1
ATOM 3441 N N . LEU B 1 189 ? -4.047 4.148 -2.133 1 88.06 189 LEU B N 1
ATOM 3442 C CA . LEU B 1 189 ? -3.482 3.312 -3.186 1 88.06 189 LEU B CA 1
ATOM 3443 C C . LEU B 1 189 ? -4.355 3.354 -4.438 1 88.06 189 LEU B C 1
ATOM 3445 O O . LEU B 1 189 ? -3.846 3.268 -5.559 1 88.06 189 LEU B O 1
ATOM 3449 N N . ASN B 1 190 ? -5.613 3.432 -4.234 1 90.88 190 ASN B N 1
ATOM 3450 C CA . ASN B 1 190 ? -6.457 3.586 -5.418 1 90.88 190 ASN B CA 1
ATOM 3451 C C . ASN B 1 190 ? -6.188 4.91 -6.125 1 90.88 190 ASN B C 1
ATOM 3453 O O . ASN B 1 190 ? -6.246 4.98 -7.355 1 90.88 190 ASN B O 1
ATOM 3457 N N . THR B 1 191 ? -5.961 5.902 -5.363 1 87.25 191 THR B N 1
ATOM 3458 C CA . THR B 1 191 ? -5.59 7.18 -5.961 1 87.25 191 THR B CA 1
ATOM 3459 C C . THR B 1 191 ? -4.262 7.066 -6.703 1 87.25 191 THR B C 1
ATOM 3461 O O . THR B 1 191 ? -4.129 7.547 -7.828 1 87.25 191 THR B O 1
ATOM 3464 N N . PHE B 1 192 ? -3.377 6.445 -6.137 1 84.44 192 PHE B N 1
ATOM 3465 C CA . PHE B 1 192 ? -2.088 6.199 -6.77 1 84.44 192 PHE B CA 1
ATOM 3466 C C . PHE B 1 192 ? -2.26 5.387 -8.047 1 84.44 192 PHE B C 1
ATOM 3468 O O . PHE B 1 192 ? -1.706 5.738 -9.094 1 84.44 192 PHE B O 1
ATOM 3475 N N . SER B 1 193 ? -3 4.316 -7.902 1 86.75 193 SER B N 1
ATOM 3476 C CA . SER B 1 193 ? -3.211 3.424 -9.039 1 86.75 193 SER B CA 1
ATOM 3477 C C . SER B 1 193 ? -3.891 4.152 -10.195 1 86.75 193 SER B C 1
ATOM 3479 O O . SER B 1 193 ? -3.604 3.875 -11.359 1 86.75 193 SER B O 1
ATOM 3481 N N . GLN B 1 194 ? -4.762 4.977 -9.891 1 87.12 194 GLN B N 1
ATOM 3482 C CA . GLN B 1 194 ? -5.465 5.742 -10.922 1 87.12 194 GLN B CA 1
ATOM 3483 C C . GLN B 1 194 ? -4.488 6.566 -11.758 1 87.12 194 GLN B C 1
ATOM 3485 O O . GLN B 1 194 ? -4.684 6.738 -12.961 1 87.12 194 GLN B O 1
ATOM 3490 N N . ARG B 1 195 ? -3.469 6.961 -11.18 1 80.62 195 ARG B N 1
ATOM 3491 C CA . ARG B 1 195 ? -2.514 7.84 -11.852 1 80.62 195 ARG B CA 1
ATOM 3492 C C . ARG B 1 195 ? -1.404 7.039 -12.516 1 80.62 195 ARG B C 1
ATOM 3494 O O . ARG B 1 195 ? -0.886 7.438 -13.562 1 80.62 195 ARG B O 1
ATOM 3501 N N . HIS B 1 196 ? -1.095 5.887 -11.969 1 80.94 196 HIS B N 1
ATOM 3502 C CA . HIS B 1 196 ? 0.144 5.254 -12.414 1 80.94 196 HIS B CA 1
ATOM 3503 C C . HIS B 1 196 ? -0.115 3.857 -12.969 1 80.94 196 HIS B C 1
ATOM 3505 O O . HIS B 1 196 ? 0.775 3.244 -13.562 1 80.94 196 HIS B O 1
ATOM 3511 N N . MET B 1 197 ? -1.271 3.381 -12.672 1 83.62 197 MET B N 1
ATOM 3512 C CA . MET B 1 197 ? -1.583 2.033 -13.141 1 83.62 197 MET B CA 1
ATOM 3513 C C . MET B 1 197 ? -2.762 2.053 -14.109 1 83.62 197 MET B C 1
ATOM 3515 O O . MET B 1 197 ? -3.916 2.15 -13.688 1 83.62 197 MET B O 1
ATOM 3519 N N . ALA B 1 198 ? -2.396 1.799 -15.281 1 81.25 198 ALA B N 1
ATOM 3520 C CA . ALA B 1 198 ? -3.398 1.919 -16.344 1 81.25 198 ALA B CA 1
ATOM 3521 C C . ALA B 1 198 ? -4.477 0.85 -16.203 1 81.25 198 ALA B C 1
ATOM 3523 O O . ALA B 1 198 ? -4.172 -0.324 -15.977 1 81.25 198 ALA B O 1
ATOM 3524 N N . ASP B 1 199 ? -5.711 1.234 -16.172 1 86.38 199 ASP B N 1
ATOM 3525 C CA . ASP B 1 199 ? -6.875 0.37 -16.344 1 86.38 199 ASP B CA 1
ATOM 3526 C C . ASP B 1 199 ? -7.191 -0.378 -15.047 1 86.38 199 ASP B C 1
ATOM 3528 O O . ASP B 1 199 ? -8.047 -1.269 -15.023 1 86.38 199 ASP B O 1
ATOM 3532 N N . LEU B 1 200 ? -6.52 -0.066 -13.984 1 90 200 LEU B N 1
ATOM 3533 C CA . LEU B 1 200 ? -6.797 -0.758 -12.734 1 90 200 LEU B CA 1
ATOM 3534 C C . LEU B 1 200 ? -8.008 -0.15 -12.031 1 90 200 LEU B C 1
ATOM 3536 O O . LEU B 1 200 ? -8.703 -0.834 -11.273 1 90 200 LEU B O 1
ATOM 3540 N N . ILE B 1 201 ? -8.156 1.104 -12.281 1 93.31 201 ILE B N 1
ATOM 3541 C CA . ILE B 1 201 ? -9.234 1.858 -11.648 1 93.31 201 ILE B CA 1
ATOM 3542 C C . ILE B 1 201 ? -10.133 2.467 -12.727 1 93.31 201 ILE B C 1
ATOM 3544 O O . ILE B 1 201 ? -9.664 2.832 -13.805 1 93.31 201 ILE B O 1
ATOM 3548 N N . GLU B 1 202 ? -11.391 2.543 -12.438 1 95.81 202 GLU B N 1
ATOM 3549 C CA . GLU B 1 202 ? -12.328 3.168 -13.367 1 95.81 202 GLU B CA 1
ATOM 3550 C C . GLU B 1 202 ? -11.953 4.625 -13.633 1 95.81 202 GLU B C 1
ATOM 3552 O O . GLU B 1 202 ? -11.547 5.34 -12.711 1 95.81 202 GLU B O 1
ATOM 3557 N N . GLU B 1 203 ? -12.156 5.098 -14.82 1 91.31 203 GLU B N 1
ATOM 3558 C CA . GLU B 1 203 ? -11.781 6.449 -15.227 1 91.31 203 GLU B CA 1
ATOM 3559 C C . GLU B 1 203 ? -12.617 7.5 -14.5 1 91.31 203 GLU B C 1
ATOM 3561 O O . GLU B 1 203 ? -12.141 8.602 -14.234 1 91.31 203 GLU B O 1
ATOM 3566 N N . ASN B 1 204 ? -13.836 7.133 -14.172 1 92.25 204 ASN B N 1
ATOM 3567 C CA . ASN B 1 204 ? -14.734 8.109 -13.57 1 92.25 204 ASN B CA 1
ATOM 3568 C C . ASN B 1 204 ? -14.695 8.031 -12.047 1 92.25 204 ASN B C 1
ATOM 3570 O O . ASN B 1 204 ? -15.594 8.539 -11.367 1 92.25 204 ASN B O 1
ATOM 3574 N N .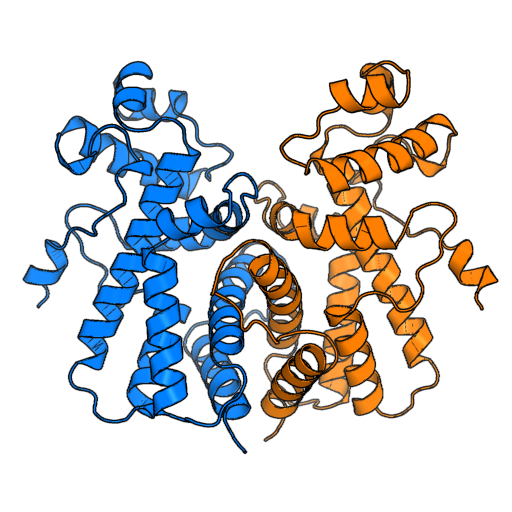 PHE B 1 205 ? -13.703 7.418 -11.562 1 93.94 205 PHE B N 1
ATOM 3575 C CA . PHE B 1 205 ? -13.523 7.332 -10.117 1 93.94 205 PHE B CA 1
ATOM 3576 C C . PHE B 1 205 ? -12.852 8.594 -9.578 1 93.94 205 PHE B C 1
ATOM 3578 O O . PHE B 1 205 ? -11.672 8.562 -9.219 1 93.94 205 PHE B O 1
ATOM 3585 N N . ASN B 1 206 ? -13.633 9.664 -9.531 1 91.25 206 ASN B N 1
ATOM 3586 C CA . ASN B 1 206 ? -13.148 10.961 -9.078 1 91.25 206 ASN B CA 1
ATOM 3587 C C . ASN B 1 206 ? -14.266 11.797 -8.461 1 91.25 206 ASN B C 1
ATOM 3589 O O . ASN B 1 206 ? -15.445 11.453 -8.594 1 91.25 206 ASN B O 1
ATOM 3593 N N . GLY B 1 207 ? -13.805 12.758 -7.68 1 91.19 207 GLY B N 1
ATOM 3594 C CA . GLY B 1 207 ? -14.781 13.672 -7.105 1 91.19 207 GLY B CA 1
ATOM 3595 C C . GLY B 1 207 ? -15.82 12.977 -6.25 1 91.19 207 GLY B C 1
ATOM 3596 O O . GLY B 1 207 ? -15.484 12.203 -5.352 1 91.19 207 GLY B O 1
ATOM 3597 N N . GLN B 1 208 ? -17.062 13.258 -6.508 1 94 208 GLN B N 1
ATOM 3598 C CA . GLN B 1 208 ? -18.156 12.75 -5.699 1 94 208 GLN B CA 1
ATOM 3599 C C . GLN B 1 208 ? -18.297 11.242 -5.832 1 94 208 GLN B C 1
ATOM 3601 O O . GLN B 1 208 ? -18.672 10.555 -4.875 1 94 208 GLN B O 1
ATOM 3606 N N . ASN B 1 209 ? -18 10.703 -7.012 1 95.19 209 ASN B N 1
ATOM 3607 C CA . ASN B 1 209 ? -18.062 9.258 -7.207 1 95.19 209 ASN B CA 1
ATOM 3608 C C . ASN B 1 209 ? -17.125 8.531 -6.25 1 95.19 209 ASN B C 1
ATOM 3610 O O . ASN B 1 209 ? -17.484 7.504 -5.68 1 95.19 209 ASN B O 1
ATOM 3614 N N . LYS B 1 210 ? -15.984 9.102 -6.117 1 94.94 210 LYS B N 1
ATOM 3615 C CA . LYS B 1 210 ? -14.984 8.539 -5.219 1 94.94 210 LYS B CA 1
ATOM 3616 C C . LYS B 1 210 ? -15.461 8.57 -3.77 1 94.94 210 LYS B C 1
ATOM 3618 O O . LYS B 1 210 ? -15.398 7.559 -3.066 1 94.94 210 LYS B O 1
ATOM 3623 N N . VAL B 1 211 ? -15.961 9.695 -3.359 1 96 211 VAL B N 1
ATOM 3624 C CA . VAL B 1 211 ? -16.438 9.867 -1.991 1 96 211 VAL B CA 1
ATOM 3625 C C . VAL B 1 211 ? -17.609 8.93 -1.73 1 96 211 VAL B C 1
ATOM 3627 O O . VAL B 1 211 ? -17.656 8.25 -0.7 1 96 211 VAL B O 1
ATOM 3630 N N . ASP B 1 212 ? -18.484 8.836 -2.668 1 95.94 212 ASP B N 1
ATOM 3631 C CA . ASP B 1 212 ? -19.672 7.996 -2.529 1 95.94 212 ASP B CA 1
ATOM 3632 C C . ASP B 1 212 ? -19.297 6.52 -2.426 1 95.94 212 ASP B C 1
ATOM 3634 O O . ASP B 1 212 ? -19.938 5.758 -1.7 1 95.94 212 ASP B O 1
ATOM 3638 N N . PHE B 1 213 ? -18.344 6.191 -3.162 1 96.88 213 PHE B N 1
ATOM 3639 C CA . PHE B 1 213 ? -17.891 4.812 -3.096 1 96.88 213 PHE B CA 1
ATOM 3640 C C . PHE B 1 213 ? -17.469 4.449 -1.675 1 96.88 213 PHE B C 1
ATOM 3642 O O . PHE B 1 213 ? -17.906 3.43 -1.136 1 96.88 213 PHE B O 1
ATOM 3649 N N . TYR B 1 214 ? -16.672 5.27 -1.108 1 96.81 214 TYR B N 1
ATOM 3650 C CA . TYR B 1 214 ? -16.156 4.965 0.22 1 96.81 214 TYR B CA 1
ATOM 3651 C C . TYR B 1 214 ? -17.234 5.133 1.28 1 96.81 214 TYR B C 1
ATOM 3653 O O . TYR B 1 214 ? -17.25 4.406 2.277 1 96.81 214 TYR B O 1
ATOM 3661 N N . TYR B 1 215 ? -18.156 6.121 1.075 1 96 215 TYR B N 1
ATOM 3662 C CA . TYR B 1 215 ? -19.328 6.195 1.95 1 96 215 TYR B CA 1
ATOM 3663 C C . TYR B 1 215 ? -20.078 4.871 1.972 1 96 215 TYR B C 1
ATOM 3665 O O . TYR B 1 215 ? -20.312 4.301 3.039 1 96 215 TYR B O 1
ATOM 3673 N N . ASN B 1 216 ? -20.328 4.398 0.798 1 94.5 216 ASN B N 1
ATOM 3674 C CA . ASN B 1 216 ? -21.094 3.166 0.668 1 94.5 216 ASN B CA 1
ATOM 3675 C C . ASN B 1 216 ? -20.359 1.976 1.261 1 94.5 216 ASN B C 1
ATOM 3677 O O . ASN B 1 216 ? -20.953 1.146 1.952 1 94.5 216 ASN B O 1
ATOM 3681 N N . MET B 1 217 ? -19.125 1.933 0.977 1 94.69 217 MET B N 1
ATOM 3682 C CA . MET B 1 217 ? -18.328 0.827 1.492 1 94.69 217 MET B CA 1
ATOM 3683 C C . MET B 1 217 ? -18.359 0.793 3.016 1 94.69 217 MET B C 1
ATOM 3685 O O . MET B 1 217 ? -18.625 -0.253 3.613 1 94.69 217 MET B O 1
ATOM 3689 N N . VAL B 1 218 ? -18.141 1.962 3.639 1 96 218 VAL B N 1
ATOM 3690 C CA . VAL B 1 218 ? -18.062 2.039 5.094 1 96 218 VAL B CA 1
ATOM 3691 C C . VAL B 1 218 ? -19.438 1.82 5.703 1 96 218 VAL B C 1
ATOM 3693 O O . VAL B 1 218 ? -19.625 0.929 6.535 1 96 218 VAL B O 1
ATOM 3696 N N . PHE B 1 219 ? -20.406 2.496 5.254 1 95.38 219 PHE B N 1
ATOM 3697 C CA . PHE B 1 219 ? -21.719 2.461 5.898 1 95.38 219 PHE B CA 1
ATOM 3698 C C . PHE B 1 219 ? -22.422 1.138 5.621 1 95.38 219 PHE B C 1
ATOM 3700 O O . PHE B 1 219 ? -23.172 0.635 6.465 1 95.38 219 PHE B O 1
ATOM 3707 N N . ASN B 1 220 ? -22.203 0.54 4.48 1 93.75 220 ASN B N 1
ATOM 3708 C CA . ASN B 1 220 ? -22.75 -0.781 4.215 1 93.75 220 ASN B CA 1
ATOM 3709 C C . ASN B 1 220 ? -22.078 -1.855 5.062 1 93.75 220 ASN B C 1
ATOM 3711 O O . ASN B 1 220 ? -22.734 -2.824 5.469 1 93.75 220 ASN B O 1
ATOM 3715 N N . SER B 1 221 ? -20.812 -1.661 5.242 1 92.69 221 SER B N 1
ATOM 3716 C CA . SER B 1 221 ? -20.094 -2.604 6.102 1 92.69 221 SER B CA 1
ATOM 3717 C C . SER B 1 221 ? -20.594 -2.533 7.539 1 92.69 221 SER B C 1
ATOM 3719 O O . SER B 1 221 ? -20.5 -3.508 8.289 1 92.69 221 SER B O 1
ATOM 3721 N N . LEU B 1 222 ? -21.141 -1.354 7.844 1 92.88 222 LEU B N 1
ATOM 3722 C CA . LEU B 1 222 ? -21.578 -1.135 9.219 1 92.88 222 LEU B CA 1
ATOM 3723 C C . LEU B 1 222 ? -23.047 -1.507 9.383 1 92.88 222 LEU B C 1
ATOM 3725 O O . LEU B 1 222 ? -23.562 -1.526 10.5 1 92.88 222 LEU B O 1
ATOM 3729 N N . LYS B 1 223 ? -23.656 -1.722 8.266 1 83.44 223 LYS B N 1
ATOM 3730 C CA . LYS B 1 223 ? -25.062 -2.104 8.32 1 83.44 223 LYS B CA 1
ATOM 3731 C C . LYS B 1 223 ? -25.219 -3.559 8.75 1 83.44 223 LYS B C 1
ATOM 3733 O O . LYS B 1 223 ? -24.328 -4.383 8.508 1 83.44 223 LYS B O 1
ATOM 3738 N N . ARG B 1 224 ? -26.172 -3.975 9.797 1 62.69 224 ARG B N 1
ATOM 3739 C CA . ARG B 1 224 ? -26.609 -5.289 10.25 1 62.69 224 ARG B CA 1
ATOM 3740 C C . ARG B 1 224 ? -27.203 -6.102 9.102 1 62.69 224 ARG B C 1
ATOM 3742 O O . ARG B 1 224 ? -27.859 -5.547 8.219 1 62.69 224 ARG B O 1
#

InterPro domains:
  IPR001647 DNA-binding HTH domain, TetR-type [PF00440] (30-74)
  IPR009057 Homedomain-like superfamily [SSF46689] (25-101)

Organism: Cyclobacterium marinum (strain ATCC 25205 / DSM 745 / LMG 13164 / NCIMB 1802) (NCBI:txid880070)

Secondary structure (DSSP, 8-state):
-HHHHHT------TTT-SS-GGGSHHHHHHHHHHHHHHHHH-TTT--HHHHHHHHTS-HHHHHTT-SSHHHHHHHHHHHHHHHHHHHHHHHHTT---HHHHHHHHHHHHHH--S----SSS-HHHHHHHHHHHHHHHHT-TTS-HHHHHHHTHHHHHHHHHHHHHHHHH-TT-S-HHHHHHHHHHHHHHHHHHHHHSTTTS-TT--HHHHHHHHHHHHHHHH--/-HHHHHT------TTT-SS-GGGSHHHHHHHHHHHHHHHHH-TTT--HHHHHHHHTS-HHHHHTT-SSHHHHHHHHHHHHHHHHHHHHHHHHTT---HHHHHHHHHHHHHH--S----SSS-HHHHHHHHHHHHHHHHT-TTS-HHHHHHHTHHHHHHHHHHHHHHHHH-TT-S-HHHHHHHHHHHHHHHHHHHHHSTTTS-TT--HHHHHHHHHHHHHHHH--

Nearest PDB structures (foldseek):
  5k7z-assembly2_C  TM=6.869E-01  e=2.231E-05  Myxococcus xanthus DK 1622
  5k7f-assembly1_A  TM=6.444E-01  e=1.084E-04  Myxococcus xanthus DK 1622
  5gpa-assembly1_A  TM=6.987E-01  e=8.006E-04  Halalkalibacterium halodurans C-125
  5gp9-assembly1_A  TM=6.927E-01  e=1.058E-03  Halalkalibacterium halodurans C-125
  9b7y-assembly1_D  TM=6.390E-01  e=1.058E-03  Mycobacterium tuberculosis H37Rv

Foldseek 3Di:
DLVVLQADDQDADCVLWQDDLVVDPLSLLLLAQQLVVCLVQNLVRDFLVVSCVVSVHDSVVVCNIGVTSLSSLLVLLQRQLLSLVVQLCVVCVPPDDLLVSLLVNLCCLQPNGPRQHYDRYRRVSSVSSCLQHVVVNVPPPPQDPVNVCNSNVSVVVSLVVSLVSLCVNAVPQDCSSVLSVCSNVCSSVVVNCLVPPPPPHDVPCDDPNVSVVSSCVSVVSRDD/DLVVLQADDQDADCVLWQDDLVVDPLSLLLLAQQLVVCLVQNLVRDFLVVSCVVSVHDSVVVCNIGVTSLSSLLVLLRRQLLSLVVQLCVVCVPPDDLLVSLLVNLCCLQVNGPRQHYDRYRNVSSVSSCLQHVVVNLPPPPQDPVNVCNSNVSVVVSLVVSLVSLCVNAVPQDCSSVLSVCSNVCSSVVVNCLVPPPPPDDVPCDDPNVSVVSSCVSVVSRDD